Protein AF-0000000065924011 (afdb_homodimer)

Solvent-accessible surface area (backbone atoms only — not comparable to full-atom values): 22877 Å² total; per-residue (Å²): 121,28,41,40,36,39,29,30,23,24,43,27,49,40,59,75,65,43,30,37,47,37,68,47,74,50,49,52,27,74,68,9,48,49,42,13,33,49,40,5,42,43,37,40,73,68,66,65,69,64,62,37,33,35,26,14,47,39,50,28,15,39,50,22,38,52,35,17,28,45,49,39,74,42,60,54,44,49,52,50,63,33,71,50,36,33,37,41,29,41,21,52,45,40,72,36,40,52,67,58,45,20,70,72,66,30,56,67,53,48,46,39,41,72,46,33,42,76,38,65,39,55,62,31,56,69,82,41,94,69,30,54,80,78,32,78,89,45,64,86,52,61,70,89,74,55,69,41,39,30,19,46,51,56,36,27,63,52,29,44,59,48,38,64,70,47,52,49,51,41,40,68,73,62,30,22,37,37,36,17,24,24,48,54,31,48,49,28,51,46,30,64,75,68,65,50,51,74,72,60,48,55,73,63,78,63,53,48,65,56,33,39,36,36,30,23,48,91,82,67,45,79,73,44,74,49,46,55,92,109,123,28,39,40,35,38,28,30,24,23,44,25,49,41,58,76,65,43,30,37,48,37,68,46,74,51,49,52,28,73,67,8,49,49,42,15,34,50,40,5,41,42,38,40,73,68,66,64,70,63,62,36,33,36,26,14,49,38,51,29,16,38,50,22,38,52,36,17,27,45,51,38,74,43,59,53,44,48,52,49,64,34,70,50,34,32,36,41,28,40,21,52,44,41,72,37,40,53,68,57,48,21,71,72,66,31,56,68,54,48,47,38,40,73,46,33,43,77,38,63,38,56,61,31,57,70,82,40,95,68,29,55,81,77,33,78,91,46,64,86,50,63,71,88,74,57,69,44,40,31,18,46,50,55,36,28,63,52,28,44,59,50,38,65,70,46,54,48,51,41,40,67,71,62,32,22,36,37,34,15,24,23,48,54,31,48,48,30,49,47,30,63,77,68,65,50,51,72,73,59,47,54,74,63,78,61,53,47,65,54,32,39,37,37,31,25,47,91,85,67,44,80,73,42,75,50,46,55,93,108

Structure (mmCIF, N/CA/C/O backbone):
data_AF-0000000065924011-model_v1
#
loop_
_entity.id
_entity.type
_entity.pdbx_description
1 polymer '2,3-bisphosphoglycerate-dependent phosphoglycerate mutase'
#
loop_
_atom_site.group_PDB
_atom_site.id
_atom_site.type_symbol
_atom_site.label_atom_id
_atom_site.label_alt_id
_atom_site.label_comp_id
_atom_site.label_asym_id
_atom_site.label_entity_id
_atom_site.label_seq_id
_atom_site.pdbx_PDB_ins_code
_atom_site.Cartn_x
_atom_site.Cartn_y
_atom_site.Cartn_z
_atom_site.occupancy
_atom_site.B_iso_or_equiv
_atom_site.auth_seq_id
_atom_site.auth_comp_id
_atom_site.auth_asym_id
_atom_site.auth_atom_id
_atom_site.pdbx_PDB_model_num
ATOM 1 N N . MET A 1 1 ? 22.375 -0.808 -15.398 1 91.62 1 MET A N 1
ATOM 2 C CA . MET A 1 1 ? 21.562 -2.018 -15.344 1 91.62 1 MET A CA 1
ATOM 3 C C . MET A 1 1 ? 20.391 -1.842 -14.383 1 91.62 1 MET A C 1
ATOM 5 O O . MET A 1 1 ? 20.531 -1.236 -13.32 1 91.62 1 MET A O 1
ATOM 9 N N . VAL A 1 2 ? 19.219 -2.25 -14.852 1 97.38 2 VAL A N 1
ATOM 10 C CA . VAL A 1 2 ? 18.016 -2.133 -14.023 1 97.38 2 VAL A CA 1
ATOM 11 C C . VAL A 1 2 ? 17.703 -3.479 -13.375 1 97.38 2 VAL A C 1
ATOM 13 O O . VAL A 1 2 ? 18.109 -4.527 -13.883 1 97.38 2 VAL A O 1
ATOM 16 N N . LYS A 1 3 ? 17.078 -3.408 -12.219 1 98.69 3 LYS A N 1
ATOM 17 C CA . LYS A 1 3 ? 16.797 -4.621 -11.453 1 98.69 3 LYS A CA 1
ATOM 18 C C . LYS A 1 3 ? 15.305 -4.875 -11.328 1 98.69 3 LYS A C 1
ATOM 20 O O . LYS A 1 3 ? 14.523 -3.936 -11.148 1 98.69 3 LYS A O 1
ATOM 25 N N . LEU A 1 4 ? 14.945 -6.051 -11.5 1 98.88 4 LEU A N 1
ATOM 26 C CA . LEU A 1 4 ? 13.625 -6.59 -11.156 1 98.88 4 LEU A CA 1
ATOM 27 C C . LEU A 1 4 ? 13.727 -7.59 -10.016 1 98.88 4 LEU A C 1
ATOM 29 O O . LEU A 1 4 ? 14.43 -8.602 -10.125 1 98.88 4 LEU A O 1
ATOM 33 N N . VAL A 1 5 ? 13.094 -7.273 -8.898 1 98.94 5 VAL A N 1
ATOM 34 C CA . VAL A 1 5 ? 13.125 -8.156 -7.738 1 98.94 5 VAL A CA 1
ATOM 35 C C . VAL A 1 5 ? 11.75 -8.789 -7.531 1 98.94 5 VAL A C 1
ATOM 37 O O . VAL A 1 5 ? 10.758 -8.078 -7.344 1 98.94 5 VAL A O 1
ATOM 40 N N . PHE A 1 6 ? 11.695 -10.094 -7.598 1 98.94 6 PHE A N 1
ATOM 41 C CA . PHE A 1 6 ? 10.492 -10.852 -7.273 1 98.94 6 PHE A CA 1
ATOM 42 C C . PHE A 1 6 ? 10.547 -11.367 -5.84 1 98.94 6 PHE A C 1
ATOM 44 O O . PHE A 1 6 ? 11.555 -11.938 -5.418 1 98.94 6 PHE A O 1
ATOM 51 N N . ALA A 1 7 ? 9.516 -11.117 -5.141 1 98.88 7 ALA A N 1
ATOM 52 C CA . ALA A 1 7 ? 9.305 -11.805 -3.869 1 98.88 7 ALA A CA 1
ATOM 53 C C . ALA A 1 7 ? 8.008 -12.602 -3.887 1 98.88 7 ALA A C 1
ATOM 55 O O . ALA A 1 7 ? 6.918 -12.031 -3.986 1 98.88 7 ALA A O 1
ATOM 56 N N . ARG A 1 8 ? 8.125 -13.922 -3.867 1 98.88 8 ARG A N 1
ATOM 57 C CA . ARG A 1 8 ? 6.93 -14.695 -3.527 1 98.88 8 ARG A CA 1
ATOM 58 C C . ARG A 1 8 ? 6.438 -14.359 -2.125 1 98.88 8 ARG A C 1
ATOM 60 O O . ARG A 1 8 ? 7.242 -14.125 -1.219 1 98.88 8 ARG A O 1
ATOM 67 N N . HIS A 1 9 ? 5.129 -14.305 -2.006 1 98.94 9 HIS A N 1
ATOM 68 C CA . HIS A 1 9 ? 4.625 -14.031 -0.663 1 98.94 9 HIS A CA 1
ATOM 69 C C . HIS A 1 9 ? 5.227 -15 0.354 1 98.94 9 HIS A C 1
ATOM 71 O O . HIS A 1 9 ? 5.508 -16.156 0.028 1 98.94 9 HIS A O 1
ATOM 77 N N . GLY A 1 10 ? 5.418 -14.562 1.61 1 98.88 10 GLY A N 1
ATOM 78 C CA . GLY A 1 10 ? 5.844 -15.469 2.668 1 98.88 10 GLY A CA 1
ATOM 79 C C . GLY A 1 10 ? 4.891 -16.625 2.887 1 98.88 10 GLY A C 1
ATOM 80 O O . GLY A 1 10 ? 3.805 -16.656 2.301 1 98.88 10 GLY A O 1
ATOM 81 N N . GLU A 1 11 ? 5.324 -17.516 3.746 1 98.75 11 GLU A N 1
ATOM 82 C CA . GLU A 1 11 ? 4.461 -18.656 4.082 1 98.75 11 GLU A CA 1
ATOM 83 C C . GLU A 1 11 ? 3.076 -18.172 4.52 1 98.75 11 GLU A C 1
ATOM 85 O O . GLU A 1 11 ? 2.957 -17.281 5.359 1 98.75 11 GLU A O 1
ATOM 90 N N . SER A 1 12 ? 2.068 -18.688 3.812 1 98.62 12 SER A N 1
ATOM 91 C CA . SER A 1 12 ? 0.696 -18.391 4.211 1 98.62 12 SER A CA 1
ATOM 92 C C . SER A 1 12 ? 0.173 -19.406 5.207 1 98.62 12 SER A C 1
ATOM 94 O O . SER A 1 12 ? 0.783 -20.469 5.395 1 98.62 12 SER A O 1
ATOM 96 N N . GLU A 1 13 ? -0.927 -19.125 5.801 1 98.56 13 GLU A N 1
ATOM 97 C CA . GLU A 1 13 ? -1.591 -20.062 6.699 1 98.56 13 GLU A CA 1
ATOM 98 C C . GLU A 1 13 ? -1.944 -21.359 5.973 1 98.56 13 GLU A C 1
ATOM 100 O O . GLU A 1 13 ? -1.874 -22.438 6.559 1 98.56 13 GLU A O 1
ATOM 105 N N . TRP A 1 14 ? -2.289 -21.266 4.676 1 98.06 14 TRP A N 1
ATOM 106 C CA . TRP A 1 14 ? -2.691 -22.453 3.939 1 98.06 14 TRP A CA 1
ATOM 107 C C . TRP A 1 14 ? -1.475 -23.188 3.375 1 98.06 14 TRP A C 1
ATOM 109 O O . TRP A 1 14 ? -1.524 -24.391 3.129 1 98.06 14 TRP A O 1
ATOM 119 N N . ASN A 1 15 ? -0.356 -22.438 3.102 1 97 15 ASN A N 1
ATOM 120 C CA . ASN A 1 15 ? 0.899 -23.141 2.893 1 97 15 ASN A CA 1
ATOM 121 C C . ASN A 1 15 ? 1.219 -24.078 4.062 1 97 15 ASN A C 1
ATOM 123 O O . ASN A 1 15 ? 1.517 -25.25 3.863 1 97 15 ASN A O 1
ATOM 127 N N . LYS A 1 16 ? 1.185 -23.516 5.258 1 97.25 16 LYS A N 1
ATOM 128 C CA . LYS A 1 16 ? 1.5 -24.219 6.492 1 97.25 16 LYS A CA 1
ATOM 129 C C . LYS A 1 16 ? 0.582 -25.422 6.68 1 97.25 16 LYS A C 1
ATOM 131 O O . LYS A 1 16 ? 1.02 -26.484 7.141 1 97.25 16 LYS A O 1
ATOM 136 N N . ALA A 1 17 ? -0.606 -25.312 6.266 1 97.88 17 ALA A N 1
ATOM 137 C CA . ALA A 1 17 ? -1.61 -26.359 6.445 1 97.88 17 ALA A CA 1
ATOM 138 C C . ALA A 1 17 ? -1.615 -27.312 5.262 1 97.88 17 ALA A C 1
ATOM 140 O O . ALA A 1 17 ? -2.42 -28.25 5.219 1 97.88 17 ALA A O 1
ATOM 141 N N . ASN A 1 18 ? -0.803 -27.109 4.219 1 97.56 18 ASN A N 1
ATOM 142 C CA . ASN A 1 18 ? -0.668 -27.953 3.035 1 97.56 18 ASN A CA 1
ATOM 143 C C . ASN A 1 18 ? -1.964 -28 2.23 1 97.56 18 ASN A C 1
ATOM 145 O O . ASN A 1 18 ? -2.379 -29.062 1.775 1 97.56 18 ASN A O 1
ATOM 149 N N . LEU A 1 19 ? -2.58 -26.828 2.141 1 98.12 19 LEU A N 1
ATOM 150 C CA . LEU A 1 19 ? -3.816 -26.719 1.375 1 98.12 19 LEU A CA 1
ATOM 151 C C . LEU A 1 19 ? -3.561 -26.031 0.034 1 98.12 19 LEU A C 1
ATOM 153 O O . LEU A 1 19 ? -2.672 -25.188 -0.078 1 98.12 19 LEU A O 1
ATOM 157 N N . PHE A 1 20 ? -4.355 -26.469 -0.941 1 97.94 20 PHE A N 1
ATOM 158 C CA . PHE A 1 20 ? -4.395 -25.703 -2.184 1 97.94 20 PHE A CA 1
ATOM 159 C C . PHE A 1 20 ? -5.039 -24.344 -1.964 1 97.94 20 PHE A C 1
ATOM 161 O O . PHE A 1 20 ? -6.16 -24.25 -1.462 1 97.94 20 PHE A O 1
ATOM 168 N N . THR A 1 21 ? -4.414 -23.312 -2.314 1 97.44 21 THR A N 1
ATOM 169 C CA . THR A 1 21 ? -4.926 -21.984 -1.998 1 97.44 21 THR A CA 1
ATOM 170 C C . THR A 1 21 ? -5.449 -21.297 -3.252 1 97.44 21 THR A C 1
ATOM 172 O O . THR A 1 21 ? -6.66 -21.234 -3.473 1 97.44 21 THR A O 1
ATOM 175 N N . GLY A 1 22 ? -4.5 -20.875 -4.254 1 97.56 22 GLY A N 1
ATOM 176 C CA . GLY A 1 22 ? -4.898 -20.141 -5.449 1 97.56 22 GLY A CA 1
ATOM 177 C C . GLY A 1 22 ? -5.371 -18.734 -5.164 1 97.56 22 GLY A C 1
ATOM 178 O O . GLY A 1 22 ? -4.645 -17.938 -4.562 1 97.56 22 GLY A O 1
ATOM 179 N N . TRP A 1 23 ? -6.637 -18.422 -5.547 1 98.12 23 TRP A N 1
ATOM 180 C CA . TRP A 1 23 ? -7.164 -17.078 -5.406 1 98.12 23 TRP A CA 1
ATOM 181 C C . TRP A 1 23 ? -7.812 -16.875 -4.039 1 98.12 23 TRP A C 1
ATOM 183 O O . TRP A 1 23 ? -8.258 -15.781 -3.709 1 98.12 23 TRP A O 1
ATOM 193 N N . ALA A 1 24 ? -7.863 -18.031 -3.195 1 97.69 24 ALA A N 1
ATOM 194 C CA . ALA A 1 24 ? -8.344 -17.844 -1.83 1 97.69 24 ALA A CA 1
ATOM 195 C C . ALA A 1 24 ? -7.492 -16.812 -1.087 1 97.69 24 ALA A C 1
ATOM 197 O O . ALA A 1 24 ? -6.262 -16.812 -1.205 1 97.69 24 ALA A O 1
ATOM 198 N N . ASP A 1 25 ? -8.164 -15.945 -0.343 1 97.75 25 ASP A N 1
ATOM 199 C CA . ASP A 1 25 ? -7.465 -14.805 0.256 1 97.75 25 ASP A CA 1
ATOM 200 C C . ASP A 1 25 ? -7.047 -15.117 1.69 1 97.75 25 ASP A C 1
ATOM 202 O O . ASP A 1 25 ? -7.594 -14.555 2.639 1 97.75 25 ASP A O 1
ATOM 206 N N . VAL A 1 26 ? -6.055 -15.891 1.787 1 97.94 26 VAL A N 1
ATOM 207 C CA . VAL A 1 26 ? -5.574 -16.359 3.086 1 97.94 26 VAL A CA 1
ATOM 208 C C . VAL A 1 26 ? -4.41 -15.484 3.547 1 97.94 26 VAL A C 1
ATOM 210 O O . VAL A 1 26 ? -3.719 -14.875 2.727 1 97.94 26 VAL A O 1
ATOM 213 N N . ASP A 1 27 ? -4.191 -15.391 4.828 1 98.56 27 ASP A N 1
ATOM 214 C CA . ASP A 1 27 ? -3.191 -14.5 5.422 1 98.56 27 ASP A CA 1
ATOM 215 C C . ASP A 1 27 ? -1.838 -15.203 5.531 1 98.56 27 ASP A C 1
ATOM 217 O O . ASP A 1 27 ? -1.73 -16.406 5.277 1 98.56 27 ASP A O 1
ATOM 221 N N . LEU A 1 28 ? -0.835 -14.414 5.809 1 98.81 28 LEU A N 1
ATOM 222 C CA . LEU A 1 28 ? 0.49 -14.93 6.125 1 98.81 28 LEU A CA 1
ATOM 223 C C . LEU A 1 28 ? 0.491 -15.625 7.484 1 98.81 28 LEU A C 1
ATOM 225 O O . LEU A 1 28 ? -0.252 -15.234 8.391 1 98.81 28 LEU A O 1
ATOM 229 N N . SER A 1 29 ? 1.292 -16.703 7.598 1 98.69 29 SER A N 1
ATOM 230 C CA . SER A 1 29 ? 1.629 -17.219 8.922 1 98.69 29 SER A CA 1
ATOM 231 C C . SER A 1 29 ? 2.633 -16.312 9.625 1 98.69 29 SER A C 1
ATOM 233 O O . SER A 1 29 ? 3.127 -15.352 9.039 1 98.69 29 SER A O 1
ATOM 235 N N . GLU A 1 30 ? 2.891 -16.625 10.875 1 98.5 30 GLU A N 1
ATOM 236 C CA . GLU A 1 30 ? 3.928 -15.883 11.586 1 98.5 30 GLU A CA 1
ATOM 237 C C . GLU A 1 30 ? 5.277 -16.016 10.891 1 98.5 30 GLU A C 1
ATOM 239 O O . GLU A 1 30 ? 6 -15.023 10.734 1 98.5 30 GLU A O 1
ATOM 244 N N . LYS A 1 31 ? 5.582 -17.203 10.516 1 98.69 31 LYS A N 1
ATOM 245 C CA . LYS A 1 31 ? 6.812 -17.453 9.766 1 98.69 31 LYS A CA 1
ATOM 246 C C . LYS A 1 31 ? 6.832 -16.656 8.469 1 98.69 31 LYS A C 1
ATOM 248 O O . LYS A 1 31 ? 7.859 -16.078 8.102 1 98.69 31 LYS A O 1
ATOM 253 N N . GLY A 1 32 ? 5.691 -16.641 7.734 1 98.81 32 GLY A N 1
ATOM 254 C CA . GLY A 1 32 ? 5.582 -15.883 6.5 1 98.81 32 GLY A CA 1
ATOM 255 C C . GLY A 1 32 ? 5.785 -14.391 6.695 1 98.81 32 GLY A C 1
ATOM 256 O O . GLY A 1 32 ? 6.406 -13.727 5.863 1 98.81 32 GLY A O 1
ATOM 257 N N . THR A 1 33 ? 5.254 -13.883 7.773 1 98.81 33 THR A N 1
ATOM 258 C CA . THR A 1 33 ? 5.434 -12.477 8.109 1 98.81 33 THR A CA 1
ATOM 259 C C . THR A 1 33 ? 6.91 -12.156 8.328 1 98.81 33 THR A C 1
ATOM 261 O O . THR A 1 33 ? 7.418 -11.156 7.809 1 98.81 33 THR A O 1
ATOM 264 N N . GLN A 1 34 ? 7.551 -13.031 9.055 1 98.81 34 GLN A N 1
ATOM 265 C CA . GLN A 1 34 ? 8.977 -12.828 9.297 1 98.81 34 GLN A CA 1
ATOM 266 C C . GLN A 1 34 ? 9.773 -12.938 8 1 98.81 34 GLN A C 1
ATOM 268 O O . GLN A 1 34 ? 10.727 -12.188 7.789 1 98.81 34 GLN A O 1
ATOM 273 N N . GLN A 1 35 ? 9.422 -13.852 7.125 1 98.88 35 GLN A N 1
ATOM 274 C CA . GLN A 1 35 ? 10.078 -13.984 5.828 1 98.88 35 GLN A CA 1
ATOM 275 C C . GLN A 1 35 ? 9.969 -12.688 5.023 1 98.88 35 GLN A C 1
ATOM 277 O O . GLN A 1 35 ? 10.93 -12.266 4.383 1 98.88 35 GLN A O 1
ATOM 282 N N . ALA A 1 36 ? 8.797 -12.086 5.055 1 98.88 36 ALA A N 1
ATOM 283 C CA . ALA A 1 36 ? 8.578 -10.828 4.34 1 98.88 36 ALA A CA 1
ATOM 284 C C . ALA A 1 36 ? 9.477 -9.727 4.883 1 98.88 36 ALA A C 1
ATOM 286 O O . ALA A 1 36 ? 10.062 -8.961 4.113 1 98.88 36 ALA A O 1
ATOM 287 N N . ILE A 1 37 ? 9.586 -9.648 6.215 1 98.88 37 ILE A N 1
ATOM 288 C CA . ILE A 1 37 ? 10.438 -8.656 6.867 1 98.88 37 ILE A CA 1
ATOM 289 C C . ILE A 1 37 ? 11.898 -8.922 6.5 1 98.88 37 ILE A C 1
ATOM 291 O O . ILE A 1 37 ? 12.625 -7.996 6.137 1 98.88 37 ILE A O 1
ATOM 295 N N . ASP A 1 38 ? 12.305 -10.18 6.555 1 98.88 38 ASP A N 1
ATOM 296 C CA . ASP A 1 38 ? 13.68 -10.555 6.227 1 98.88 38 ASP A CA 1
ATOM 297 C C . ASP A 1 38 ? 14 -10.25 4.766 1 98.88 38 ASP A C 1
ATOM 299 O O . ASP A 1 38 ? 15.125 -9.898 4.434 1 98.88 38 ASP A O 1
ATOM 303 N N . ALA A 1 39 ? 13.031 -10.453 3.871 1 98.88 39 ALA A N 1
ATOM 304 C CA . ALA A 1 39 ? 13.219 -10.078 2.473 1 98.88 39 ALA A CA 1
ATOM 305 C C . ALA A 1 39 ? 13.578 -8.602 2.344 1 98.88 39 ALA A C 1
ATOM 307 O O . ALA A 1 39 ? 14.484 -8.234 1.593 1 98.88 39 ALA A O 1
ATOM 308 N N . GLY A 1 40 ? 12.852 -7.762 3.105 1 98.88 40 GLY A N 1
ATOM 309 C CA . GLY A 1 40 ? 13.156 -6.344 3.109 1 98.88 40 GLY A CA 1
ATOM 310 C C . GLY A 1 40 ? 14.555 -6.039 3.615 1 98.88 40 GLY A C 1
ATOM 311 O O . GLY A 1 40 ? 15.25 -5.184 3.061 1 98.88 40 GLY A O 1
ATOM 312 N N . LYS A 1 41 ? 14.945 -6.738 4.652 1 98.88 41 LYS A N 1
ATOM 313 C CA . LYS A 1 41 ? 16.281 -6.547 5.199 1 98.88 41 LYS A CA 1
ATOM 314 C C . LYS A 1 41 ? 17.359 -6.91 4.18 1 98.88 41 LYS A C 1
ATOM 316 O O . LYS A 1 41 ? 18.359 -6.219 4.059 1 98.88 41 LYS A O 1
ATOM 321 N N . LEU A 1 42 ? 17.141 -8.008 3.439 1 98.88 42 LEU A N 1
ATOM 322 C CA . LEU A 1 42 ? 18.078 -8.414 2.396 1 98.88 42 LEU A CA 1
ATOM 323 C C . LEU A 1 42 ? 18.156 -7.359 1.296 1 98.88 42 LEU A C 1
ATOM 325 O O . LEU A 1 42 ? 19.234 -7.07 0.779 1 98.88 42 LEU A O 1
ATOM 329 N N . ILE A 1 43 ? 17.016 -6.824 0.913 1 98.88 43 ILE A N 1
ATOM 330 C CA . ILE A 1 43 ? 16.953 -5.777 -0.104 1 98.88 43 ILE A CA 1
ATOM 331 C C . ILE A 1 43 ? 17.766 -4.566 0.35 1 98.88 43 ILE A C 1
ATOM 333 O O . ILE A 1 43 ? 18.547 -4.012 -0.423 1 98.88 43 ILE A O 1
ATOM 337 N N . LYS A 1 44 ? 17.531 -4.176 1.596 1 98.75 44 LYS A N 1
ATOM 338 C CA . LYS A 1 44 ? 18.266 -3.051 2.17 1 98.75 44 LYS A CA 1
ATOM 339 C C . LYS A 1 44 ? 19.781 -3.32 2.174 1 98.75 44 LYS A C 1
ATOM 341 O O . LYS A 1 44 ? 20.562 -2.461 1.782 1 98.75 44 LYS A O 1
ATOM 346 N N . GLU A 1 45 ? 20.156 -4.508 2.609 1 98.5 45 GLU A N 1
ATOM 347 C CA . GLU A 1 45 ? 21.562 -4.898 2.668 1 98.5 45 GLU A CA 1
ATOM 348 C C . GLU A 1 45 ? 22.203 -4.879 1.279 1 98.5 45 GLU A C 1
ATOM 350 O O . GLU A 1 45 ? 23.359 -4.488 1.127 1 98.5 45 GLU A O 1
ATOM 355 N N . ALA A 1 46 ? 21.438 -5.25 0.289 1 98.44 46 ALA A N 1
ATOM 356 C CA . ALA A 1 46 ? 21.938 -5.305 -1.085 1 98.44 46 ALA A CA 1
ATOM 357 C C . ALA A 1 46 ? 21.969 -3.912 -1.708 1 98.44 46 ALA A C 1
ATOM 359 O O . ALA A 1 46 ? 22.5 -3.734 -2.807 1 98.44 46 ALA A O 1
ATOM 360 N N . GLY A 1 47 ? 21.391 -2.975 -1.063 1 98.25 47 GLY A N 1
ATOM 361 C CA . GLY A 1 47 ? 21.406 -1.6 -1.537 1 98.25 47 GLY A CA 1
ATOM 362 C C . GLY A 1 47 ? 20.516 -1.373 -2.744 1 98.25 47 GLY A C 1
ATOM 363 O O . GLY A 1 47 ? 20.766 -0.478 -3.553 1 98.25 47 GLY A O 1
ATOM 364 N N . ILE A 1 48 ? 19.5 -2.201 -2.877 1 98.62 48 ILE A N 1
ATOM 365 C CA . ILE A 1 48 ? 18.609 -2.057 -4.02 1 98.62 48 ILE A CA 1
ATOM 366 C C . ILE A 1 48 ? 17.516 -1.029 -3.695 1 98.62 48 ILE A C 1
ATOM 368 O O . ILE A 1 48 ? 16.828 -1.147 -2.684 1 98.62 48 ILE A O 1
ATOM 372 N N . LYS A 1 49 ? 17.391 -0.028 -4.52 1 98.56 49 LYS A N 1
ATOM 373 C CA . LYS A 1 49 ? 16.391 1.021 -4.383 1 98.56 49 LYS A CA 1
ATOM 374 C C . LYS A 1 49 ? 15.328 0.915 -5.477 1 98.56 49 LYS A C 1
ATOM 376 O O . LYS A 1 49 ? 15.656 0.869 -6.664 1 98.56 49 LYS A O 1
ATOM 381 N N . PHE A 1 50 ? 14.102 0.928 -5.078 1 98.81 50 PHE A N 1
ATOM 382 C CA . PHE A 1 50 ? 13.023 0.721 -6.035 1 98.81 50 PHE A CA 1
ATOM 383 C C . PHE A 1 50 ? 12.398 2.049 -6.445 1 98.81 50 PHE A C 1
ATOM 385 O O . PHE A 1 50 ? 12.336 2.984 -5.645 1 98.81 50 PHE A O 1
ATOM 392 N N . ASP A 1 51 ? 11.953 2.09 -7.664 1 98.56 51 ASP A N 1
ATOM 393 C CA . ASP A 1 51 ? 11.203 3.225 -8.188 1 98.56 51 ASP A CA 1
ATOM 394 C C . ASP A 1 51 ? 9.711 2.906 -8.258 1 98.56 51 ASP A C 1
ATOM 396 O O . ASP A 1 51 ? 8.875 3.812 -8.242 1 98.56 51 ASP A O 1
ATOM 400 N N . GLN A 1 52 ? 9.406 1.665 -8.336 1 98.75 52 GLN A N 1
ATOM 401 C CA . GLN A 1 52 ? 8.047 1.178 -8.531 1 98.75 52 GLN A CA 1
ATOM 402 C C . GLN A 1 52 ? 7.883 -0.23 -7.969 1 98.75 52 GLN A C 1
ATOM 404 O O . GLN A 1 52 ? 8.789 -1.056 -8.07 1 98.75 52 GLN A O 1
ATOM 409 N N . ALA A 1 53 ? 6.734 -0.473 -7.336 1 98.94 53 ALA A N 1
ATOM 410 C CA . ALA A 1 53 ? 6.41 -1.818 -6.867 1 98.94 53 ALA A CA 1
ATOM 411 C C . ALA A 1 53 ? 5.043 -2.266 -7.383 1 98.94 53 ALA A C 1
ATOM 413 O O . ALA A 1 53 ? 4.168 -1.436 -7.633 1 98.94 53 ALA A O 1
ATOM 414 N N . TYR A 1 54 ? 4.926 -3.523 -7.598 1 98.94 54 TYR A N 1
ATOM 415 C CA . TYR A 1 54 ? 3.676 -4.16 -8 1 98.94 54 TYR A CA 1
ATOM 416 C C . TYR A 1 54 ? 3.359 -5.352 -7.105 1 98.94 54 TYR A C 1
ATOM 418 O O . TYR A 1 54 ? 4.27 -6.008 -6.594 1 98.94 54 TYR A O 1
ATOM 426 N N . THR A 1 55 ? 2.107 -5.586 -6.922 1 98.94 55 THR A N 1
ATOM 427 C CA . THR A 1 55 ? 1.679 -6.762 -6.172 1 98.94 55 THR A CA 1
ATOM 428 C C . THR A 1 55 ? 0.301 -7.227 -6.637 1 98.94 55 THR A C 1
ATOM 430 O O . THR A 1 55 ? -0.304 -6.605 -7.516 1 98.94 55 THR A O 1
ATOM 433 N N . SER A 1 56 ? -0.153 -8.391 -6.211 1 98.88 56 SER A N 1
ATOM 434 C CA . SER A 1 56 ? -1.486 -8.891 -6.531 1 98.88 56 SER A CA 1
ATOM 435 C C . SER A 1 56 ? -2.545 -8.258 -5.637 1 98.88 56 SER A C 1
ATOM 437 O O . SER A 1 56 ? -2.248 -7.34 -4.871 1 98.88 56 SER A O 1
ATOM 439 N N . VAL A 1 57 ? -3.779 -8.695 -5.762 1 98.75 57 VAL A N 1
ATOM 440 C CA . VAL A 1 57 ? -4.844 -8.148 -4.926 1 98.75 57 VAL A CA 1
ATOM 441 C C . VAL A 1 57 ? -5.121 -9.102 -3.76 1 98.75 57 VAL A C 1
ATOM 443 O O . VAL A 1 57 ? -6.129 -8.961 -3.062 1 98.75 57 VAL A O 1
ATOM 446 N N . LEU A 1 58 ? -4.25 -10.109 -3.561 1 98.75 58 LEU A N 1
ATOM 447 C CA . LEU A 1 58 ? -4.414 -11.055 -2.459 1 98.75 58 LEU A CA 1
ATOM 448 C C . LEU A 1 58 ? -3.592 -10.625 -1.249 1 98.75 58 LEU A C 1
ATOM 450 O O . LEU A 1 58 ? -2.443 -10.203 -1.394 1 98.75 58 LEU A O 1
ATOM 454 N N . LYS A 1 59 ? -4.141 -10.711 -0.047 1 98.44 59 LYS A N 1
ATOM 455 C CA . LYS A 1 59 ? -3.607 -10.062 1.148 1 98.44 59 LYS A CA 1
ATOM 456 C C . LYS A 1 59 ? -2.215 -10.594 1.481 1 98.44 59 LYS A C 1
ATOM 458 O O . LYS A 1 59 ? -1.359 -9.844 1.958 1 98.44 59 LYS A O 1
ATOM 463 N N . ARG A 1 60 ? -1.937 -11.891 1.232 1 98.81 60 ARG A N 1
ATOM 464 C CA . ARG A 1 60 ? -0.628 -12.43 1.59 1 98.81 60 ARG A CA 1
ATOM 465 C C . ARG A 1 60 ? 0.477 -11.773 0.772 1 98.81 60 ARG A C 1
ATOM 467 O O . ARG A 1 60 ? 1.563 -11.5 1.29 1 98.81 60 ARG A O 1
ATOM 474 N N . ALA A 1 61 ? 0.223 -11.516 -0.501 1 98.88 61 ALA A N 1
ATOM 475 C CA . ALA A 1 61 ? 1.206 -10.852 -1.355 1 98.88 61 ALA A CA 1
ATOM 476 C C . ALA A 1 61 ? 1.31 -9.367 -1.025 1 98.88 61 ALA A C 1
ATOM 478 O O . ALA A 1 61 ? 2.406 -8.805 -1.007 1 98.88 61 ALA A O 1
ATOM 479 N N . ILE A 1 62 ? 0.17 -8.703 -0.748 1 98.94 62 ILE A N 1
ATOM 480 C CA . ILE A 1 62 ? 0.159 -7.281 -0.404 1 98.94 62 ILE A CA 1
ATOM 481 C C . ILE A 1 62 ? 0.935 -7.059 0.893 1 98.94 62 ILE A C 1
ATOM 483 O O . ILE A 1 62 ? 1.787 -6.172 0.968 1 98.94 62 ILE A O 1
ATOM 487 N N . LYS A 1 63 ? 0.656 -7.895 1.851 1 98.88 63 LYS A N 1
ATOM 488 C CA . LYS A 1 63 ? 1.348 -7.773 3.131 1 98.88 63 LYS A CA 1
ATOM 489 C C . LYS A 1 63 ? 2.846 -8.016 2.973 1 98.88 63 LYS A C 1
ATOM 491 O O . LYS A 1 63 ? 3.662 -7.332 3.59 1 98.88 63 LYS A O 1
ATOM 496 N N . THR A 1 64 ? 3.162 -9.008 2.176 1 98.94 64 THR A N 1
ATOM 497 C CA . THR A 1 64 ? 4.574 -9.266 1.902 1 98.94 64 THR A CA 1
ATOM 498 C C . THR A 1 64 ? 5.234 -8.039 1.279 1 98.94 64 THR A C 1
ATOM 500 O O . THR A 1 64 ? 6.328 -7.645 1.684 1 98.94 64 THR A O 1
ATOM 503 N N . THR A 1 65 ? 4.578 -7.461 0.318 1 98.94 65 THR A N 1
ATOM 504 C CA . THR A 1 65 ? 5.094 -6.273 -0.355 1 98.94 65 THR A CA 1
ATOM 505 C C . THR A 1 65 ? 5.262 -5.125 0.634 1 98.94 65 THR A C 1
ATOM 507 O O . THR A 1 65 ? 6.32 -4.496 0.688 1 98.94 65 THR A O 1
ATOM 510 N N . ASN A 1 66 ? 4.238 -4.863 1.454 1 98.88 66 ASN A N 1
ATOM 511 C CA . ASN A 1 66 ? 4.285 -3.777 2.428 1 98.88 66 ASN A CA 1
ATOM 512 C C . ASN A 1 66 ? 5.41 -3.977 3.438 1 98.88 66 ASN A C 1
ATOM 514 O O . ASN A 1 66 ? 6.164 -3.045 3.721 1 98.88 66 ASN A O 1
ATOM 518 N N . LEU A 1 67 ? 5.543 -5.168 3.932 1 98.88 67 LEU A N 1
ATOM 519 C CA . LEU A 1 67 ? 6.543 -5.469 4.949 1 98.88 67 LEU A CA 1
ATOM 520 C C . LEU A 1 67 ? 7.953 -5.387 4.371 1 98.88 67 LEU A C 1
ATOM 522 O O . LEU A 1 67 ? 8.867 -4.887 5.023 1 98.88 67 LEU A O 1
ATOM 526 N N . ALA A 1 68 ? 8.117 -5.887 3.176 1 98.94 68 ALA A N 1
ATOM 527 C CA . ALA A 1 68 ? 9.422 -5.828 2.533 1 98.94 68 ALA A CA 1
ATOM 528 C C . ALA A 1 68 ? 9.852 -4.387 2.283 1 98.94 68 ALA A C 1
ATOM 530 O O . ALA A 1 68 ? 10.992 -4.012 2.555 1 98.94 68 ALA A O 1
ATOM 531 N N . LEU A 1 69 ? 8.922 -3.594 1.77 1 98.94 69 LEU A N 1
ATOM 532 C CA . LEU A 1 69 ? 9.234 -2.189 1.518 1 98.94 69 LEU A CA 1
ATOM 533 C C . LEU A 1 69 ? 9.531 -1.456 2.82 1 98.94 69 LEU A C 1
ATOM 535 O O . LEU A 1 69 ? 10.438 -0.625 2.875 1 98.94 69 LEU A O 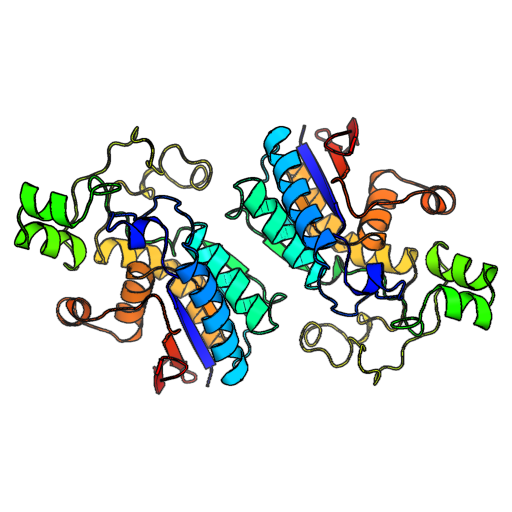1
ATOM 539 N N . GLU A 1 70 ? 8.766 -1.764 3.822 1 98.75 70 GLU A N 1
ATOM 540 C CA . GLU A 1 70 ? 9 -1.136 5.121 1 98.75 70 GLU A CA 1
ATOM 541 C C . GLU A 1 70 ? 10.383 -1.485 5.66 1 98.75 70 GLU A C 1
ATOM 543 O O . GLU A 1 70 ? 11.141 -0.598 6.047 1 98.75 70 GLU A O 1
ATOM 548 N N . ALA A 1 71 ? 10.703 -2.773 5.637 1 98.75 71 ALA A N 1
ATOM 549 C CA . ALA A 1 71 ? 11.961 -3.244 6.207 1 98.75 71 ALA A CA 1
ATOM 550 C C . ALA A 1 71 ? 13.148 -2.766 5.379 1 98.75 71 ALA A C 1
ATOM 552 O O . ALA A 1 71 ? 14.281 -2.744 5.867 1 98.75 71 ALA A O 1
ATOM 553 N N . SER A 1 72 ? 12.922 -2.387 4.141 1 98.75 72 SER A N 1
ATOM 554 C CA . SER A 1 72 ? 13.992 -1.851 3.303 1 98.75 72 SER A CA 1
ATOM 555 C C . SER A 1 72 ? 14 -0.326 3.332 1 98.75 72 SER A C 1
ATOM 557 O O . SER A 1 72 ? 14.75 0.309 2.588 1 98.75 72 SER A O 1
ATOM 559 N N . ASP A 1 73 ? 13.109 0.323 4.156 1 98.19 73 ASP A N 1
ATOM 560 C CA . ASP A 1 73 ? 12.984 1.768 4.328 1 98.19 73 ASP A CA 1
ATOM 561 C C . ASP A 1 73 ? 12.555 2.439 3.025 1 98.19 73 ASP A C 1
ATOM 563 O O . ASP A 1 73 ? 13.078 3.5 2.67 1 98.19 73 ASP A O 1
ATOM 567 N N . GLN A 1 74 ? 11.617 1.782 2.307 1 98.69 74 GLN A N 1
ATOM 568 C CA . GLN A 1 74 ? 11.156 2.291 1.018 1 98.69 74 GLN A CA 1
ATOM 569 C C . GLN A 1 74 ? 9.633 2.242 0.917 1 98.69 74 GLN A C 1
ATOM 571 O O . GLN A 1 74 ? 9.086 1.994 -0.159 1 98.69 74 GLN A O 1
ATOM 576 N N . LEU A 1 75 ? 8.961 2.479 2.049 1 98.69 75 LEU A N 1
ATOM 577 C CA . LEU A 1 75 ? 7.508 2.387 2.119 1 98.69 75 LEU A CA 1
ATOM 578 C C . LEU A 1 75 ? 6.855 3.4 1.186 1 98.69 75 LEU A C 1
ATOM 580 O O . LEU A 1 75 ? 5.723 3.201 0.744 1 98.69 75 LEU A O 1
ATOM 584 N N . TRP A 1 76 ? 7.516 4.48 0.849 1 98.62 76 TRP A N 1
ATOM 585 C CA . TRP A 1 76 ? 6.938 5.566 0.061 1 98.62 76 TRP A CA 1
ATOM 586 C C . TRP A 1 76 ? 6.84 5.176 -1.41 1 98.62 76 TRP A C 1
ATOM 588 O O . TRP A 1 76 ? 6.145 5.832 -2.188 1 98.62 76 TRP A O 1
ATOM 598 N N . VAL A 1 77 ? 7.527 4.113 -1.843 1 98.75 77 VAL A N 1
ATOM 599 C CA . VAL A 1 77 ? 7.523 3.67 -3.232 1 98.75 77 VAL A CA 1
ATOM 600 C C . VAL A 1 77 ? 6.09 3.404 -3.688 1 98.75 77 VAL A C 1
ATOM 602 O O . VAL A 1 77 ? 5.312 2.77 -2.971 1 98.75 77 VAL A O 1
ATOM 605 N N . PRO A 1 78 ? 5.707 3.953 -4.855 1 98.69 78 PRO A N 1
ATOM 606 C CA . PRO A 1 78 ? 4.359 3.664 -5.352 1 98.69 78 PRO A CA 1
ATOM 607 C C . PRO A 1 78 ? 4.117 2.172 -5.566 1 98.69 78 PRO A C 1
ATOM 609 O O . PRO A 1 78 ? 5.008 1.461 -6.039 1 98.69 78 PRO A O 1
ATOM 612 N N . VAL A 1 79 ? 2.943 1.694 -5.129 1 98.81 79 VAL A N 1
ATOM 613 C CA . VAL A 1 79 ? 2.566 0.293 -5.281 1 98.81 79 VAL A CA 1
ATOM 614 C C . VAL A 1 79 ? 1.282 0.19 -6.102 1 98.81 79 VAL A C 1
ATOM 616 O O . VAL A 1 79 ? 0.27 0.808 -5.762 1 98.81 79 VAL A O 1
ATOM 619 N N . GLU A 1 80 ? 1.338 -0.482 -7.172 1 98.88 80 GLU A N 1
ATOM 620 C CA . GLU A 1 80 ? 0.151 -0.792 -7.961 1 98.88 80 GLU A CA 1
ATOM 621 C C . GLU A 1 80 ? -0.262 -2.25 -7.789 1 98.88 80 GLU A C 1
ATOM 623 O O . GLU A 1 80 ? 0.572 -3.152 -7.895 1 98.88 80 GLU A O 1
ATOM 628 N N . LYS A 1 81 ? -1.521 -2.453 -7.422 1 98.81 81 LYS A N 1
ATOM 629 C CA . LYS A 1 81 ? -2.072 -3.793 -7.242 1 98.81 81 LYS A CA 1
ATOM 630 C C . LYS A 1 81 ? -2.861 -4.23 -8.477 1 98.81 81 LYS A C 1
ATOM 632 O O . LYS A 1 81 ? -3.584 -3.43 -9.07 1 98.81 81 LYS A O 1
ATOM 637 N N . SER A 1 82 ? -2.707 -5.508 -8.828 1 98.75 82 SER A N 1
ATOM 638 C CA . SER A 1 82 ? -3.451 -6 -9.984 1 98.75 82 SER A CA 1
ATOM 639 C C . SER A 1 82 ? -3.814 -7.473 -9.82 1 98.75 82 SER A C 1
ATOM 641 O O . SER A 1 82 ? -2.986 -8.273 -9.383 1 98.75 82 SER A O 1
ATOM 643 N N . TRP A 1 83 ? -5.016 -7.797 -10.25 1 98.5 83 TRP A N 1
ATOM 644 C CA . TRP A 1 83 ? -5.484 -9.18 -10.242 1 98.5 83 TRP A CA 1
ATOM 645 C C . TRP A 1 83 ? -4.691 -10.023 -11.234 1 98.5 83 TRP A C 1
ATOM 647 O O . TRP A 1 83 ? -4.648 -11.25 -11.117 1 98.5 83 TRP A O 1
ATOM 657 N N . ARG A 1 84 ? -3.994 -9.383 -12.156 1 98.69 84 ARG A N 1
ATOM 658 C CA . ARG A 1 84 ? -3.219 -10.102 -13.164 1 98.69 84 ARG A CA 1
ATOM 659 C C . ARG A 1 84 ? -2 -10.773 -12.539 1 98.69 84 ARG A C 1
ATOM 661 O O . ARG A 1 84 ? -1.411 -11.68 -13.141 1 98.69 84 ARG A O 1
ATOM 668 N N . LEU A 1 85 ? -1.641 -10.375 -11.289 1 98.88 85 LEU A N 1
ATOM 669 C CA . LEU A 1 85 ? -0.492 -10.945 -10.594 1 98.88 85 LEU A CA 1
ATOM 670 C C . LEU A 1 85 ? -0.941 -11.945 -9.531 1 98.88 85 LEU A C 1
ATOM 672 O O . LEU A 1 85 ? -0.123 -12.438 -8.75 1 98.88 85 LEU A O 1
ATOM 676 N N . ASN A 1 86 ? -2.262 -12.266 -9.469 1 98.88 86 ASN A N 1
ATOM 677 C CA . ASN A 1 86 ? -2.754 -13.273 -8.531 1 98.88 86 ASN A CA 1
ATOM 678 C C . ASN A 1 86 ? -2.104 -14.633 -8.781 1 98.88 86 ASN A C 1
ATOM 680 O O . ASN A 1 86 ? -1.493 -14.852 -9.828 1 98.88 86 ASN A O 1
ATOM 684 N N . GLU A 1 87 ? -2.246 -15.461 -7.824 1 98.69 87 GLU A N 1
ATOM 685 C CA . GLU A 1 87 ? -1.799 -16.844 -7.941 1 98.69 87 GLU A CA 1
ATOM 686 C C . GLU A 1 87 ? -2.621 -17.609 -8.977 1 98.69 87 GLU A C 1
ATOM 688 O O . GLU A 1 87 ? -3.725 -17.188 -9.336 1 98.69 87 GLU A O 1
ATOM 693 N N . ARG A 1 88 ? -1.967 -18.641 -9.484 1 98.38 88 ARG A N 1
ATOM 694 C CA . ARG A 1 88 ? -2.746 -19.578 -10.281 1 98.38 88 ARG A CA 1
ATOM 695 C C . ARG A 1 88 ? -4 -20.031 -9.531 1 98.38 88 ARG A C 1
ATOM 697 O O . ARG A 1 88 ? -3.945 -20.297 -8.328 1 98.38 88 ARG A O 1
ATOM 704 N N . HIS A 1 89 ? -5.152 -20.047 -10.227 1 98.31 89 HIS A N 1
ATOM 705 C CA . HIS A 1 89 ? -6.406 -20.516 -9.641 1 98.31 89 HIS A CA 1
ATOM 706 C C . HIS A 1 89 ? -6.5 -22.031 -9.641 1 98.31 89 HIS A C 1
ATOM 708 O O . HIS A 1 89 ? -6.598 -22.656 -10.703 1 98.31 89 HIS A O 1
ATOM 714 N N . TYR A 1 90 ? -6.586 -22.703 -8.516 1 97.56 90 TYR A N 1
ATOM 715 C CA . TYR A 1 90 ? -6.492 -24.156 -8.422 1 97.56 90 TYR A CA 1
ATOM 716 C C . TYR A 1 90 ? -7.867 -24.797 -8.578 1 97.56 90 TYR A C 1
ATOM 718 O O . TYR A 1 90 ? -8.023 -26.016 -8.367 1 97.56 90 TYR A O 1
ATOM 726 N N . GLY A 1 91 ? -8.883 -23.938 -8.852 1 97.56 91 GLY A N 1
ATOM 727 C CA . GLY A 1 91 ? -10.219 -24.438 -9.141 1 97.56 91 GLY A CA 1
ATOM 728 C C . GLY A 1 91 ? -10.812 -25.25 -8.008 1 97.56 91 GLY A C 1
ATOM 729 O O . GLY A 1 91 ? -10.805 -24.828 -6.855 1 97.56 91 GLY A O 1
ATOM 730 N N . GLY A 1 92 ? -11.344 -26.406 -8.406 1 96.69 92 GLY A N 1
ATOM 731 C CA . GLY A 1 92 ? -12.039 -27.266 -7.461 1 96.69 92 GLY A CA 1
ATOM 732 C C . GLY A 1 92 ? -11.133 -27.859 -6.402 1 96.69 92 GLY A C 1
ATOM 733 O O . GLY A 1 92 ? -11.602 -28.422 -5.418 1 96.69 92 GLY A O 1
ATOM 734 N N . LEU A 1 93 ? -9.805 -27.672 -6.523 1 97.38 93 LEU A N 1
ATOM 735 C CA . LEU A 1 93 ? -8.859 -28.203 -5.539 1 97.38 93 LEU A CA 1
ATOM 736 C C . LEU A 1 93 ? -8.695 -27.234 -4.371 1 97.38 93 LEU A C 1
ATOM 738 O O . LEU A 1 93 ? -8.164 -27.609 -3.324 1 97.38 93 LEU A O 1
ATOM 742 N N . THR A 1 94 ? -9.148 -26.016 -4.539 1 97.69 94 THR A N 1
ATOM 743 C CA . THR A 1 94 ? -8.969 -24.984 -3.531 1 97.69 94 THR A CA 1
ATOM 744 C C . THR A 1 94 ? -9.523 -25.438 -2.184 1 97.69 94 THR A C 1
ATOM 746 O O . THR A 1 94 ? -10.664 -25.891 -2.1 1 97.69 94 THR A O 1
ATOM 749 N N . GLY A 1 95 ? -8.672 -25.312 -1.181 1 97.31 95 GLY A N 1
ATOM 750 C CA . GLY A 1 95 ? -9.094 -25.656 0.17 1 97.31 95 GLY A CA 1
ATOM 751 C C . GLY A 1 95 ? -8.852 -27.109 0.535 1 97.31 95 GLY A C 1
ATOM 752 O O . GLY A 1 95 ? -8.93 -27.469 1.707 1 97.31 95 GLY A O 1
ATOM 753 N N . LYS A 1 96 ? -8.586 -27.922 -0.475 1 96.5 96 LYS A N 1
ATOM 754 C CA . LYS A 1 96 ? -8.289 -29.312 -0.198 1 96.5 96 LYS A CA 1
ATOM 755 C C . LYS A 1 96 ? -6.844 -29.5 0.257 1 96.5 96 LYS A C 1
ATOM 757 O O . LYS A 1 96 ? -5.961 -28.75 -0.155 1 96.5 96 LYS A O 1
ATOM 762 N N . ASN A 1 97 ? -6.676 -30.469 1.102 1 97.75 97 ASN A N 1
ATOM 763 C CA . ASN A 1 97 ? -5.324 -30.859 1.505 1 97.75 97 ASN A CA 1
ATOM 764 C C . ASN A 1 97 ? -4.586 -31.578 0.382 1 97.75 97 ASN A C 1
ATOM 766 O O . ASN A 1 97 ? -5.129 -32.5 -0.236 1 97.75 97 ASN A O 1
ATOM 770 N N . LYS A 1 98 ? -3.361 -31.203 0.141 1 95.19 98 LYS A N 1
ATOM 771 C CA . LYS A 1 98 ? -2.613 -31.734 -0.995 1 95.19 98 LYS A CA 1
ATOM 772 C C . LYS A 1 98 ? -2.367 -33.219 -0.842 1 95.19 98 LYS A C 1
ATOM 774 O O . LYS A 1 98 ? -2.473 -34 -1.812 1 95.19 98 LYS A O 1
ATOM 779 N N . ALA A 1 99 ? -2.1 -33.656 0.356 1 95.56 99 ALA A N 1
ATOM 780 C CA . ALA A 1 99 ? -1.879 -35.094 0.61 1 95.56 99 ALA A CA 1
ATOM 781 C C . ALA A 1 99 ? -3.172 -35.875 0.447 1 95.56 99 ALA A C 1
ATOM 783 O O . ALA A 1 99 ? -3.172 -36.969 -0.139 1 95.56 99 ALA A O 1
ATOM 784 N N . GLU A 1 100 ? -4.219 -35.312 0.972 1 95.44 100 GLU A N 1
ATOM 785 C CA . GLU A 1 100 ? -5.512 -36 0.837 1 95.44 100 GLU A CA 1
ATOM 786 C C . GLU A 1 100 ? -5.953 -36.031 -0.623 1 95.44 100 GLU A C 1
ATOM 788 O O . GLU A 1 100 ? -6.523 -37.031 -1.064 1 95.44 100 GLU A O 1
ATOM 793 N N . ALA A 1 101 ? -5.738 -34.969 -1.308 1 95.19 101 ALA A N 1
ATOM 794 C CA . ALA A 1 101 ? -6.055 -34.969 -2.734 1 95.19 101 ALA A CA 1
ATOM 795 C C . ALA A 1 101 ? -5.262 -36.031 -3.48 1 95.19 101 ALA A C 1
ATOM 797 O O . ALA A 1 101 ? -5.797 -36.719 -4.359 1 95.19 101 ALA A O 1
ATOM 798 N N . ALA A 1 102 ? -4 -36.156 -3.094 1 94.88 102 ALA A N 1
ATOM 799 C CA . ALA A 1 102 ? -3.164 -37.156 -3.711 1 94.88 102 ALA A CA 1
ATOM 800 C C . ALA A 1 102 ? -3.707 -38.562 -3.43 1 94.88 102 ALA A C 1
ATOM 802 O O . ALA A 1 102 ? -3.654 -39.438 -4.293 1 94.88 102 ALA A O 1
ATOM 803 N N . GLU A 1 103 ? -4.199 -38.75 -2.25 1 96 103 GLU A N 1
ATOM 804 C CA . GLU A 1 103 ? -4.793 -40.062 -1.889 1 96 103 GLU A CA 1
ATOM 805 C C . GLU A 1 103 ? -6.066 -40.312 -2.686 1 96 103 GLU A C 1
ATOM 807 O O . GLU A 1 103 ? -6.32 -41.438 -3.105 1 96 103 GLU A O 1
ATOM 812 N N . GLN A 1 104 ? -6.742 -39.281 -2.889 1 95.19 104 GLN A N 1
ATOM 813 C CA . GLN A 1 104 ? -8.047 -39.406 -3.535 1 95.19 104 GLN A CA 1
ATOM 814 C C . GLN A 1 104 ? -7.902 -39.5 -5.051 1 95.19 104 GLN A C 1
ATOM 816 O O . GLN A 1 104 ? -8.57 -40.344 -5.684 1 95.19 104 GLN A O 1
ATOM 821 N N . PHE A 1 105 ? -7.047 -38.719 -5.68 1 95.81 105 PHE A N 1
ATOM 822 C CA . PHE A 1 105 ? -7.004 -38.594 -7.133 1 95.81 105 PHE A CA 1
ATOM 823 C C . PHE A 1 105 ? -5.746 -39.25 -7.691 1 95.81 105 PHE A C 1
ATOM 825 O O . PHE A 1 105 ? -5.625 -39.438 -8.906 1 95.81 105 PHE A O 1
ATOM 832 N N . GLY A 1 106 ? -4.859 -39.625 -6.82 1 96.12 106 GLY A N 1
ATOM 833 C CA . GLY A 1 106 ? -3.58 -40.156 -7.242 1 96.12 106 GLY A CA 1
ATOM 834 C C . GLY A 1 106 ? -2.467 -39.156 -7.262 1 96.12 106 GLY A C 1
ATOM 835 O O . GLY A 1 106 ? -2.676 -38 -7.688 1 96.12 106 GLY A O 1
ATOM 836 N N . ASP A 1 107 ? -1.339 -39.531 -6.867 1 95.44 107 ASP A N 1
ATOM 837 C CA . ASP A 1 107 ? -0.169 -38.656 -6.797 1 95.44 107 ASP A CA 1
ATOM 838 C C . ASP A 1 107 ? 0.168 -38.094 -8.172 1 95.44 107 ASP A C 1
ATOM 840 O O . ASP A 1 107 ? 0.446 -36.906 -8.297 1 95.44 107 ASP A O 1
ATOM 844 N N . GLU A 1 108 ? 0.149 -38.906 -9.102 1 94.94 108 GLU A N 1
ATOM 845 C CA . GLU A 1 108 ? 0.51 -38.5 -10.453 1 94.94 108 GLU A CA 1
ATOM 846 C C . GLU A 1 108 ? -0.435 -37.406 -10.969 1 94.94 108 GLU A C 1
ATOM 848 O O . GLU A 1 108 ? 0.009 -36.406 -11.531 1 94.94 108 GLU A O 1
ATOM 853 N N . GLN A 1 109 ? -1.701 -37.625 -10.75 1 95.62 109 GLN A N 1
ATOM 854 C CA . GLN A 1 109 ? -2.701 -36.656 -11.211 1 95.62 109 GLN A CA 1
ATOM 855 C C . GLN A 1 109 ? -2.537 -35.312 -10.516 1 95.62 109 GLN A C 1
ATOM 857 O O . GLN A 1 109 ? -2.578 -34.25 -11.164 1 95.62 109 GLN A O 1
ATOM 862 N N . VAL A 1 110 ? -2.342 -35.344 -9.258 1 94.81 110 VAL A N 1
ATOM 863 C CA . VAL A 1 110 ? -2.154 -34.125 -8.484 1 94.81 110 VAL A CA 1
ATOM 864 C C . VAL A 1 110 ? -0.878 -33.438 -8.93 1 94.81 110 VAL A C 1
ATOM 866 O O . VAL A 1 110 ? -0.853 -32.188 -9.062 1 94.81 110 VAL A O 1
ATOM 869 N N . HIS A 1 111 ? 0.074 -34.188 -9.188 1 92.81 111 HIS A N 1
ATOM 870 C CA . HIS A 1 111 ? 1.334 -33.656 -9.672 1 92.81 111 HIS A CA 1
ATOM 871 C C . HIS A 1 111 ? 1.147 -32.938 -11.016 1 92.81 111 HIS A C 1
ATOM 873 O O . HIS A 1 111 ? 1.666 -31.859 -11.219 1 92.81 111 HIS A O 1
ATOM 879 N N . ILE A 1 112 ? 0.417 -33.531 -11.844 1 92.69 112 ILE A N 1
ATOM 880 C CA . ILE A 1 112 ? 0.154 -32.969 -13.164 1 92.69 112 ILE A CA 1
ATOM 881 C C . ILE A 1 112 ? -0.622 -31.656 -13.023 1 92.69 112 ILE A C 1
ATOM 883 O O . ILE A 1 112 ? -0.3 -30.656 -13.68 1 92.69 112 ILE A O 1
ATOM 887 N N . TRP A 1 113 ? -1.598 -31.594 -12.156 1 94 113 TRP A N 1
ATOM 888 C CA . TRP A 1 113 ? -2.387 -30.391 -11.938 1 94 113 TRP A CA 1
ATOM 889 C C . TRP A 1 113 ? -1.521 -29.266 -11.383 1 94 113 TRP A C 1
ATOM 891 O O . TRP A 1 113 ? -1.736 -28.094 -11.695 1 94 113 TRP A O 1
ATOM 901 N N . ARG A 1 114 ? -0.497 -29.609 -10.664 1 92.12 114 ARG A N 1
ATOM 902 C CA . ARG A 1 114 ? 0.301 -28.609 -9.945 1 92.12 114 ARG A CA 1
ATOM 903 C C . ARG A 1 114 ? 1.458 -28.109 -10.805 1 92.12 114 ARG A C 1
ATOM 905 O O . ARG A 1 114 ? 1.891 -26.969 -10.664 1 92.12 114 ARG A O 1
ATOM 912 N N . ARG A 1 115 ? 1.928 -29 -11.695 1 90.38 115 ARG A N 1
ATOM 913 C CA . ARG A 1 115 ? 3.227 -28.672 -12.281 1 90.38 115 ARG A CA 1
ATOM 914 C C . ARG A 1 115 ? 3.133 -28.578 -13.797 1 90.38 115 ARG A C 1
ATOM 916 O O . ARG A 1 115 ? 3.996 -27.969 -14.438 1 90.38 115 ARG A O 1
ATOM 923 N N . SER A 1 116 ? 2.084 -29.25 -14.266 1 89.94 116 SER A N 1
ATOM 924 C CA . SER A 1 116 ? 1.955 -29.234 -15.719 1 89.94 116 SER A CA 1
ATOM 925 C C . SER A 1 116 ? 1.707 -27.812 -16.234 1 89.94 116 SER A C 1
ATOM 927 O O . SER A 1 116 ? 1.094 -27 -15.539 1 89.94 116 SER A O 1
ATOM 929 N N . TYR A 1 117 ? 2.152 -27.594 -17.5 1 94 117 TYR A N 1
ATOM 930 C CA . TYR A 1 117 ? 2.029 -26.281 -18.109 1 94 117 TYR A CA 1
ATOM 931 C C . TYR A 1 117 ? 0.595 -26.016 -18.562 1 94 117 TYR A C 1
ATOM 933 O O . TYR A 1 117 ? 0.088 -24.906 -18.422 1 94 117 TYR A O 1
ATOM 941 N N . ASP A 1 118 ? -0.076 -27.016 -19 1 94.62 118 ASP A N 1
ATOM 942 C CA . ASP A 1 118 ? -1.302 -26.719 -19.734 1 94.62 118 ASP A CA 1
ATOM 943 C C . ASP A 1 118 ? -2.451 -27.609 -19.266 1 94.62 118 ASP A C 1
ATOM 945 O O . ASP A 1 118 ? -3.475 -27.719 -19.938 1 94.62 118 ASP A O 1
ATOM 949 N N . VAL A 1 119 ? -2.309 -28.328 -18.156 1 95.56 119 VAL A N 1
ATOM 950 C CA . VAL A 1 119 ? -3.391 -29.156 -17.641 1 95.56 119 VAL A CA 1
ATOM 951 C C . VAL A 1 119 ? -4.172 -28.391 -16.578 1 95.56 119 VAL A C 1
ATOM 953 O O . VAL A 1 119 ? -3.588 -27.859 -15.633 1 95.56 119 VAL A O 1
ATOM 956 N N . LEU A 1 120 ? -5.438 -28.391 -16.75 1 97.38 120 LEU A N 1
ATOM 957 C CA . LEU A 1 120 ? -6.305 -27.672 -15.828 1 97.38 120 LEU A CA 1
ATOM 958 C C . LEU A 1 120 ? -6.734 -28.578 -14.672 1 97.38 120 LEU A C 1
ATOM 960 O O . LEU A 1 120 ? -7.035 -29.75 -14.883 1 97.38 120 LEU A O 1
ATOM 964 N N . PRO A 1 121 ? -6.77 -28.062 -13.453 1 97.75 121 PRO A N 1
ATOM 965 C CA . PRO A 1 121 ? -7.504 -28.75 -12.391 1 97.75 121 PRO A CA 1
ATOM 966 C C . PRO A 1 121 ? -9.016 -28.656 -12.562 1 97.75 121 PRO A C 1
ATOM 968 O O . PRO A 1 121 ? -9.5 -28 -13.492 1 97.75 121 PRO A O 1
ATOM 971 N N . PRO A 1 122 ? -9.773 -29.453 -11.75 1 97.19 122 PRO A N 1
ATOM 972 C CA . PRO A 1 122 ? -11.227 -29.328 -11.844 1 97.19 122 PRO A CA 1
ATOM 973 C C . PRO A 1 122 ? -11.711 -27.906 -11.602 1 97.19 122 PRO A C 1
ATOM 975 O O . PRO A 1 122 ? -11.148 -27.188 -10.766 1 97.19 122 PRO A O 1
ATOM 978 N N . ASN A 1 123 ? -12.734 -27.516 -12.344 1 97.88 123 ASN A N 1
ATOM 979 C CA . ASN A 1 123 ? -13.312 -26.188 -12.172 1 97.88 123 ASN A CA 1
ATOM 980 C C . ASN A 1 123 ? -13.945 -26.031 -10.797 1 97.88 123 ASN A C 1
ATOM 982 O O . ASN A 1 123 ? -14.578 -26.953 -10.289 1 97.88 123 ASN A O 1
ATOM 986 N N . MET A 1 124 ? -13.773 -24.859 -10.234 1 97.25 124 MET A N 1
ATOM 987 C CA . MET A 1 124 ? -14.531 -24.469 -9.039 1 97.25 124 MET A CA 1
ATOM 988 C C . MET A 1 124 ? -15.953 -24.078 -9.406 1 97.25 124 MET A C 1
ATOM 990 O O . MET A 1 124 ? -16.172 -23.391 -10.406 1 97.25 124 MET A O 1
ATOM 994 N N . ASP A 1 125 ? -16.891 -24.5 -8.594 1 95.88 125 ASP A N 1
ATOM 995 C CA . ASP A 1 125 ? -18.266 -24.016 -8.766 1 95.88 125 ASP A CA 1
ATOM 996 C C . ASP A 1 125 ? -18.328 -22.5 -8.586 1 95.88 125 ASP A C 1
ATOM 998 O O . ASP A 1 125 ? -17.719 -21.953 -7.668 1 95.88 125 ASP A O 1
ATOM 1002 N N . ARG A 1 126 ? -19.125 -21.859 -9.406 1 93.69 126 ARG A N 1
ATOM 1003 C CA . ARG A 1 126 ? -19.188 -20.406 -9.375 1 93.69 126 ARG A CA 1
ATOM 1004 C C . ARG A 1 126 ? -19.828 -19.906 -8.086 1 93.69 126 ARG A C 1
ATOM 1006 O O . ARG A 1 126 ? -19.688 -18.734 -7.73 1 93.69 126 ARG A O 1
ATOM 1013 N N . ASP A 1 127 ? -20.562 -20.734 -7.371 1 93.56 127 ASP A N 1
ATOM 1014 C CA . ASP A 1 127 ? -21.203 -20.344 -6.121 1 93.56 127 ASP A CA 1
ATOM 1015 C C . ASP A 1 127 ? -20.391 -20.812 -4.918 1 93.56 127 ASP A C 1
ATOM 1017 O O . ASP A 1 127 ? -20.859 -20.719 -3.777 1 93.56 127 ASP A O 1
ATOM 1021 N N . ASP A 1 128 ? -19.219 -21.375 -5.207 1 95.06 128 ASP A N 1
ATOM 1022 C CA . ASP A 1 128 ? -18.312 -21.781 -4.129 1 95.06 128 ASP A CA 1
ATOM 1023 C C . ASP A 1 128 ? -17.969 -20.594 -3.229 1 95.06 128 ASP A C 1
ATOM 1025 O O . ASP A 1 128 ? -17.953 -19.453 -3.682 1 95.06 128 ASP A O 1
ATOM 1029 N N . GLU A 1 129 ? -17.688 -20.859 -1.956 1 94.75 129 GLU A N 1
ATOM 1030 C CA . GLU A 1 129 ? -17.375 -19.812 -0.984 1 94.75 129 GLU A CA 1
ATOM 1031 C C . GLU A 1 129 ? -16.109 -19.062 -1.365 1 94.75 129 GLU A C 1
ATOM 1033 O O . GLU A 1 129 ? -15.93 -17.891 -0.988 1 94.75 129 GLU A O 1
ATOM 1038 N N . HIS A 1 130 ? -15.227 -19.641 -2.166 1 95 130 HIS A N 1
ATOM 1039 C CA . HIS A 1 130 ? -13.961 -19.016 -2.555 1 95 130 HIS A CA 1
ATOM 1040 C C . HIS A 1 130 ? -14.023 -18.516 -3.992 1 95 130 HIS A C 1
ATOM 1042 O O . HIS A 1 130 ? -12.992 -18.125 -4.562 1 95 130 HIS A O 1
ATOM 1048 N N . SER A 1 131 ? -15.242 -18.547 -4.57 1 95.94 131 SER A N 1
ATOM 1049 C CA . SER A 1 131 ? -15.375 -18.156 -5.969 1 95.94 131 SER A CA 1
ATOM 1050 C C . SER A 1 131 ? -15.102 -16.656 -6.145 1 95.94 131 SER A C 1
ATOM 1052 O O . SER A 1 131 ? -15.578 -15.836 -5.363 1 95.94 131 SER A O 1
ATOM 1054 N N . ALA A 1 132 ? -14.359 -16.281 -7.18 1 96.69 132 ALA A N 1
ATOM 1055 C CA . ALA A 1 132 ? -14.062 -14.898 -7.516 1 96.69 132 ALA A CA 1
ATOM 1056 C C . ALA A 1 132 ? -15.258 -14.227 -8.188 1 96.69 132 ALA A C 1
ATOM 1058 O O . ALA A 1 132 ? -15.305 -13 -8.305 1 96.69 132 ALA A O 1
ATOM 1059 N N . HIS A 1 133 ? -16.234 -15 -8.625 1 96.06 133 HIS A N 1
ATOM 1060 C CA . HIS A 1 133 ? -17.359 -14.477 -9.391 1 96.06 133 HIS A CA 1
ATOM 1061 C C . HIS A 1 133 ? -18.281 -13.633 -8.508 1 96.06 133 HIS A C 1
ATOM 1063 O O . HIS A 1 133 ? -19.047 -12.812 -9.016 1 96.06 133 HIS A O 1
ATOM 1069 N N . THR A 1 134 ? -18.234 -13.805 -7.207 1 92 134 THR A N 1
ATOM 1070 C CA . THR A 1 134 ? -19.094 -13.055 -6.305 1 92 134 THR A CA 1
ATOM 1071 C C . THR A 1 134 ? -18.266 -12.109 -5.43 1 92 134 THR A C 1
ATOM 1073 O O . THR A 1 134 ? -18.797 -11.508 -4.496 1 92 134 THR A O 1
ATOM 1076 N N . ASP A 1 135 ? -17 -12.008 -5.684 1 95.81 135 ASP A N 1
ATOM 1077 C CA . ASP A 1 135 ? -16.078 -11.195 -4.902 1 95.81 135 ASP A CA 1
ATOM 1078 C C . ASP A 1 135 ? -16 -9.766 -5.438 1 95.81 135 ASP A C 1
ATOM 1080 O O . ASP A 1 135 ? -15.758 -9.555 -6.625 1 95.81 135 ASP A O 1
ATOM 1084 N N . ARG A 1 136 ? -16.219 -8.742 -4.594 1 94.62 136 ARG A N 1
ATOM 1085 C CA . ARG A 1 136 ? -16.266 -7.34 -4.992 1 94.62 136 ARG A CA 1
ATOM 1086 C C . ARG A 1 136 ? -14.945 -6.906 -5.613 1 94.62 136 ARG A C 1
ATOM 1088 O O . ARG A 1 136 ? -14.906 -5.996 -6.445 1 94.62 136 ARG A O 1
ATOM 1095 N N . ARG A 1 137 ? -13.844 -7.629 -5.41 1 96.94 137 ARG A N 1
ATOM 1096 C CA . ARG A 1 137 ? -12.531 -7.312 -5.969 1 96.94 137 ARG A CA 1
ATOM 1097 C C . ARG A 1 137 ? -12.539 -7.414 -7.488 1 96.94 137 ARG A C 1
ATOM 1099 O O . ARG A 1 137 ? -11.781 -6.723 -8.172 1 96.94 137 ARG A O 1
ATOM 1106 N N . TYR A 1 138 ? -13.414 -8.234 -7.859 1 97.56 138 TYR A N 1
ATOM 1107 C CA . TYR A 1 138 ? -13.359 -8.555 -9.281 1 97.56 138 TYR A CA 1
ATOM 1108 C C . TYR A 1 138 ? -14.648 -8.141 -9.984 1 97.56 138 TYR A C 1
ATOM 1110 O O . TYR A 1 138 ? -14.914 -8.562 -11.109 1 97.56 138 TYR A O 1
ATOM 1118 N N . ALA A 1 139 ? -15.477 -7.375 -9.344 1 94.44 139 ALA A N 1
ATOM 1119 C CA . ALA A 1 139 ? -16.828 -7.043 -9.805 1 94.44 139 ALA A CA 1
ATOM 1120 C C . ALA A 1 139 ? -16.781 -6.207 -11.078 1 94.44 139 ALA A C 1
ATOM 1122 O O . ALA A 1 139 ? -17.719 -6.215 -11.867 1 94.44 139 ALA A O 1
ATOM 1123 N N . SER A 1 140 ? -15.633 -5.504 -11.289 1 93.75 140 SER A N 1
ATOM 1124 C CA . SER A 1 140 ? -15.555 -4.621 -12.445 1 93.75 140 SER A CA 1
ATOM 1125 C C . SER A 1 140 ? -15 -5.359 -13.664 1 93.75 140 SER A C 1
ATOM 1127 O O . SER A 1 140 ? -14.945 -4.801 -14.758 1 93.75 140 SER A O 1
ATOM 1129 N N . LEU A 1 141 ? -14.625 -6.617 -13.492 1 95.94 141 LEU A N 1
ATOM 1130 C CA . LEU A 1 141 ? -14.047 -7.395 -14.586 1 95.94 141 LEU A CA 1
ATOM 1131 C C . LEU A 1 141 ? -15.141 -8.055 -15.414 1 95.94 141 LEU A C 1
ATOM 1133 O O . LEU A 1 141 ? -16.203 -8.383 -14.898 1 95.94 141 LEU A O 1
ATOM 1137 N N . ASP A 1 142 ? -14.82 -8.273 -16.688 1 96.12 142 ASP A N 1
ATOM 1138 C CA . ASP A 1 142 ? -15.68 -9.133 -17.5 1 96.12 142 ASP A CA 1
ATOM 1139 C C . ASP A 1 142 ? -15.727 -10.555 -16.938 1 96.12 142 ASP A C 1
ATOM 1141 O O . ASP A 1 142 ? -14.688 -11.117 -16.578 1 96.12 142 ASP A O 1
ATOM 1145 N N . ASP A 1 143 ? -16.875 -11.086 -16.812 1 92.94 143 ASP A N 1
ATOM 1146 C CA . ASP A 1 143 ? -17.047 -12.406 -16.219 1 92.94 143 ASP A CA 1
ATOM 1147 C C . ASP A 1 143 ? -16.172 -13.445 -16.922 1 92.94 143 ASP A C 1
ATOM 1149 O O . ASP A 1 143 ? -15.727 -14.406 -16.297 1 92.94 143 ASP A O 1
ATOM 1153 N N . SER A 1 144 ? -15.906 -13.203 -18.172 1 93.81 144 SER A N 1
ATOM 1154 C CA . SER A 1 144 ? -15.164 -14.172 -18.984 1 93.81 144 SER A CA 1
ATOM 1155 C C . SER A 1 144 ? -13.711 -14.266 -18.531 1 93.81 144 SER A C 1
ATOM 1157 O O . SER A 1 144 ? -13.023 -15.242 -18.844 1 93.81 144 SER A O 1
ATOM 1159 N N . VAL A 1 145 ? -13.242 -13.273 -17.781 1 95.12 145 VAL A N 1
ATOM 1160 C CA . VAL A 1 145 ? -11.836 -13.305 -17.422 1 95.12 145 VAL A CA 1
ATOM 1161 C C . VAL A 1 145 ? -11.688 -13.797 -15.977 1 95.12 145 VAL A C 1
ATOM 1163 O O . VAL A 1 145 ? -10.57 -14.008 -15.5 1 95.12 145 VAL A O 1
ATOM 1166 N N . ILE A 1 146 ? -12.812 -13.93 -15.25 1 96.69 146 ILE A N 1
ATOM 1167 C CA . ILE A 1 146 ? -12.773 -14.484 -13.906 1 96.69 146 ILE A CA 1
ATOM 1168 C C . ILE A 1 146 ? -12.641 -16 -13.984 1 96.69 146 ILE A C 1
ATOM 1170 O O . ILE A 1 146 ? -13.523 -16.688 -14.492 1 96.69 146 ILE A O 1
ATOM 1174 N N . PRO A 1 147 ? -11.625 -16.516 -13.469 1 97.38 147 PRO A N 1
ATOM 1175 C CA . PRO A 1 147 ? -11.344 -17.938 -13.719 1 97.38 147 PRO A CA 1
ATOM 1176 C C . PRO A 1 147 ? -12.125 -18.859 -12.789 1 97.38 147 PRO A C 1
ATOM 1178 O O . PRO A 1 147 ? -12.398 -18.5 -11.6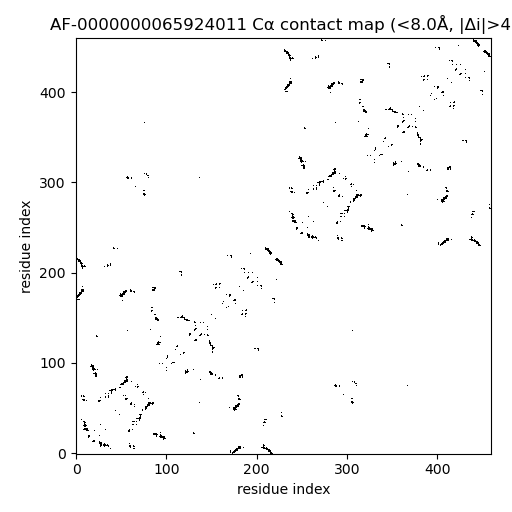48 1 97.38 147 PRO A O 1
ATOM 1181 N N . ASP A 1 148 ? -12.43 -20.016 -13.32 1 97.69 148 ASP A N 1
ATOM 1182 C CA . ASP A 1 148 ? -12.906 -21.141 -12.516 1 97.69 148 ASP A CA 1
ATOM 1183 C C . ASP A 1 148 ? -11.758 -22.078 -12.148 1 97.69 148 ASP A C 1
ATOM 1185 O O . ASP A 1 148 ? -11.852 -22.828 -11.18 1 97.69 148 ASP A O 1
ATOM 1189 N N . ALA A 1 149 ? -10.766 -22.062 -12.867 1 97.88 149 ALA A N 1
ATOM 1190 C CA . ALA A 1 149 ? -9.516 -22.797 -12.711 1 97.88 149 ALA A CA 1
ATOM 1191 C C . ALA A 1 149 ? -8.453 -22.297 -13.688 1 97.88 149 ALA A C 1
ATOM 1193 O O . ALA A 1 149 ? -8.781 -21.75 -14.742 1 97.88 149 ALA A O 1
ATOM 1194 N N . GLU A 1 150 ? -7.223 -22.469 -13.328 1 98.25 150 GLU A N 1
ATOM 1195 C CA . GLU A 1 150 ? -6.125 -22.094 -14.211 1 98.25 150 GLU A CA 1
ATOM 1196 C C . GLU A 1 150 ? -5.027 -23.156 -14.203 1 98.25 150 GLU A C 1
ATOM 1198 O O . GLU A 1 150 ? -4.91 -23.922 -13.242 1 98.25 150 GLU A O 1
ATOM 1203 N N . ASN A 1 151 ? -4.367 -23.312 -15.312 1 97.56 151 ASN A N 1
ATOM 1204 C CA . ASN A 1 151 ? -3.033 -23.906 -15.375 1 97.56 151 ASN A CA 1
ATOM 1205 C C . ASN A 1 151 ? -1.96 -22.844 -15.602 1 97.56 151 ASN A C 1
ATOM 1207 O O . ASN A 1 151 ? -2.254 -21.641 -15.594 1 97.56 151 ASN A O 1
ATOM 1211 N N . LEU A 1 152 ? -0.716 -23.219 -15.68 1 97.62 152 LEU A N 1
ATOM 1212 C CA . LEU A 1 152 ? 0.354 -22.234 -15.781 1 97.62 152 LEU A CA 1
ATOM 1213 C C . LEU A 1 152 ? 0.237 -21.438 -17.078 1 97.62 152 LEU A C 1
ATOM 1215 O O . LEU A 1 152 ? 0.547 -20.25 -17.109 1 97.62 152 LEU A O 1
ATOM 1219 N N . LYS A 1 153 ? -0.204 -22.078 -18.156 1 97.81 153 LYS A N 1
ATOM 1220 C CA . LYS A 1 153 ? -0.38 -21.406 -19.453 1 97.81 153 LYS A CA 1
ATOM 1221 C C . LYS A 1 153 ? -1.389 -20.266 -19.344 1 97.81 153 LYS A C 1
ATOM 1223 O O . LYS A 1 153 ? -1.116 -19.156 -19.781 1 97.81 153 LYS A O 1
ATOM 1228 N N . VAL A 1 154 ? -2.529 -20.531 -18.75 1 97.94 154 VAL A N 1
ATOM 1229 C CA . VAL A 1 154 ? -3.58 -19.547 -18.578 1 97.94 154 VAL A CA 1
ATOM 1230 C C . VAL A 1 154 ? -3.092 -18.438 -17.641 1 97.94 154 VAL A C 1
ATOM 1232 O O . VAL A 1 154 ? -3.373 -17.25 -17.859 1 97.94 154 VAL A O 1
ATOM 1235 N N . THR A 1 155 ? -2.359 -18.844 -16.609 1 98.38 155 THR A N 1
ATOM 1236 C CA . THR A 1 155 ? -1.775 -17.875 -15.68 1 98.38 155 THR A CA 1
ATOM 1237 C C . THR A 1 155 ? -0.821 -16.938 -16.406 1 98.38 155 THR A C 1
ATOM 1239 O O . THR A 1 155 ? -0.845 -15.727 -16.188 1 98.38 155 THR A O 1
ATOM 1242 N N . LEU A 1 156 ? 0.018 -17.469 -17.266 1 98.31 156 LEU A N 1
ATOM 1243 C CA . LEU A 1 156 ? 0.944 -16.656 -18.047 1 98.31 156 LEU A CA 1
ATOM 1244 C C . LEU A 1 156 ? 0.188 -15.703 -18.953 1 98.31 156 LEU A C 1
ATOM 1246 O O . LEU A 1 156 ? 0.507 -14.516 -19.016 1 98.31 156 LEU A O 1
ATOM 1250 N N . GLU A 1 157 ? -0.797 -16.219 -19.641 1 98.12 157 GLU A N 1
ATOM 1251 C CA . GLU A 1 157 ? -1.597 -15.391 -20.531 1 98.12 157 GLU A CA 1
ATOM 1252 C C . GLU A 1 157 ? -2.246 -14.227 -19.781 1 98.12 157 GLU A C 1
ATOM 1254 O O . GLU A 1 157 ? -2.35 -13.117 -20.312 1 98.12 157 GLU A O 1
ATOM 1259 N N . ARG A 1 158 ? -2.672 -14.492 -18.594 1 98.19 158 ARG A N 1
ATOM 1260 C CA . ARG A 1 158 ? -3.295 -13.469 -17.766 1 98.19 158 ARG A CA 1
ATOM 1261 C C . ARG A 1 158 ? -2.268 -12.445 -17.281 1 98.19 158 ARG A C 1
ATOM 1263 O O . ARG A 1 158 ? -2.553 -11.25 -17.219 1 98.19 158 ARG A O 1
ATOM 1270 N N . ALA A 1 159 ? -1.02 -12.852 -16.922 1 98.44 159 ALA A N 1
ATOM 1271 C CA . ALA A 1 159 ? 0.009 -12.008 -16.328 1 98.44 159 ALA A CA 1
ATOM 1272 C C . ALA A 1 159 ? 0.763 -11.219 -17.391 1 98.44 159 ALA A C 1
ATOM 1274 O O . ALA A 1 159 ? 1.313 -10.148 -17.109 1 98.44 159 ALA A O 1
ATOM 1275 N N . LEU A 1 160 ? 0.75 -11.719 -18.625 1 98.56 160 LEU A N 1
ATOM 1276 C CA . LEU A 1 160 ? 1.609 -11.203 -19.688 1 98.56 160 LEU A CA 1
ATOM 1277 C C . LEU A 1 160 ? 1.257 -9.758 -20.016 1 98.56 160 LEU A C 1
ATOM 1279 O O . LEU A 1 160 ? 2.146 -8.914 -20.156 1 98.56 160 LEU A O 1
ATOM 1283 N N . PRO A 1 161 ? -0.048 -9.414 -20.156 1 98.62 161 PRO A N 1
ATOM 1284 C CA . PRO A 1 161 ? -0.366 -8.016 -20.438 1 98.62 161 PRO A CA 1
ATOM 1285 C C . PRO A 1 161 ? 0.172 -7.055 -19.391 1 98.62 161 PRO A C 1
ATOM 1287 O O . PRO A 1 161 ? 0.576 -5.938 -19.703 1 98.62 161 PRO A O 1
ATOM 1290 N N . PHE A 1 162 ? 0.147 -7.488 -18.188 1 98.75 162 PHE A N 1
ATOM 1291 C CA . PHE A 1 162 ? 0.669 -6.641 -17.125 1 98.75 162 PHE A CA 1
ATOM 1292 C C . PHE A 1 162 ? 2.18 -6.488 -17.25 1 98.75 162 PHE A C 1
ATOM 1294 O O . PHE A 1 162 ? 2.723 -5.41 -17 1 98.75 162 PHE A O 1
ATOM 1301 N N . TRP A 1 163 ? 2.875 -7.543 -17.562 1 98.69 163 TRP A N 1
ATOM 1302 C CA . TRP A 1 163 ? 4.293 -7.453 -17.891 1 98.69 163 TRP A CA 1
ATOM 1303 C C . TRP A 1 163 ? 4.535 -6.445 -19.016 1 98.69 163 TRP A C 1
ATOM 1305 O O . TRP A 1 163 ? 5.367 -5.547 -18.875 1 98.69 163 TRP A O 1
ATOM 1315 N N . GLU A 1 164 ? 3.756 -6.527 -20.047 1 98.44 164 GLU A N 1
ATOM 1316 C CA . GLU A 1 164 ? 3.959 -5.758 -21.266 1 98.44 164 GLU A CA 1
ATOM 1317 C C . GLU A 1 164 ? 3.609 -4.289 -21.062 1 98.44 164 GLU A C 1
ATOM 1319 O O . GLU A 1 164 ? 4.27 -3.402 -21.609 1 98.44 164 GLU A O 1
ATOM 1324 N N . ASP A 1 165 ? 2.619 -4.051 -20.219 1 98.62 165 ASP A N 1
ATOM 1325 C CA . ASP A 1 165 ? 2.082 -2.695 -20.125 1 98.62 165 ASP A CA 1
ATOM 1326 C C . ASP A 1 165 ? 2.676 -1.952 -18.922 1 98.62 165 ASP A C 1
ATOM 1328 O O . ASP A 1 165 ? 2.652 -0.72 -18.875 1 98.62 165 ASP A O 1
ATOM 1332 N N . LYS A 1 166 ? 3.154 -2.719 -17.938 1 98.69 166 LYS A N 1
ATOM 1333 C CA . LYS A 1 166 ? 3.543 -2.055 -16.688 1 98.69 166 LYS A CA 1
ATOM 1334 C C . LYS A 1 166 ? 4.988 -2.385 -16.328 1 98.69 166 LYS A C 1
ATOM 1336 O O . LYS A 1 166 ? 5.844 -1.499 -16.297 1 98.69 166 LYS A O 1
ATOM 1341 N N . ILE A 1 167 ? 5.344 -3.645 -16.203 1 98.75 167 ILE A N 1
ATOM 1342 C CA . ILE A 1 167 ? 6.629 -4.035 -15.633 1 98.75 167 ILE A CA 1
ATOM 1343 C C . ILE A 1 167 ? 7.746 -3.762 -16.641 1 98.75 167 ILE A C 1
ATOM 1345 O O . ILE A 1 167 ? 8.695 -3.035 -16.344 1 98.75 167 ILE A O 1
ATOM 1349 N N . ALA A 1 168 ? 7.605 -4.273 -17.859 1 98.44 168 ALA A N 1
ATOM 1350 C CA . ALA A 1 168 ? 8.648 -4.137 -18.875 1 98.44 168 ALA A CA 1
ATOM 1351 C C . ALA A 1 168 ? 8.883 -2.668 -19.219 1 98.44 168 ALA A C 1
ATOM 1353 O O . ALA A 1 168 ? 10.023 -2.209 -19.266 1 98.44 168 ALA A O 1
ATOM 1354 N N . PRO A 1 169 ? 7.836 -1.89 -19.469 1 98.25 169 PRO A N 1
ATOM 1355 C CA . PRO A 1 169 ? 8.062 -0.472 -19.766 1 98.25 169 PRO A CA 1
ATOM 1356 C C . PRO A 1 169 ? 8.773 0.257 -18.625 1 98.25 169 PRO A C 1
ATOM 1358 O O . PRO A 1 169 ? 9.609 1.129 -18.875 1 98.25 169 PRO A O 1
ATOM 1361 N N . ALA A 1 170 ? 8.422 -0.053 -17.359 1 98.38 170 ALA A N 1
ATOM 1362 C CA . ALA A 1 170 ? 9.109 0.565 -16.219 1 98.38 170 ALA A CA 1
ATOM 1363 C C . ALA A 1 170 ? 10.602 0.243 -16.234 1 98.38 170 ALA A C 1
ATOM 1365 O O . ALA A 1 170 ? 11.438 1.123 -16.016 1 98.38 170 ALA A O 1
ATOM 1366 N N . LEU A 1 171 ? 10.906 -0.985 -16.516 1 98.38 171 LEU A N 1
ATOM 1367 C CA . LEU A 1 171 ? 12.305 -1.393 -16.609 1 98.38 171 LEU A CA 1
ATOM 1368 C C . LEU A 1 171 ? 13.008 -0.672 -17.766 1 98.38 171 LEU A C 1
ATOM 1370 O O . LEU A 1 171 ? 14.133 -0.185 -17.594 1 98.38 171 LEU A O 1
ATOM 1374 N N . LYS A 1 172 ? 12.383 -0.552 -18.875 1 97.19 172 LYS A N 1
ATOM 1375 C CA . LYS A 1 172 ? 12.945 0.127 -20.031 1 97.19 172 LYS A CA 1
ATOM 1376 C C . LYS A 1 172 ? 13.195 1.604 -19.734 1 97.19 172 LYS A C 1
ATOM 1378 O O . LYS A 1 172 ? 14.125 2.203 -20.281 1 97.19 172 LYS A O 1
ATOM 1383 N N . ASP A 1 173 ? 12.375 2.156 -18.875 1 96.69 173 ASP A N 1
ATOM 1384 C CA . ASP A 1 173 ? 12.523 3.553 -18.484 1 96.69 173 ASP A CA 1
ATOM 1385 C C . ASP A 1 173 ? 13.641 3.721 -17.453 1 96.69 173 ASP A C 1
ATOM 1387 O O . ASP A 1 173 ? 13.844 4.812 -16.922 1 96.69 173 ASP A O 1
ATOM 1391 N N . GLY A 1 174 ? 14.312 2.641 -17.141 1 96.94 174 GLY A N 1
ATOM 1392 C CA . GLY A 1 174 ? 15.461 2.703 -16.25 1 96.94 174 GLY A CA 1
ATOM 1393 C C . GLY A 1 174 ? 15.086 2.549 -14.781 1 96.94 174 GLY A C 1
ATOM 1394 O O . GLY A 1 174 ? 15.891 2.834 -13.891 1 96.94 174 GLY A O 1
ATOM 1395 N N . LYS A 1 175 ? 13.852 2.129 -14.484 1 97.88 175 LYS A N 1
ATOM 1396 C CA . LYS A 1 175 ? 13.367 2.01 -13.109 1 97.88 175 LYS A CA 1
ATOM 1397 C C . LYS A 1 175 ? 13.703 0.638 -12.531 1 97.88 175 LYS A C 1
ATOM 1399 O O . LYS A 1 175 ? 13.602 -0.377 -13.219 1 97.88 175 LYS A O 1
ATOM 1404 N N . ASN A 1 176 ? 14.164 0.626 -11.273 1 98.75 176 ASN A N 1
ATOM 1405 C CA . ASN A 1 176 ? 14.18 -0.618 -10.516 1 98.75 176 ASN A CA 1
ATOM 1406 C C . ASN A 1 176 ? 12.789 -0.976 -9.992 1 98.75 176 ASN A C 1
ATOM 1408 O O . ASN A 1 176 ? 12.094 -0.126 -9.43 1 98.75 176 ASN A O 1
ATOM 1412 N N . VAL A 1 177 ? 12.406 -2.262 -10.195 1 98.88 177 VAL A N 1
ATOM 1413 C CA . VAL A 1 177 ? 11.023 -2.65 -9.938 1 98.88 177 VAL A CA 1
ATOM 1414 C C . VAL A 1 177 ? 10.984 -3.783 -8.914 1 98.88 177 VAL A C 1
ATOM 1416 O O . VAL A 1 177 ? 11.797 -4.711 -8.977 1 98.88 177 VAL A O 1
ATOM 1419 N N . PHE A 1 178 ? 10.086 -3.676 -7.926 1 98.94 178 PHE A N 1
ATOM 1420 C CA . PHE A 1 178 ? 9.773 -4.75 -6.988 1 98.94 178 PHE A CA 1
ATOM 1421 C C . PHE A 1 178 ? 8.414 -5.367 -7.305 1 98.94 178 PHE A C 1
ATOM 1423 O O . PHE A 1 178 ? 7.438 -4.652 -7.535 1 98.94 178 PHE A O 1
ATOM 1430 N N . VAL A 1 179 ? 8.336 -6.691 -7.324 1 98.94 179 VAL A N 1
ATOM 1431 C CA . VAL A 1 179 ? 7.074 -7.395 -7.527 1 98.94 179 VAL A CA 1
ATOM 1432 C C . VAL A 1 179 ? 6.863 -8.406 -6.406 1 98.94 179 VAL A C 1
ATOM 1434 O O . VAL A 1 179 ? 7.547 -9.438 -6.352 1 98.94 179 VAL A O 1
ATOM 1437 N N . GLY A 1 180 ? 5.957 -8.094 -5.445 1 98.94 180 GLY A N 1
ATOM 1438 C CA . GLY A 1 180 ? 5.473 -9.086 -4.5 1 98.94 180 GLY A CA 1
ATOM 1439 C C . GLY A 1 180 ? 4.289 -9.883 -5.02 1 98.94 180 GLY A C 1
ATOM 1440 O O . GLY A 1 180 ? 3.207 -9.328 -5.227 1 98.94 180 GLY A O 1
ATOM 1441 N N . ALA A 1 181 ? 4.461 -11.148 -5.203 1 98.81 181 ALA A N 1
ATOM 1442 C CA . ALA A 1 181 ? 3.418 -11.938 -5.848 1 98.81 181 ALA A CA 1
ATOM 1443 C C . ALA A 1 181 ? 3.439 -13.383 -5.355 1 98.81 181 ALA A C 1
ATOM 1445 O O . ALA A 1 181 ? 3.545 -13.633 -4.152 1 98.81 181 ALA A O 1
ATOM 1446 N N . HIS A 1 182 ? 3.152 -14.312 -6.309 1 98.81 182 HIS A N 1
ATOM 1447 C CA . HIS A 1 182 ? 2.936 -15.703 -5.93 1 98.81 182 HIS A CA 1
ATOM 1448 C C . HIS A 1 182 ? 3.826 -16.641 -6.742 1 98.81 182 HIS A C 1
ATOM 1450 O O . HIS A 1 182 ? 4.453 -16.219 -7.715 1 98.81 182 HIS A O 1
ATOM 1456 N N . GLY A 1 183 ? 3.912 -17.859 -6.277 1 98 183 GLY A N 1
ATOM 1457 C CA . GLY A 1 183 ? 4.793 -18.828 -6.902 1 98 183 GLY A CA 1
ATOM 1458 C C . GLY A 1 183 ? 4.543 -18.984 -8.391 1 98 183 GLY A C 1
ATOM 1459 O O . GLY A 1 183 ? 5.457 -18.828 -9.203 1 98 183 GLY A O 1
ATOM 1460 N N . ASN A 1 184 ? 3.297 -19.203 -8.758 1 97.81 184 ASN A N 1
ATOM 1461 C CA . ASN A 1 184 ? 3.021 -19.562 -10.148 1 97.81 184 ASN A CA 1
ATOM 1462 C C . ASN A 1 184 ? 2.961 -18.312 -11.031 1 97.81 184 ASN A C 1
ATOM 1464 O O . ASN A 1 184 ? 3.336 -18.375 -12.203 1 97.81 184 ASN A O 1
ATOM 1468 N N . SER A 1 185 ? 2.479 -17.172 -10.523 1 98.38 185 SER A N 1
ATOM 1469 C CA . SER A 1 185 ? 2.512 -15.969 -11.352 1 98.38 185 SER A CA 1
ATOM 1470 C C . SER A 1 185 ? 3.945 -15.539 -11.641 1 98.38 185 SER A C 1
ATOM 1472 O O . SER A 1 185 ? 4.262 -15.117 -12.758 1 98.38 185 SER A O 1
ATOM 1474 N N . ILE A 1 186 ? 4.84 -15.664 -10.648 1 98.62 186 ILE A N 1
ATOM 1475 C CA . ILE A 1 186 ? 6.246 -15.344 -10.852 1 98.62 186 ILE A CA 1
ATOM 1476 C C . ILE A 1 186 ? 6.871 -16.344 -11.82 1 98.62 186 ILE A C 1
ATOM 1478 O O . ILE A 1 186 ? 7.586 -15.953 -12.742 1 98.62 186 ILE A O 1
ATOM 1482 N N . ARG A 1 187 ? 6.562 -17.656 -11.641 1 97.69 187 ARG A N 1
ATOM 1483 C CA . ARG A 1 187 ? 7.059 -18.688 -12.547 1 97.69 187 ARG A CA 1
ATOM 1484 C C . ARG A 1 187 ? 6.648 -18.391 -13.984 1 97.69 187 ARG A C 1
ATOM 1486 O O . ARG A 1 187 ? 7.453 -18.547 -14.906 1 97.69 187 ARG A O 1
ATOM 1493 N N . ALA A 1 188 ? 5.402 -18.031 -14.117 1 97.62 188 ALA A N 1
ATOM 1494 C CA . ALA A 1 188 ? 4.895 -17.703 -15.445 1 97.62 188 ALA A CA 1
ATOM 1495 C C . ALA A 1 188 ? 5.699 -16.562 -16.078 1 97.62 188 ALA A C 1
ATOM 1497 O O . ALA A 1 188 ? 6.113 -16.656 -17.234 1 97.62 188 ALA A O 1
ATOM 1498 N N . LEU A 1 189 ? 5.969 -15.539 -15.32 1 98.38 189 LEU A N 1
ATOM 1499 C CA . LEU A 1 189 ? 6.727 -14.398 -15.828 1 98.38 189 LEU A CA 1
ATOM 1500 C C . LEU A 1 189 ? 8.18 -14.781 -16.078 1 98.38 189 LEU A C 1
ATOM 1502 O O . LEU A 1 189 ? 8.797 -14.312 -17.031 1 98.38 189 LEU A O 1
ATOM 1506 N N . VAL A 1 190 ? 8.695 -15.609 -15.188 1 97.88 190 VAL A N 1
ATOM 1507 C CA . VAL A 1 190 ? 10.062 -16.094 -15.359 1 97.88 190 VAL A CA 1
ATOM 1508 C C . VAL A 1 190 ? 10.18 -16.875 -16.672 1 97.88 190 VAL A C 1
ATOM 1510 O O . VAL A 1 190 ? 11.156 -16.734 -17.406 1 97.88 190 VAL A O 1
ATOM 1513 N N . LYS A 1 191 ? 9.172 -17.75 -16.953 1 97.88 191 LYS A N 1
ATOM 1514 C CA . LYS A 1 191 ? 9.148 -18.469 -18.219 1 97.88 191 LYS A CA 1
ATOM 1515 C C . LYS A 1 191 ? 9.281 -17.516 -19.406 1 97.88 191 LYS A C 1
ATOM 1517 O O . LYS A 1 191 ? 10.062 -17.766 -20.328 1 97.88 191 LYS A O 1
ATOM 1522 N N . HIS A 1 192 ? 8.547 -16.469 -19.375 1 97.75 192 HIS A N 1
ATOM 1523 C CA . HIS A 1 192 ? 8.562 -15.477 -20.438 1 97.75 192 HIS A CA 1
ATOM 1524 C C . HIS A 1 192 ? 9.906 -14.758 -20.5 1 97.75 192 HIS A C 1
ATOM 1526 O O . HIS A 1 192 ? 10.5 -14.641 -21.578 1 97.75 192 HIS A O 1
ATOM 1532 N N . ILE A 1 193 ? 10.43 -14.312 -19.344 1 97.69 193 ILE A N 1
ATOM 1533 C CA . ILE A 1 193 ? 11.641 -13.508 -19.25 1 97.69 193 ILE A CA 1
ATOM 1534 C C . ILE A 1 193 ? 12.836 -14.305 -19.766 1 97.69 193 ILE A C 1
ATOM 1536 O O . ILE A 1 193 ? 13.672 -13.781 -20.5 1 97.69 193 ILE A O 1
ATOM 1540 N N . LYS A 1 194 ? 12.828 -15.602 -19.453 1 96.81 194 LYS A N 1
ATOM 1541 C CA . LYS A 1 194 ? 13.984 -16.422 -19.781 1 96.81 194 LYS A CA 1
ATOM 1542 C C . LYS A 1 194 ? 13.766 -17.203 -21.078 1 96.81 194 LYS A C 1
ATOM 1544 O O . LYS A 1 194 ? 14.656 -17.906 -21.547 1 96.81 194 LYS A O 1
ATOM 1549 N N . GLY A 1 195 ? 12.562 -17.156 -21.594 1 96.62 195 GLY A N 1
ATOM 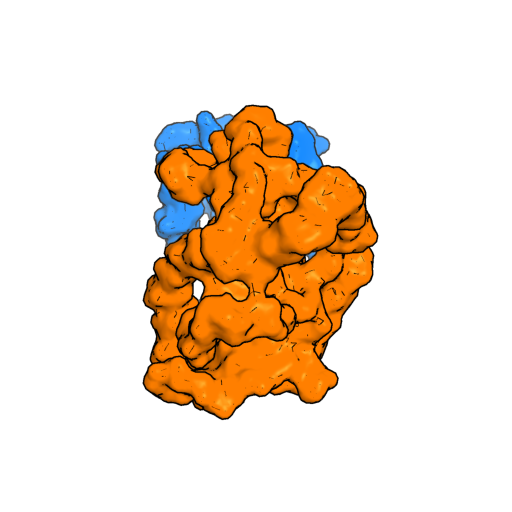1550 C CA . GLY A 1 195 ? 12.25 -17.922 -22.797 1 96.62 195 GLY A CA 1
ATOM 1551 C C . GLY A 1 195 ? 12.312 -19.422 -22.578 1 96.62 195 GLY A C 1
ATOM 1552 O O . GLY A 1 195 ? 12.852 -20.141 -23.422 1 96.62 195 GLY A O 1
ATOM 1553 N N . LEU A 1 196 ? 11.797 -19.875 -21.438 1 96.31 196 LEU A N 1
ATOM 1554 C CA . LEU A 1 196 ? 11.844 -21.281 -21.109 1 96.31 196 LEU A CA 1
ATOM 1555 C C . LEU A 1 196 ? 10.766 -22.062 -21.859 1 96.31 196 LEU A C 1
ATOM 1557 O O . LEU A 1 196 ? 9.664 -21.547 -22.062 1 96.31 196 LEU A O 1
ATOM 1561 N N . SER A 1 197 ? 11.078 -23.281 -22.219 1 96.06 197 SER A N 1
ATOM 1562 C CA . SER A 1 197 ? 10.094 -24.172 -22.828 1 96.06 197 SER A CA 1
ATOM 1563 C C . SER A 1 197 ? 9.094 -24.688 -21.797 1 96.06 197 SER A C 1
ATOM 1565 O O . SER A 1 197 ? 9.289 -24.516 -20.594 1 96.06 197 SER A O 1
ATOM 1567 N N . ASP A 1 198 ? 8.047 -25.328 -22.297 1 93.69 198 ASP A N 1
ATOM 1568 C CA . ASP A 1 198 ? 7.031 -25.906 -21.422 1 93.69 198 ASP A CA 1
ATOM 1569 C C . ASP A 1 198 ? 7.629 -27 -20.516 1 93.69 198 ASP A C 1
ATOM 1571 O O . ASP A 1 198 ? 7.211 -27.156 -19.375 1 93.69 198 ASP A O 1
ATOM 1575 N N . ASP A 1 199 ? 8.617 -27.672 -21.047 1 92.5 199 ASP A N 1
ATOM 1576 C CA . ASP A 1 199 ? 9.266 -28.719 -20.266 1 92.5 199 ASP A CA 1
ATOM 1577 C C . ASP A 1 199 ? 10.219 -28.141 -19.234 1 92.5 199 ASP A C 1
ATOM 1579 O O . ASP A 1 199 ? 10.266 -28.625 -18.094 1 92.5 199 ASP A O 1
ATOM 1583 N N . GLU A 1 200 ? 10.945 -27.109 -19.562 1 94.06 200 GLU A N 1
ATOM 1584 C CA . GLU A 1 200 ? 11.938 -26.5 -18.672 1 94.06 200 GLU A CA 1
ATOM 1585 C C . GLU A 1 200 ? 11.266 -25.828 -17.469 1 94.06 200 GLU A C 1
ATOM 1587 O O . GLU A 1 200 ? 11.828 -25.812 -16.375 1 94.06 200 GLU A O 1
ATOM 1592 N N . ILE A 1 201 ? 10.109 -25.312 -17.703 1 93.69 201 ILE A N 1
ATOM 1593 C CA . ILE A 1 201 ? 9.453 -24.531 -16.672 1 93.69 201 ILE A CA 1
ATOM 1594 C C . ILE A 1 201 ? 8.984 -25.453 -15.539 1 93.69 201 ILE A C 1
ATOM 1596 O O . ILE A 1 201 ? 8.797 -25.016 -14.406 1 93.69 201 ILE A O 1
ATOM 1600 N N . MET A 1 202 ? 8.758 -26.75 -15.789 1 89.31 202 MET A N 1
ATOM 1601 C CA . MET A 1 202 ? 8.289 -27.703 -14.789 1 89.31 202 MET A CA 1
ATOM 1602 C C . MET A 1 202 ? 9.305 -27.828 -13.656 1 89.31 202 MET A C 1
ATOM 1604 O O . MET A 1 202 ? 8.938 -28.188 -12.531 1 89.31 202 MET A O 1
ATOM 1608 N N . ASP A 1 203 ? 10.531 -27.453 -13.953 1 89.06 203 ASP A N 1
ATOM 1609 C CA . ASP A 1 203 ? 11.594 -27.641 -12.969 1 89.06 203 ASP A CA 1
ATOM 1610 C C . ASP A 1 203 ? 11.883 -26.344 -12.219 1 89.06 203 ASP A C 1
ATOM 1612 O O . ASP A 1 203 ? 12.711 -26.328 -11.305 1 89.06 203 ASP A O 1
ATOM 1616 N N . VAL A 1 204 ? 11.266 -25.297 -12.578 1 93.19 204 VAL A N 1
ATOM 1617 C CA . VAL A 1 204 ? 11.5 -24 -11.938 1 93.19 204 VAL A CA 1
ATOM 1618 C C . VAL A 1 204 ? 10.648 -23.891 -10.672 1 93.19 204 VAL A C 1
ATOM 1620 O O . VAL A 1 204 ? 9.445 -24.188 -10.695 1 93.19 204 VAL A O 1
ATOM 1623 N N . GLU A 1 205 ? 11.281 -23.625 -9.594 1 92.38 205 GLU A N 1
ATOM 1624 C CA . GLU A 1 205 ? 10.602 -23.391 -8.32 1 92.38 205 GLU A CA 1
ATOM 1625 C C . GLU A 1 205 ? 10.953 -22.031 -7.746 1 92.38 205 GLU A C 1
ATOM 1627 O O . GLU A 1 205 ? 12.117 -21.625 -7.762 1 92.38 205 GLU A O 1
ATOM 1632 N N . ILE A 1 206 ? 9.984 -21.328 -7.359 1 96.75 206 ILE A N 1
ATOM 1633 C CA . ILE A 1 206 ? 10.156 -20.031 -6.691 1 96.75 206 ILE A CA 1
ATOM 1634 C C . ILE A 1 206 ? 9.867 -20.188 -5.199 1 96.75 206 ILE A C 1
ATOM 1636 O O . ILE A 1 206 ? 8.711 -20.359 -4.801 1 96.75 206 ILE A O 1
ATOM 1640 N N . PRO A 1 207 ? 10.852 -20.141 -4.379 1 97.25 207 PRO A N 1
ATOM 1641 C CA . PRO A 1 207 ? 10.602 -20.297 -2.945 1 97.25 207 PRO A CA 1
ATOM 1642 C C . PRO A 1 207 ? 9.945 -19.062 -2.328 1 97.25 207 PRO A C 1
ATOM 1644 O O . PRO A 1 207 ? 10.031 -17.969 -2.889 1 97.25 207 PRO A O 1
ATOM 1647 N N . ASN A 1 208 ? 9.273 -19.219 -1.205 1 97.88 208 ASN A N 1
ATOM 1648 C CA . ASN A 1 208 ? 8.672 -18.109 -0.477 1 97.88 208 ASN A CA 1
ATOM 1649 C C . ASN A 1 208 ? 9.719 -17.078 -0.064 1 97.88 208 ASN A C 1
ATOM 1651 O O . ASN A 1 208 ? 9.398 -15.891 0.09 1 97.88 208 ASN A O 1
ATOM 1655 N N . PHE A 1 209 ? 10.969 -17.547 0.146 1 97.88 209 PHE A N 1
ATOM 1656 C CA . PHE A 1 209 ? 12.109 -16.766 0.616 1 97.88 209 PHE A CA 1
ATOM 1657 C C . PHE A 1 209 ? 13.422 -17.438 0.234 1 97.88 209 PHE A C 1
ATOM 1659 O O . PHE A 1 209 ? 13.547 -18.672 0.319 1 97.88 209 PHE A O 1
ATOM 1666 N N . PRO A 1 210 ? 14.383 -16.656 -0.334 1 98.31 210 PRO A N 1
ATOM 1667 C CA . PRO A 1 210 ? 14.516 -15.195 -0.408 1 98.31 210 PRO A CA 1
ATOM 1668 C C . PRO A 1 210 ? 14.086 -14.633 -1.758 1 98.31 210 PRO A C 1
ATOM 1670 O O . PRO A 1 210 ? 13.703 -15.391 -2.656 1 98.31 210 PRO A O 1
ATOM 1673 N N . PRO A 1 211 ? 14.125 -13.266 -1.924 1 98.75 211 PRO A N 1
ATOM 1674 C CA . PRO A 1 211 ? 13.719 -12.633 -3.184 1 98.75 211 PRO A CA 1
ATOM 1675 C C . PRO A 1 211 ? 14.633 -13 -4.348 1 98.75 211 PRO A C 1
ATOM 1677 O O . PRO A 1 211 ? 15.844 -13.172 -4.156 1 98.75 211 PRO A O 1
ATOM 1680 N N . LEU A 1 212 ? 14.047 -13.133 -5.48 1 98.81 212 LEU A N 1
ATOM 1681 C CA . LEU A 1 212 ? 14.727 -13.414 -6.742 1 98.81 212 LEU A CA 1
ATOM 1682 C C . LEU A 1 212 ? 15.008 -12.125 -7.508 1 98.81 212 LEU A C 1
ATOM 1684 O O . LEU A 1 212 ? 14.102 -11.305 -7.703 1 98.81 212 LEU A O 1
ATOM 1688 N N . VAL A 1 213 ? 16.281 -11.914 -7.953 1 98.81 213 VAL A N 1
ATOM 1689 C CA . VAL A 1 213 ? 16.672 -10.688 -8.633 1 98.81 213 VAL A CA 1
ATOM 1690 C C . VAL A 1 213 ? 17.047 -11 -10.078 1 98.81 213 VAL A C 1
ATOM 1692 O O . VAL A 1 213 ? 17.766 -11.961 -10.352 1 98.81 213 VAL A O 1
ATOM 1695 N N . PHE A 1 214 ? 16.5 -10.258 -10.984 1 98.75 214 PHE A N 1
ATOM 1696 C CA . PHE A 1 214 ? 16.969 -10.18 -12.367 1 98.75 214 PHE A CA 1
ATOM 1697 C C . PHE A 1 214 ? 17.609 -8.828 -12.656 1 98.75 214 PHE A C 1
ATOM 1699 O O . PHE A 1 214 ? 17.094 -7.789 -12.234 1 98.75 214 PHE A O 1
ATOM 1706 N N . GLU A 1 215 ? 18.688 -8.836 -13.258 1 98.5 215 GLU A N 1
ATOM 1707 C CA . GLU A 1 215 ? 19.281 -7.629 -13.828 1 98.5 215 GLU A CA 1
ATOM 1708 C C . GLU A 1 215 ? 19.188 -7.625 -15.352 1 98.5 215 GLU A C 1
ATOM 1710 O O . GLU A 1 215 ? 19.391 -8.656 -15.992 1 98.5 215 GLU A O 1
ATOM 1715 N N . PHE A 1 216 ? 18.766 -6.516 -15.844 1 98 216 PHE A N 1
ATOM 1716 C CA . PHE A 1 216 ? 18.547 -6.391 -17.281 1 98 216 PHE A CA 1
ATOM 1717 C C . PHE A 1 216 ? 19.453 -5.328 -17.875 1 98 216 PHE A C 1
ATOM 1719 O O . PHE A 1 216 ? 19.75 -4.324 -17.234 1 98 216 PHE A O 1
ATOM 1726 N N . ASP A 1 217 ? 19.859 -5.496 -19.172 1 95.94 217 ASP A N 1
ATOM 1727 C CA . ASP A 1 217 ? 20.516 -4.434 -19.922 1 95.94 217 ASP A CA 1
ATOM 1728 C C . ASP A 1 217 ? 19.5 -3.508 -20.578 1 95.94 217 ASP A C 1
ATOM 1730 O O . ASP A 1 217 ? 18.297 -3.602 -20.312 1 95.94 217 ASP A O 1
ATOM 1734 N N . GLU A 1 218 ? 19.906 -2.639 -21.438 1 91.31 218 GLU A N 1
ATOM 1735 C CA . GLU A 1 218 ? 19.062 -1.603 -22.016 1 91.31 218 GLU A CA 1
ATOM 1736 C C . GLU A 1 218 ? 18.016 -2.205 -22.953 1 91.31 218 GLU A C 1
ATOM 1738 O O . GLU A 1 218 ? 17 -1.572 -23.25 1 91.31 218 GLU A O 1
ATOM 1743 N N . LYS A 1 219 ? 18.328 -3.408 -23.453 1 91.81 219 LYS A N 1
ATOM 1744 C CA . LYS A 1 219 ? 17.391 -4.078 -24.359 1 91.81 219 LYS A CA 1
ATOM 1745 C C . LYS A 1 219 ? 16.531 -5.098 -23.625 1 91.81 219 LYS A C 1
ATOM 1747 O O . LYS A 1 219 ? 15.875 -5.926 -24.25 1 91.81 219 LYS A O 1
ATOM 1752 N N . LEU A 1 220 ? 16.578 -5.18 -22.25 1 93.56 220 LEU A N 1
ATOM 1753 C CA . LEU A 1 220 ? 15.82 -6.059 -21.359 1 93.56 220 LEU A CA 1
ATOM 1754 C C . LEU A 1 220 ? 16.266 -7.508 -21.516 1 93.56 220 LEU A C 1
ATOM 1756 O O . LEU A 1 220 ? 15.477 -8.43 -21.344 1 93.56 220 LEU A O 1
ATOM 1760 N N . ASN A 1 221 ? 17.484 -7.602 -21.984 1 95.75 221 ASN A N 1
ATOM 1761 C CA . ASN A 1 221 ? 18.078 -8.922 -21.875 1 95.75 221 ASN A CA 1
ATOM 1762 C C . ASN A 1 221 ? 18.547 -9.211 -20.453 1 95.75 221 ASN A C 1
ATOM 1764 O O . ASN A 1 221 ? 19.094 -8.328 -19.781 1 95.75 221 ASN A O 1
ATOM 1768 N N . VAL A 1 222 ? 18.375 -10.43 -20.031 1 97.25 222 VAL A N 1
ATOM 1769 C CA . VAL A 1 222 ? 18.797 -10.812 -18.688 1 97.25 222 VAL A CA 1
ATOM 1770 C C . VAL A 1 222 ? 20.328 -10.859 -18.625 1 97.25 222 VAL A C 1
ATOM 1772 O O . VAL A 1 222 ? 20.969 -11.555 -19.422 1 97.25 222 VAL A O 1
ATOM 1775 N N . VAL A 1 223 ? 20.875 -10.141 -17.703 1 97.38 223 VAL A N 1
ATOM 1776 C CA . VAL A 1 223 ? 22.312 -10.07 -17.484 1 97.38 223 VAL A CA 1
ATOM 1777 C C . VAL A 1 223 ? 22.703 -10.953 -16.312 1 97.38 223 VAL A C 1
ATOM 1779 O O . VAL A 1 223 ? 23.75 -11.602 -16.328 1 97.38 223 VAL A O 1
ATOM 1782 N N . SER A 1 224 ? 21.859 -10.922 -15.352 1 97.25 224 SER A N 1
ATOM 1783 C CA . SER A 1 224 ? 22.125 -11.727 -14.164 1 97.25 224 SER A CA 1
ATOM 1784 C C . SER A 1 224 ? 20.812 -12.133 -13.484 1 97.25 224 SER A C 1
ATOM 1786 O O . SER A 1 224 ? 19.781 -11.477 -13.664 1 97.25 224 SER A O 1
ATOM 1788 N N . GLU A 1 225 ? 20.875 -13.266 -12.867 1 97.62 225 GLU A N 1
ATOM 1789 C CA . GLU A 1 225 ? 19.797 -13.844 -12.07 1 97.62 225 GLU A CA 1
ATOM 1790 C C . GLU A 1 225 ? 20.328 -14.461 -10.789 1 97.62 225 GLU A C 1
ATOM 1792 O O . GLU A 1 225 ? 21.234 -15.297 -10.82 1 97.62 225 GLU A O 1
ATOM 1797 N N . TYR A 1 226 ? 19.812 -14.023 -9.633 1 98.19 226 TYR A N 1
ATOM 1798 C CA . TYR A 1 226 ? 20.297 -14.578 -8.375 1 98.19 226 TYR A CA 1
ATOM 1799 C C . TYR A 1 226 ? 19.266 -14.359 -7.262 1 98.19 226 TYR A C 1
ATOM 1801 O O . TYR A 1 226 ? 18.375 -13.516 -7.391 1 98.19 226 TYR A O 1
ATOM 1809 N N . TYR A 1 227 ? 19.344 -15.141 -6.234 1 98.38 227 TYR A N 1
ATOM 1810 C CA . TYR A 1 227 ? 18.562 -14.93 -5.023 1 98.38 227 TYR A CA 1
ATOM 1811 C C . TYR A 1 227 ? 19.328 -14.078 -4.02 1 98.38 227 TYR A C 1
ATOM 1813 O O . TYR A 1 227 ? 20.531 -14.25 -3.838 1 98.38 227 TYR A O 1
ATOM 1821 N N . LEU A 1 228 ? 18.641 -13.117 -3.418 1 98.19 228 LEU A N 1
ATOM 1822 C CA . LEU A 1 228 ? 19.281 -12.273 -2.424 1 98.19 228 LEU A CA 1
ATOM 1823 C C . LEU A 1 228 ? 19.719 -13.094 -1.213 1 98.19 228 LEU A C 1
ATOM 1825 O O . LEU A 1 228 ? 19 -13.984 -0.775 1 98.19 228 LEU A O 1
ATOM 1829 N N . GLY A 1 229 ? 20.828 -12.719 -0.614 1 92.38 229 GLY A N 1
ATOM 1830 C CA . GLY A 1 229 ? 21.344 -13.367 0.583 1 92.38 229 GLY A CA 1
ATOM 1831 C C . GLY A 1 229 ? 22.031 -14.688 0.3 1 92.38 229 GLY A C 1
ATOM 1832 O O . GLY A 1 229 ? 22.5 -15.359 1.221 1 92.38 229 GLY A O 1
ATOM 1833 N N . LYS A 1 230 ? 21.953 -15.195 -0.939 1 83.19 230 LYS A N 1
ATOM 1834 C CA . LYS A 1 230 ? 22.656 -16.438 -1.295 1 83.19 230 LYS A CA 1
ATOM 1835 C C . LYS A 1 230 ? 23.891 -16.141 -2.145 1 83.19 230 LYS A C 1
ATOM 1837 O O . LYS A 1 230 ? 23.953 -15.125 -2.836 1 83.19 230 LYS A O 1
ATOM 1842 N N . MET B 1 1 ? -25.266 8.188 -1.085 1 91.62 1 MET B N 1
ATOM 1843 C CA . MET B 1 1 ? -24.297 9.086 -0.453 1 91.62 1 MET B CA 1
ATOM 1844 C C . MET B 1 1 ? -22.906 8.445 -0.408 1 91.62 1 MET B C 1
ATOM 1846 O O . MET B 1 1 ? -22.781 7.246 -0.176 1 91.62 1 MET B O 1
ATOM 1850 N N . VAL B 1 2 ? -21.922 9.227 -0.792 1 97.38 2 VAL B N 1
ATOM 1851 C CA . VAL B 1 2 ? -20.547 8.734 -0.792 1 97.38 2 VAL B CA 1
ATOM 1852 C C . VAL B 1 2 ? -19.828 9.188 0.48 1 97.38 2 VAL B C 1
ATOM 1854 O O . VAL B 1 2 ? -20.219 10.188 1.093 1 97.38 2 VAL B O 1
ATOM 1857 N N . LYS B 1 3 ? -18.859 8.398 0.889 1 98.69 3 LYS B N 1
ATOM 1858 C CA . LYS B 1 3 ? -18.172 8.672 2.145 1 98.69 3 LYS B CA 1
ATOM 1859 C C . LYS B 1 3 ? -16.688 8.977 1.902 1 98.69 3 LYS B C 1
ATOM 1861 O O . LYS B 1 3 ? -16.047 8.352 1.053 1 98.69 3 LYS B O 1
ATOM 1866 N N . LEU B 1 4 ? -16.234 9.922 2.543 1 98.88 4 LEU B N 1
ATOM 1867 C CA . LEU B 1 4 ? -14.812 10.227 2.695 1 98.88 4 LEU B CA 1
ATOM 1868 C C . LEU B 1 4 ? -14.359 10.023 4.137 1 98.88 4 LEU B C 1
ATOM 1870 O O . LEU B 1 4 ? -14.891 10.664 5.051 1 98.88 4 LEU B O 1
ATOM 1874 N N . VAL B 1 5 ? -13.453 9.094 4.34 1 98.94 5 VAL B N 1
ATOM 1875 C CA . VAL B 1 5 ? -12.953 8.812 5.68 1 98.94 5 VAL B CA 1
ATOM 1876 C C . VAL B 1 5 ? -11.508 9.289 5.805 1 98.94 5 VAL B C 1
ATO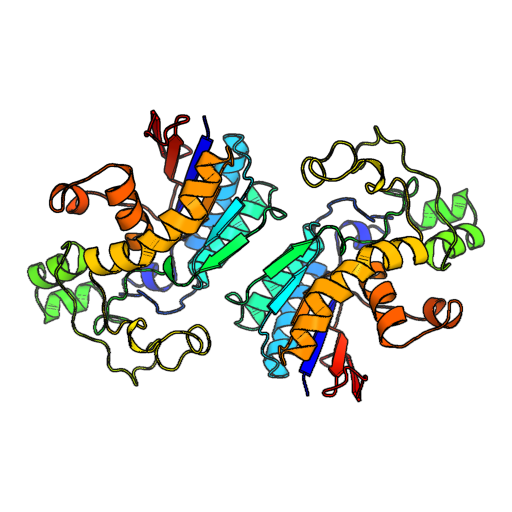M 1878 O O . VAL B 1 5 ? -10.641 8.844 5.055 1 98.94 5 VAL B O 1
ATOM 1881 N N . PHE B 1 6 ? -11.281 10.203 6.719 1 98.94 6 PHE B N 1
ATOM 1882 C CA . PHE B 1 6 ? -9.938 10.641 7.062 1 98.94 6 PHE B CA 1
ATOM 1883 C C . PHE B 1 6 ? -9.422 9.914 8.305 1 98.94 6 PHE B C 1
ATOM 1885 O O . PHE B 1 6 ? -10.133 9.82 9.305 1 98.94 6 PHE B O 1
ATOM 1892 N N . ALA B 1 7 ? -8.273 9.406 8.188 1 98.88 7 ALA B N 1
ATOM 1893 C CA . ALA B 1 7 ? -7.543 8.945 9.367 1 98.88 7 ALA B CA 1
ATOM 1894 C C . ALA B 1 7 ? -6.215 9.68 9.516 1 98.88 7 ALA B C 1
ATOM 1896 O O . ALA B 1 7 ? -5.328 9.547 8.672 1 98.88 7 ALA B O 1
ATOM 1897 N N . ARG B 1 8 ? -6.113 10.516 10.531 1 98.88 8 ARG B N 1
ATOM 1898 C CA . ARG B 1 8 ? -4.773 10.953 10.906 1 98.88 8 ARG B CA 1
ATOM 1899 C C . ARG B 1 8 ? -3.898 9.773 11.312 1 98.88 8 ARG B C 1
ATOM 1901 O O . ARG B 1 8 ? -4.379 8.828 11.938 1 98.88 8 ARG B O 1
ATOM 1908 N N . HIS B 1 9 ? -2.645 9.852 10.898 1 98.94 9 HIS B N 1
ATOM 1909 C CA . HIS B 1 9 ? -1.768 8.766 11.32 1 98.94 9 HIS B CA 1
ATOM 1910 C C . HIS B 1 9 ? -1.833 8.547 12.828 1 98.94 9 HIS B C 1
ATOM 1912 O O . HIS B 1 9 ? -2.023 9.5 13.586 1 98.94 9 HIS B O 1
ATOM 1918 N N . GLY B 1 10 ? -1.659 7.312 13.312 1 98.81 10 GLY B N 1
ATOM 1919 C CA . GLY B 1 10 ? -1.558 7.055 14.742 1 98.81 10 GLY B CA 1
ATOM 1920 C C . GLY B 1 10 ? -0.416 7.805 15.398 1 98.81 10 GLY B C 1
ATOM 1921 O O . GLY B 1 10 ? 0.401 8.43 14.719 1 98.81 10 GLY B O 1
ATOM 1922 N N . GLU B 1 11 ? -0.396 7.691 16.719 1 98.75 11 GLU B N 1
ATOM 1923 C CA . GLU B 1 11 ? 0.691 8.328 17.453 1 98.75 11 GLU B CA 1
ATOM 1924 C C . GLU B 1 11 ? 2.051 7.91 16.891 1 98.75 11 GLU B C 1
ATOM 1926 O O . GLU B 1 11 ? 2.307 6.723 16.688 1 98.75 11 GLU B O 1
ATOM 1931 N N . SER B 1 12 ? 2.832 8.914 16.516 1 98.62 12 SER B N 1
ATOM 1932 C CA . SER B 1 12 ? 4.195 8.648 16.062 1 98.62 12 SER B CA 1
ATOM 1933 C C . SER B 1 12 ? 5.172 8.664 17.234 1 98.62 12 SER B C 1
ATOM 1935 O O . SER B 1 12 ? 4.832 9.125 18.328 1 98.62 12 SER B O 1
ATOM 1937 N N . GLU B 1 13 ? 6.348 8.219 17 1 98.56 13 GLU B N 1
ATOM 1938 C CA . GLU B 1 13 ? 7.41 8.273 18 1 98.56 13 GLU B CA 1
ATOM 1939 C C . GLU B 1 13 ? 7.691 9.719 18.422 1 98.56 13 GLU B C 1
ATOM 1941 O O . GLU B 1 13 ? 7.988 9.984 19.594 1 98.56 13 GLU B O 1
ATOM 1946 N N . TRP B 1 14 ? 7.562 10.664 17.484 1 98.06 14 TRP B N 1
ATOM 1947 C CA . TRP B 1 14 ? 7.875 12.055 17.797 1 98.06 14 TRP B CA 1
ATOM 1948 C C . TRP B 1 14 ? 6.668 12.758 18.406 1 98.06 14 TRP B C 1
ATOM 1950 O O . TRP B 1 14 ? 6.82 13.734 19.141 1 98.06 14 TRP B O 1
ATOM 1960 N N . ASN B 1 15 ? 5.418 12.297 18.062 1 97 15 ASN B N 1
ATOM 1961 C CA . ASN B 1 15 ? 4.293 12.719 18.891 1 97 15 ASN B CA 1
ATOM 1962 C C . ASN B 1 15 ? 4.531 12.414 20.375 1 97 15 ASN B C 1
ATOM 1964 O O . ASN B 1 15 ? 4.371 13.281 21.219 1 97 15 ASN B O 1
ATOM 1968 N N . LYS B 1 16 ? 4.871 11.172 20.641 1 97.25 16 LYS B N 1
ATOM 1969 C CA . LYS B 1 16 ? 5.105 10.68 22 1 97.25 16 LYS B CA 1
ATOM 1970 C C . LYS B 1 16 ? 6.207 11.477 22.688 1 97.25 16 LYS B C 1
ATOM 1972 O O . LYS B 1 16 ? 6.121 11.758 23.891 1 97.25 16 LYS B O 1
ATOM 1977 N N . ALA B 1 17 ? 7.152 11.883 21.953 1 97.81 17 ALA B N 1
ATOM 1978 C CA . ALA B 1 17 ? 8.305 12.594 22.5 1 97.81 17 ALA B CA 1
ATOM 1979 C C . ALA B 1 17 ? 8.062 14.102 22.516 1 97.81 17 ALA B C 1
ATOM 1981 O O . ALA B 1 17 ? 8.938 14.875 22.906 1 97.81 17 ALA B O 1
ATOM 1982 N N . ASN B 1 18 ? 6.926 14.602 22.016 1 97.56 18 ASN B N 1
ATOM 1983 C CA . ASN B 1 18 ? 6.535 16 22 1 97.56 18 ASN B CA 1
ATOM 1984 C C . ASN B 1 18 ? 7.477 16.828 21.125 1 97.56 18 ASN B C 1
ATOM 1986 O O . ASN B 1 18 ? 7.875 17.938 21.516 1 97.56 18 ASN B O 1
ATOM 1990 N N . LEU B 1 19 ? 7.836 16.234 20 1 98.12 19 LEU B N 1
ATOM 1991 C CA . LEU B 1 19 ? 8.711 16.906 19.062 1 98.12 19 LEU B CA 1
ATOM 1992 C C . LEU B 1 19 ? 7.922 17.422 17.844 1 98.12 19 LEU B C 1
ATOM 1994 O O . LEU B 1 19 ? 6.926 16.797 17.453 1 98.12 19 LEU B O 1
ATOM 1998 N N . PHE B 1 20 ? 8.406 18.547 17.328 1 97.94 20 PHE B N 1
ATOM 1999 C CA . PHE B 1 20 ? 7.906 18.969 16.031 1 97.94 20 PHE B CA 1
ATOM 2000 C C . PHE B 1 20 ? 8.375 18.016 14.938 1 97.94 20 PHE B C 1
ATOM 2002 O O . PHE B 1 20 ? 9.57 17.766 14.797 1 97.94 20 PHE B O 1
ATOM 2009 N N . THR B 1 21 ? 7.508 17.5 14.18 1 97.38 21 THR B N 1
ATOM 2010 C CA . THR B 1 21 ? 7.887 16.469 13.211 1 97.38 21 THR B CA 1
ATOM 2011 C C . THR B 1 21 ? 7.848 17.031 11.789 1 97.38 21 THR B C 1
ATOM 2013 O O . THR B 1 21 ? 8.891 17.344 11.211 1 97.38 21 THR B O 1
ATOM 2016 N N . GLY B 1 22 ? 6.566 17.344 11.211 1 97.56 22 GLY B N 1
ATOM 2017 C CA . GLY B 1 22 ? 6.426 17.812 9.844 1 97.56 22 GLY B CA 1
ATOM 2018 C C . GLY B 1 22 ? 6.742 16.75 8.812 1 97.56 22 GLY B C 1
ATOM 2019 O O . GLY B 1 22 ? 6.145 15.672 8.82 1 97.56 22 GLY B O 1
ATOM 2020 N N . TRP B 1 23 ? 7.742 17.031 7.934 1 98.12 23 TRP B N 1
ATOM 2021 C CA . TRP B 1 23 ? 8.07 16.125 6.836 1 98.12 23 TRP B CA 1
ATOM 2022 C C . TRP B 1 23 ? 9.102 15.086 7.273 1 98.12 23 TRP B C 1
ATOM 2024 O O . TRP B 1 23 ? 9.453 14.195 6.5 1 98.12 23 TRP B O 1
ATOM 2034 N N . ALA B 1 24 ? 9.609 15.227 8.609 1 97.69 24 ALA B N 1
ATOM 2035 C CA . ALA B 1 24 ? 10.484 14.164 9.102 1 97.69 24 ALA B CA 1
ATOM 2036 C C . ALA B 1 24 ? 9.781 12.812 9.062 1 97.69 24 ALA B C 1
ATOM 2038 O O . ALA B 1 24 ? 8.602 12.711 9.398 1 97.69 24 ALA B O 1
ATOM 2039 N N . ASP B 1 25 ? 10.516 11.797 8.617 1 97.75 25 ASP B N 1
ATOM 2040 C CA . ASP B 1 25 ? 9.898 10.5 8.367 1 97.75 25 ASP B CA 1
ATOM 2041 C C . ASP B 1 25 ? 10.039 9.578 9.578 1 97.75 25 ASP B C 1
ATOM 2043 O O . ASP B 1 25 ? 10.789 8.602 9.539 1 97.75 25 ASP B O 1
ATOM 2047 N N . VAL B 1 26 ? 9.266 9.867 10.539 1 97.94 26 VAL B N 1
ATOM 2048 C CA . VAL B 1 26 ? 9.32 9.141 11.805 1 97.94 26 VAL B CA 1
ATOM 2049 C C . VAL B 1 26 ? 8.258 8.047 11.82 1 97.94 26 VAL B C 1
ATOM 2051 O O . VAL B 1 26 ? 7.25 8.141 11.117 1 97.94 26 VAL B O 1
ATOM 2054 N N . ASP B 1 27 ? 8.477 7 12.57 1 98.56 27 ASP B N 1
ATOM 2055 C CA . ASP B 1 27 ? 7.613 5.824 12.602 1 98.56 27 ASP B CA 1
ATOM 2056 C C . ASP B 1 27 ? 6.5 5.984 13.641 1 98.56 27 ASP B C 1
ATOM 2058 O O . ASP B 1 27 ? 6.504 6.941 14.414 1 98.56 27 ASP B O 1
ATOM 2062 N N . LEU B 1 28 ? 5.543 5.102 13.555 1 98.81 28 LEU B N 1
ATOM 2063 C CA . LEU B 1 28 ? 4.5 4.996 14.57 1 98.81 28 LEU B CA 1
ATOM 2064 C C . LEU B 1 28 ? 5.062 4.449 15.875 1 98.81 28 LEU B C 1
ATOM 2066 O O . LEU B 1 28 ? 6 3.646 15.867 1 98.81 28 LEU B O 1
ATOM 2070 N N . SER B 1 29 ? 4.516 4.945 17 1 98.69 29 SER B N 1
ATOM 2071 C CA . SER B 1 29 ? 4.73 4.254 18.266 1 98.69 29 SER B CA 1
ATOM 2072 C C . SER B 1 29 ? 3.896 2.982 18.359 1 98.69 29 SER B C 1
ATOM 2074 O O . SER B 1 29 ? 3.088 2.703 17.469 1 98.69 29 SER B O 1
ATOM 2076 N N . GLU B 1 30 ? 4.113 2.215 19.406 1 98.5 30 GLU B N 1
ATOM 2077 C CA . GLU B 1 30 ? 3.275 1.041 19.625 1 98.5 30 GLU B CA 1
ATOM 2078 C C . GLU B 1 30 ? 1.807 1.432 19.766 1 98.5 30 GLU B C 1
ATOM 2080 O O . GLU B 1 30 ? 0.93 0.786 19.188 1 98.5 30 GLU B O 1
ATOM 2085 N N . LYS B 1 31 ? 1.585 2.453 20.516 1 98.69 31 LYS B N 1
ATOM 2086 C CA . LYS B 1 31 ? 0.227 2.969 20.672 1 98.69 31 LYS B CA 1
ATOM 2087 C C . LYS B 1 31 ? -0.349 3.404 19.328 1 98.69 31 LYS B C 1
ATOM 2089 O O . LYS B 1 31 ? -1.515 3.133 19.031 1 98.69 31 LYS B O 1
ATOM 2094 N N . GLY B 1 32 ? 0.465 4.113 18.516 1 98.81 32 GLY B N 1
ATOM 2095 C CA . GLY B 1 32 ? 0.037 4.547 17.188 1 98.81 32 GLY B CA 1
ATOM 2096 C C . GLY B 1 32 ? -0.317 3.391 16.281 1 98.81 32 GLY B C 1
ATOM 2097 O O . GLY B 1 32 ? -1.276 3.475 15.508 1 98.81 32 GLY B O 1
ATOM 2098 N N . THR B 1 33 ? 0.454 2.348 16.359 1 98.81 33 THR B N 1
ATOM 2099 C CA . THR B 1 33 ? 0.181 1.151 15.57 1 98.81 33 THR B CA 1
ATOM 2100 C C . THR B 1 33 ? -1.167 0.548 15.953 1 98.81 33 THR B C 1
ATOM 2102 O O . THR B 1 33 ? -1.965 0.194 15.086 1 98.81 33 THR B O 1
ATOM 2105 N N . GLN B 1 34 ? -1.382 0.477 17.234 1 98.81 34 GLN B N 1
ATOM 2106 C CA . GLN B 1 34 ? -2.656 -0.058 17.703 1 98.81 34 GLN B CA 1
ATOM 2107 C C . GLN B 1 34 ? -3.816 0.844 17.297 1 98.81 34 GLN B C 1
ATOM 2109 O O . GLN B 1 34 ? -4.891 0.357 16.938 1 98.81 34 GLN B O 1
ATOM 2114 N N . GLN B 1 35 ? -3.639 2.145 17.344 1 98.88 35 GLN B N 1
ATOM 2115 C CA . GLN B 1 35 ? -4.66 3.088 16.906 1 98.88 35 GLN B CA 1
ATOM 2116 C C . GLN B 1 35 ? -5.031 2.854 15.438 1 98.88 35 GLN B C 1
ATOM 2118 O O . GLN B 1 35 ? -6.207 2.902 15.078 1 98.88 35 GLN B O 1
ATOM 2123 N N . ALA B 1 36 ? -4.027 2.621 14.625 1 98.88 36 ALA B N 1
ATOM 2124 C CA . ALA B 1 36 ? -4.258 2.363 13.203 1 98.88 36 ALA B CA 1
ATOM 2125 C C . ALA B 1 36 ? -5.082 1.095 13.008 1 98.88 36 ALA B C 1
ATOM 2127 O O . ALA B 1 36 ? -6.004 1.068 12.188 1 98.88 36 ALA B O 1
ATOM 2128 N N . ILE B 1 37 ? -4.746 0.037 13.758 1 98.88 37 ILE B N 1
ATOM 2129 C CA . ILE B 1 37 ? -5.477 -1.224 13.695 1 98.88 37 ILE B CA 1
ATOM 2130 C C . ILE B 1 37 ? -6.914 -1.012 14.164 1 98.88 37 ILE B C 1
ATOM 2132 O O . ILE B 1 37 ? -7.859 -1.466 13.516 1 98.88 37 ILE B O 1
ATOM 2136 N N . ASP B 1 38 ? -7.082 -0.287 15.273 1 98.88 38 ASP B N 1
ATOM 2137 C CA . ASP B 1 38 ? -8.406 -0.014 15.812 1 98.88 38 ASP B CA 1
ATOM 2138 C C . ASP B 1 38 ? -9.242 0.815 14.844 1 98.88 38 ASP B C 1
ATOM 2140 O O . ASP B 1 38 ? -10.461 0.65 14.766 1 98.88 38 ASP B O 1
ATOM 2144 N N . ALA B 1 39 ? -8.617 1.761 14.141 1 98.88 39 ALA B N 1
ATOM 2145 C CA . ALA B 1 39 ? -9.312 2.52 13.109 1 98.88 39 ALA B CA 1
ATOM 2146 C C . ALA B 1 39 ? -9.922 1.589 12.062 1 98.88 39 ALA B C 1
ATOM 2148 O O . ALA B 1 39 ? -11.078 1.766 11.664 1 98.88 39 ALA B O 1
ATOM 2149 N N . GLY B 1 40 ? -9.125 0.593 11.648 1 98.88 40 GLY B N 1
ATOM 2150 C CA . GLY B 1 40 ? -9.633 -0.389 10.703 1 98.88 40 GLY B CA 1
ATOM 2151 C C . GLY B 1 40 ? -10.812 -1.18 11.242 1 98.88 40 GLY B C 1
ATOM 2152 O O . GLY B 1 40 ? -11.773 -1.44 10.523 1 98.88 40 GLY B O 1
ATOM 2153 N N . LYS B 1 41 ? -10.703 -1.551 12.492 1 98.88 41 LYS B N 1
ATOM 2154 C CA . LYS B 1 41 ? -11.797 -2.291 13.117 1 98.88 41 LYS B CA 1
ATOM 2155 C C . LYS B 1 41 ? -13.078 -1.465 13.156 1 98.88 41 LYS B C 1
ATOM 2157 O O . LYS B 1 41 ? -14.164 -1.988 12.906 1 98.88 41 LYS B O 1
ATOM 2162 N N . LEU B 1 42 ? -12.961 -0.172 13.469 1 98.88 42 LEU B N 1
ATOM 2163 C CA . LEU B 1 42 ? -14.117 0.715 13.469 1 98.88 42 LEU B CA 1
ATOM 2164 C C . LEU B 1 42 ? -14.727 0.827 12.078 1 98.88 42 LEU B C 1
ATOM 2166 O O . LEU B 1 42 ? -15.945 0.854 11.922 1 98.88 42 LEU B O 1
ATOM 2170 N N . ILE B 1 43 ? -13.883 0.946 11.07 1 98.88 43 ILE B N 1
ATOM 2171 C CA . ILE B 1 43 ? -14.328 1.024 9.688 1 98.88 43 ILE B CA 1
ATOM 2172 C C . ILE B 1 43 ? -15.125 -0.232 9.328 1 98.88 43 ILE B C 1
ATOM 2174 O O . ILE B 1 43 ? -16.203 -0.147 8.727 1 98.88 43 ILE B O 1
ATOM 2178 N N . LYS B 1 44 ? -14.547 -1.377 9.68 1 98.75 44 LYS B N 1
ATOM 2179 C CA . LYS B 1 44 ? -15.211 -2.652 9.43 1 98.75 44 LYS B CA 1
ATOM 2180 C C . LYS B 1 44 ? -16.562 -2.713 10.141 1 98.75 44 LYS B C 1
ATOM 2182 O O . LYS B 1 44 ? -17.562 -3.111 9.539 1 98.75 44 LYS B O 1
ATOM 2187 N N . GLU B 1 45 ? -16.594 -2.318 11.398 1 98.5 45 GLU B N 1
ATOM 2188 C CA . GLU B 1 45 ? -17.812 -2.326 12.195 1 98.5 45 GLU B CA 1
ATOM 2189 C C . GLU B 1 45 ? -18.875 -1.41 11.586 1 98.5 45 GLU B C 1
ATOM 2191 O O . GLU B 1 45 ? -20.062 -1.732 11.594 1 98.5 45 GLU B O 1
ATOM 2196 N N . ALA B 1 46 ? -18.438 -0.31 11.023 1 98.44 46 ALA B N 1
ATOM 2197 C CA . ALA B 1 46 ? -19.344 0.664 10.43 1 98.44 46 ALA B CA 1
ATOM 2198 C C . ALA B 1 46 ? -19.812 0.206 9.055 1 98.44 46 ALA B C 1
ATOM 2200 O O . ALA B 1 46 ? -20.703 0.818 8.453 1 98.44 46 ALA B O 1
ATOM 2201 N N . GLY B 1 47 ? -19.188 -0.789 8.531 1 98.25 47 GLY B N 1
ATOM 2202 C CA . GLY B 1 47 ? -19.594 -1.344 7.246 1 98.25 47 GLY B CA 1
ATOM 2203 C C . GLY B 1 47 ? -19.203 -0.463 6.07 1 98.25 47 GLY B C 1
ATOM 2204 O O . GLY B 1 47 ? -19.859 -0.493 5.023 1 98.25 47 GLY B O 1
ATOM 2205 N N . ILE B 1 48 ? -18.188 0.335 6.27 1 98.62 48 ILE B N 1
ATOM 2206 C CA . ILE B 1 48 ? -17.766 1.221 5.191 1 98.62 48 ILE B CA 1
ATOM 2207 C C . ILE B 1 48 ? -16.812 0.477 4.258 1 98.62 48 ILE B C 1
ATOM 2209 O O . ILE B 1 48 ? -15.805 -0.082 4.703 1 98.62 48 ILE B O 1
ATOM 2213 N N . LYS B 1 49 ? -17.109 0.452 2.99 1 98.56 49 LYS B N 1
ATOM 2214 C CA . LYS B 1 49 ? -16.297 -0.182 1.957 1 98.56 49 LYS B CA 1
ATOM 2215 C C . LYS B 1 49 ? -15.656 0.86 1.042 1 98.56 49 LYS B C 1
ATOM 2217 O O . LYS B 1 49 ? -16.359 1.716 0.49 1 98.56 49 LYS B O 1
ATOM 2222 N N . PHE B 1 50 ? -14.398 0.744 0.856 1 98.81 50 PHE B N 1
ATOM 2223 C CA . PHE B 1 50 ? -13.68 1.757 0.088 1 98.81 50 PHE B CA 1
ATOM 2224 C C . PHE B 1 50 ? -13.445 1.286 -1.343 1 98.81 50 PHE B C 1
ATOM 2226 O O . PHE B 1 50 ? -13.273 0.091 -1.588 1 98.81 50 PHE B O 1
ATOM 2233 N N . ASP B 1 51 ? -13.445 2.225 -2.23 1 98.56 51 ASP B N 1
ATOM 2234 C CA . ASP B 1 51 ? -13.102 1.987 -3.627 1 98.56 51 ASP B CA 1
ATOM 2235 C C . ASP B 1 51 ? -11.688 2.484 -3.936 1 98.56 51 ASP B C 1
ATOM 2237 O O . ASP B 1 51 ? -11.055 2.018 -4.883 1 98.56 51 ASP B O 1
ATOM 2241 N N . GLN B 1 52 ? -11.234 3.406 -3.16 1 98.75 52 GLN B N 1
ATOM 2242 C CA . GLN B 1 52 ? -9.961 4.078 -3.371 1 98.75 52 GLN B CA 1
ATOM 2243 C C . GLN B 1 52 ? -9.398 4.609 -2.057 1 98.75 52 GLN B C 1
ATOM 2245 O O . GLN B 1 52 ? -10.141 5.082 -1.197 1 98.75 52 GLN B O 1
ATOM 2250 N N . ALA B 1 53 ? -8.078 4.48 -1.896 1 98.94 53 ALA B N 1
ATOM 2251 C CA . ALA B 1 53 ? -7.414 5.066 -0.736 1 98.94 53 ALA B CA 1
ATOM 2252 C C . ALA B 1 53 ? -6.242 5.949 -1.163 1 98.94 53 ALA B C 1
ATOM 2254 O O . ALA B 1 53 ? -5.641 5.727 -2.215 1 98.94 53 ALA B O 1
ATOM 2255 N N . TYR B 1 54 ? -6.008 6.961 -0.401 1 98.94 54 TYR B N 1
ATOM 2256 C CA . TYR B 1 54 ? -4.883 7.867 -0.585 1 98.94 54 TYR B CA 1
ATOM 2257 C C . TYR B 1 54 ? -4.105 8.039 0.714 1 98.94 54 TYR B C 1
ATOM 2259 O O . TYR B 1 54 ? -4.676 7.953 1.804 1 98.94 54 TYR B O 1
ATOM 2267 N N . THR B 1 55 ? -2.846 8.25 0.582 1 98.94 55 THR B N 1
ATOM 2268 C CA . THR B 1 55 ? -2.016 8.531 1.747 1 98.94 55 THR B CA 1
ATOM 2269 C C . THR B 1 55 ? -0.815 9.391 1.358 1 98.94 55 THR B C 1
ATOM 2271 O O . THR B 1 55 ? -0.638 9.727 0.185 1 98.94 55 THR B O 1
ATOM 2274 N N . SER B 1 56 ? -0.061 9.922 2.32 1 98.88 56 SER B N 1
ATOM 2275 C CA . SER B 1 56 ? 1.147 10.695 2.057 1 98.88 56 SER B CA 1
ATOM 2276 C C . SER B 1 56 ? 2.332 9.781 1.75 1 98.88 56 SER B C 1
ATOM 2278 O O . SER B 1 56 ? 2.17 8.562 1.623 1 98.88 56 SER B O 1
ATOM 2280 N N . VAL B 1 57 ? 3.502 10.344 1.584 1 98.75 57 VAL B N 1
ATOM 2281 C CA . VAL B 1 57 ? 4.688 9.539 1.314 1 98.75 57 VAL B CA 1
ATOM 2282 C C . VAL B 1 57 ? 5.48 9.344 2.604 1 98.75 57 VAL B C 1
ATOM 2284 O O . VAL B 1 57 ? 6.629 8.883 2.568 1 98.75 57 VAL B O 1
ATOM 2287 N N . LEU B 1 58 ? 4.898 9.727 3.764 1 98.75 58 LEU B N 1
ATOM 2288 C CA . LEU B 1 58 ? 5.57 9.555 5.047 1 98.75 58 LEU B CA 1
ATOM 2289 C C . LEU B 1 58 ? 5.145 8.25 5.715 1 98.75 58 LEU B C 1
ATOM 2291 O O . LEU B 1 58 ? 3.963 7.902 5.699 1 98.75 58 LEU B O 1
ATOM 2295 N N . LYS B 1 59 ? 6.07 7.5 6.285 1 98.44 59 LYS B N 1
ATOM 2296 C CA . LYS B 1 59 ? 5.871 6.113 6.688 1 98.44 59 LYS B CA 1
ATOM 2297 C C . LYS B 1 59 ? 4.773 5.996 7.742 1 98.44 59 LYS B C 1
ATOM 2299 O O . LYS B 1 59 ? 4.02 5.02 7.754 1 98.44 59 LYS B O 1
ATOM 2304 N N . ARG B 1 60 ? 4.629 6.988 8.648 1 98.81 60 ARG B N 1
ATOM 2305 C CA . ARG B 1 60 ? 3.617 6.875 9.695 1 98.81 60 ARG B CA 1
ATOM 2306 C C . ARG B 1 60 ? 2.213 6.871 9.102 1 98.81 60 ARG B C 1
ATOM 2308 O O . ARG B 1 60 ? 1.339 6.137 9.57 1 98.81 60 ARG B O 1
ATOM 2315 N N . ALA B 1 61 ? 1.987 7.688 8.086 1 98.94 61 ALA B N 1
ATOM 2316 C CA . ALA B 1 61 ? 0.684 7.73 7.426 1 98.94 61 ALA B CA 1
ATOM 2317 C C . ALA B 1 61 ? 0.469 6.496 6.555 1 98.94 61 ALA B C 1
ATOM 2319 O O . ALA B 1 61 ? -0.631 5.938 6.516 1 98.94 61 ALA B O 1
ATOM 2320 N N . ILE B 1 62 ? 1.512 6.031 5.84 1 98.94 62 ILE B N 1
ATOM 2321 C CA . ILE B 1 62 ? 1.415 4.852 4.988 1 98.94 62 ILE B CA 1
ATOM 2322 C C . ILE B 1 62 ? 1.095 3.627 5.844 1 98.94 62 ILE B C 1
ATOM 2324 O O . ILE B 1 62 ? 0.189 2.855 5.516 1 98.94 62 ILE B O 1
ATOM 2328 N N . LYS B 1 63 ? 1.808 3.508 6.922 1 98.88 63 LYS B N 1
ATOM 2329 C CA . LYS B 1 63 ? 1.575 2.371 7.809 1 98.88 63 LYS B CA 1
ATOM 2330 C C . LYS B 1 63 ? 0.169 2.414 8.398 1 98.88 63 LYS B C 1
ATOM 2332 O O . LYS B 1 63 ? -0.491 1.381 8.523 1 98.88 63 LYS B O 1
ATOM 2337 N N . THR B 1 64 ? -0.24 3.602 8.781 1 98.94 64 THR B N 1
ATOM 2338 C CA . THR B 1 64 ? -1.603 3.748 9.289 1 98.94 64 THR B CA 1
ATOM 2339 C C . THR B 1 64 ? -2.617 3.305 8.234 1 98.94 64 THR B C 1
ATOM 2341 O O . THR B 1 64 ? -3.561 2.574 8.547 1 98.94 64 THR B O 1
ATOM 2344 N N . THR B 1 65 ? -2.418 3.746 7.027 1 98.94 65 THR B N 1
ATOM 2345 C CA . THR B 1 65 ? -3.307 3.387 5.93 1 98.94 65 THR B CA 1
ATOM 2346 C C . THR B 1 65 ? -3.314 1.876 5.711 1 98.94 65 THR B C 1
ATOM 2348 O O . THR B 1 65 ? -4.379 1.26 5.633 1 98.94 65 THR B O 1
ATOM 2351 N N . ASN B 1 66 ? -2.127 1.258 5.652 1 98.88 66 ASN B N 1
ATOM 2352 C CA . ASN B 1 66 ? -2.016 -0.181 5.43 1 98.88 66 ASN B CA 1
ATOM 2353 C C . ASN B 1 66 ? -2.693 -0.973 6.547 1 98.88 66 ASN B C 1
ATOM 2355 O O . ASN B 1 66 ? -3.449 -1.909 6.277 1 98.88 66 ASN B O 1
ATOM 2359 N N . LEU B 1 67 ? -2.463 -0.582 7.758 1 98.88 67 LEU B N 1
ATOM 2360 C CA . LEU B 1 67 ? -3.004 -1.293 8.914 1 98.88 67 LEU B CA 1
ATOM 2361 C C . LEU B 1 67 ? -4.52 -1.137 8.984 1 98.88 67 LEU B C 1
ATOM 2363 O O . LEU B 1 67 ? -5.23 -2.092 9.305 1 98.88 67 LEU B O 1
ATOM 2367 N N . ALA B 1 68 ? -4.992 0.051 8.711 1 98.94 68 ALA B N 1
ATOM 2368 C CA . ALA B 1 68 ? -6.434 0.282 8.734 1 98.94 68 ALA B CA 1
ATOM 2369 C C . ALA B 1 68 ? -7.137 -0.545 7.66 1 98.94 68 ALA B C 1
ATOM 2371 O O . ALA B 1 68 ? -8.164 -1.171 7.93 1 98.94 68 ALA B O 1
ATOM 2372 N N . LEU B 1 69 ? -6.582 -0.536 6.465 1 98.94 69 LEU B N 1
ATOM 2373 C CA . LEU B 1 69 ? -7.172 -1.315 5.383 1 98.94 69 LEU B CA 1
ATOM 2374 C C . LEU B 1 69 ? -7.129 -2.807 5.703 1 98.94 69 LEU B C 1
ATOM 2376 O O . LEU B 1 69 ? -8.086 -3.533 5.426 1 98.94 69 LEU B O 1
ATOM 2380 N N . GLU B 1 70 ? -6.023 -3.232 6.254 1 98.75 70 GLU B N 1
ATOM 2381 C CA . GLU B 1 70 ? -5.906 -4.641 6.625 1 98.75 70 GLU B CA 1
ATOM 2382 C C . GLU B 1 70 ? -6.953 -5.027 7.664 1 98.75 70 GLU B C 1
ATOM 2384 O O . GLU B 1 70 ? -7.672 -6.012 7.488 1 98.75 70 GLU B O 1
ATOM 2389 N N . ALA B 1 71 ? -7.059 -4.215 8.711 1 98.69 71 ALA B N 1
ATOM 2390 C CA . ALA B 1 71 ? -7.961 -4.527 9.812 1 98.69 71 ALA B CA 1
ATOM 2391 C C . ALA B 1 71 ? -9.422 -4.418 9.375 1 98.69 71 ALA B C 1
ATOM 2393 O O . ALA B 1 71 ? -10.312 -4.973 10.023 1 98.69 71 ALA B O 1
ATOM 2394 N N . SER B 1 72 ? -9.688 -3.703 8.297 1 98.75 72 SER B N 1
ATOM 2395 C CA . SER B 1 72 ? -11.047 -3.605 7.777 1 98.75 72 SER B CA 1
ATOM 2396 C C . SER B 1 72 ? -11.289 -4.625 6.668 1 98.75 72 SER B C 1
ATOM 2398 O O . SER B 1 72 ? -12.336 -4.609 6.02 1 98.75 72 SER B O 1
ATOM 2400 N N . ASP B 1 73 ? -10.289 -5.527 6.375 1 98.19 73 ASP B N 1
ATOM 2401 C CA . ASP B 1 73 ? -10.344 -6.578 5.363 1 98.19 73 ASP B CA 1
ATOM 2402 C C . ASP B 1 73 ? -10.484 -5.988 3.963 1 98.19 73 ASP B C 1
ATOM 2404 O O . ASP B 1 73 ? -11.25 -6.5 3.145 1 98.19 73 ASP B O 1
ATOM 2408 N N . GLN B 1 74 ? -9.75 -4.879 3.713 1 98.69 74 GLN B N 1
ATOM 2409 C CA . GLN B 1 74 ? -9.836 -4.188 2.432 1 98.69 74 GLN B CA 1
ATOM 2410 C C . GLN B 1 74 ? -8.445 -3.844 1.898 1 98.69 74 GLN B C 1
ATOM 2412 O O . GLN B 1 74 ? -8.258 -2.803 1.267 1 98.69 74 GLN B O 1
ATOM 2417 N N . LEU B 1 75 ? -7.484 -4.723 2.166 1 98.69 75 LEU B N 1
ATOM 2418 C CA . LEU B 1 75 ? -6.094 -4.488 1.793 1 98.69 75 LEU B CA 1
ATOM 2419 C C . LEU B 1 75 ? -5.949 -4.367 0.279 1 98.69 75 LEU B C 1
ATOM 2421 O O . LEU B 1 75 ? -5.008 -3.738 -0.211 1 98.69 75 LEU B O 1
ATOM 2425 N N . TRP B 1 76 ? -6.84 -4.93 -0.501 1 98.62 76 TRP B N 1
ATOM 2426 C CA . TRP B 1 76 ? -6.734 -4.973 -1.956 1 98.62 76 TRP B CA 1
ATOM 2427 C C . TRP B 1 76 ? -7.078 -3.617 -2.566 1 98.62 76 TRP B C 1
ATOM 2429 O O . TRP B 1 76 ? -6.793 -3.369 -3.74 1 98.62 76 TRP B O 1
ATOM 2439 N N . VAL B 1 77 ? -7.691 -2.707 -1.803 1 98.75 77 VAL B N 1
ATOM 2440 C CA . VAL B 1 77 ? -8.086 -1.391 -2.295 1 98.75 77 VAL B CA 1
ATOM 2441 C C . VAL B 1 77 ? -6.867 -0.655 -2.844 1 98.75 77 VAL B C 1
ATOM 2443 O O . VAL B 1 77 ? -5.805 -0.644 -2.215 1 98.75 77 VAL B O 1
ATOM 2446 N N . PRO B 1 78 ? -6.992 -0.093 -4.059 1 98.69 78 PRO B N 1
ATOM 2447 C CA . PRO B 1 78 ? -5.859 0.673 -4.586 1 98.69 78 PRO B CA 1
ATOM 2448 C C . PRO B 1 78 ? -5.473 1.849 -3.688 1 98.69 78 PRO B C 1
ATOM 2450 O O . PRO B 1 78 ? -6.348 2.525 -3.143 1 98.69 78 PRO B O 1
ATOM 2453 N N . VAL B 1 79 ? -4.16 2.025 -3.475 1 98.81 79 VAL B N 1
ATOM 2454 C CA . VAL B 1 79 ? -3.643 3.115 -2.654 1 98.81 79 VAL B CA 1
ATOM 2455 C C . VAL B 1 79 ? -2.707 3.99 -3.486 1 98.81 79 VAL B C 1
ATOM 2457 O O . VAL B 1 79 ? -1.75 3.492 -4.086 1 98.81 79 VAL B O 1
ATOM 2460 N N . GLU B 1 80 ? -3.014 5.215 -3.592 1 98.88 80 GLU B N 1
ATOM 2461 C CA . GLU B 1 80 ? -2.125 6.188 -4.223 1 98.88 80 GLU B CA 1
ATOM 2462 C C . GLU B 1 80 ? -1.458 7.082 -3.184 1 98.88 80 GLU B C 1
ATOM 2464 O O . GLU B 1 80 ? -2.127 7.621 -2.301 1 98.88 80 GLU B O 1
ATOM 2469 N N . LYS B 1 81 ? -0.134 7.137 -3.24 1 98.81 81 LYS B N 1
ATOM 2470 C CA . LYS B 1 81 ? 0.646 7.973 -2.33 1 98.81 81 LYS B CA 1
ATOM 2471 C C . LYS B 1 81 ? 1.038 9.289 -2.99 1 98.81 81 LYS B C 1
ATOM 2473 O O . LYS B 1 81 ? 1.382 9.32 -4.176 1 98.81 81 LYS B O 1
ATOM 2478 N N . SER B 1 82 ? 0.983 10.367 -2.201 1 98.75 82 SER B N 1
ATOM 2479 C CA . SER B 1 82 ? 1.366 11.656 -2.76 1 98.75 82 SER B CA 1
ATOM 2480 C C . SER B 1 82 ? 1.987 12.555 -1.695 1 98.75 82 SER B C 1
ATOM 2482 O O . SER B 1 82 ? 1.488 12.633 -0.571 1 98.75 82 SER B O 1
ATOM 2484 N N . TRP B 1 83 ? 3.006 13.273 -2.105 1 98.5 83 TRP B N 1
ATOM 2485 C CA . TRP B 1 83 ? 3.658 14.25 -1.235 1 98.5 83 TRP B CA 1
ATOM 2486 C C . TRP B 1 83 ? 2.721 15.414 -0.922 1 98.5 83 TRP B C 1
ATOM 2488 O O . TRP B 1 83 ? 2.912 16.125 0.066 1 98.5 83 TRP B O 1
ATOM 2498 N N . ARG B 1 84 ? 1.672 15.562 -1.704 1 98.69 84 ARG B N 1
ATOM 2499 C CA . ARG B 1 84 ? 0.725 16.656 -1.508 1 98.69 84 ARG B CA 1
ATOM 2500 C C . ARG B 1 84 ? -0.095 16.453 -0.238 1 98.69 84 ARG B C 1
ATOM 2502 O O . ARG B 1 84 ? -0.701 17.391 0.277 1 98.69 84 ARG B O 1
ATOM 2509 N N . LEU B 1 85 ? -0.074 15.203 0.319 1 98.88 85 LEU B N 1
ATOM 2510 C CA . LEU B 1 85 ? -0.819 14.883 1.532 1 98.88 85 LEU B CA 1
ATOM 2511 C C . LEU B 1 85 ? 0.111 14.812 2.738 1 98.88 85 LEU B C 1
ATOM 2513 O O . LEU B 1 85 ? -0.311 14.43 3.832 1 98.88 85 LEU B O 1
ATOM 2517 N N . ASN B 1 86 ? 1.404 15.195 2.568 1 98.88 86 ASN B N 1
ATOM 2518 C CA . ASN B 1 86 ? 2.332 15.234 3.693 1 98.88 86 ASN B CA 1
ATOM 2519 C C . ASN B 1 86 ? 1.858 16.203 4.773 1 98.88 86 ASN B C 1
ATOM 2521 O O . ASN B 1 86 ? 0.982 17.031 4.527 1 98.88 86 ASN B O 1
ATOM 2525 N N . GLU B 1 87 ? 2.438 16.062 5.898 1 98.69 87 GLU B N 1
ATOM 2526 C CA . GLU B 1 87 ? 2.199 16.984 7.004 1 98.69 87 GLU B CA 1
ATOM 2527 C C . GLU B 1 87 ? 2.732 18.375 6.68 1 98.69 87 GLU B C 1
ATOM 2529 O O . GLU B 1 87 ? 3.578 18.547 5.797 1 98.69 87 GLU B O 1
ATOM 2534 N N . ARG B 1 88 ? 2.123 19.328 7.359 1 98.31 88 ARG B N 1
ATOM 2535 C CA . ARG B 1 88 ? 2.727 20.656 7.328 1 98.31 88 ARG B CA 1
ATOM 2536 C C . ARG B 1 88 ? 4.211 20.594 7.672 1 98.31 88 ARG B C 1
ATOM 2538 O O . ARG B 1 88 ? 4.609 19.891 8.602 1 98.31 88 ARG B O 1
ATOM 2545 N N . HIS B 1 89 ? 5.051 21.297 6.898 1 98.31 89 HIS B N 1
ATOM 2546 C CA . HIS B 1 89 ? 6.484 21.359 7.152 1 98.31 89 HIS B CA 1
ATOM 2547 C C . HIS B 1 89 ? 6.805 22.375 8.25 1 98.31 89 HIS B C 1
ATOM 2549 O O . HIS B 1 89 ? 6.637 23.578 8.047 1 98.31 89 HIS B O 1
ATOM 2555 N N . TYR B 1 90 ? 7.363 22.016 9.375 1 97.56 90 TYR B N 1
ATOM 2556 C CA . TYR B 1 90 ? 7.535 22.875 10.531 1 97.56 90 TYR B CA 1
ATOM 2557 C C . TYR B 1 90 ? 8.859 23.625 10.461 1 97.56 90 TYR B C 1
ATOM 2559 O O . TYR B 1 90 ? 9.266 24.281 11.422 1 97.56 90 TYR B O 1
ATOM 2567 N N . GLY B 1 91 ? 9.57 23.422 9.312 1 97.5 91 GLY B N 1
ATOM 2568 C CA . GLY B 1 91 ? 10.789 24.188 9.07 1 97.5 91 GLY B CA 1
ATOM 2569 C C . GLY B 1 91 ? 11.852 23.969 10.141 1 97.5 91 GLY B C 1
ATOM 2570 O O . GLY B 1 91 ? 12.164 22.828 10.492 1 97.5 91 GLY B O 1
ATOM 2571 N N . GLY B 1 92 ? 12.383 25.094 10.578 1 96.62 92 GLY B N 1
ATOM 2572 C CA . GLY B 1 92 ? 13.484 25.062 11.523 1 96.62 92 GLY B CA 1
ATOM 2573 C C . GLY B 1 92 ? 13.086 24.531 12.891 1 96.62 92 GLY B C 1
ATOM 2574 O O . GLY B 1 92 ? 13.945 24.25 13.727 1 96.62 92 GLY B O 1
ATOM 2575 N N . LEU B 1 93 ? 11.789 24.312 13.141 1 97.38 93 LEU B N 1
ATOM 2576 C CA . LEU B 1 93 ? 11.32 23.781 14.422 1 97.38 93 LEU B CA 1
ATOM 2577 C C . LEU B 1 93 ? 11.414 22.266 14.445 1 97.38 93 LEU B C 1
ATOM 2579 O O . LEU B 1 93 ? 11.32 21.641 15.516 1 97.38 93 LEU B O 1
ATOM 2583 N N . THR B 1 94 ? 11.586 21.656 13.289 1 97.69 94 THR B N 1
ATOM 2584 C CA . THR B 1 94 ? 11.594 20.203 13.18 1 97.69 94 THR B CA 1
ATOM 2585 C C . THR B 1 94 ? 12.641 19.594 14.117 1 97.69 94 THR B C 1
ATOM 2587 O O . THR B 1 94 ? 13.797 20.016 14.125 1 97.69 94 THR B O 1
ATOM 2590 N N . GLY B 1 95 ? 12.172 18.641 14.898 1 97.31 95 GLY B N 1
ATOM 2591 C CA . GLY B 1 95 ? 13.07 17.938 15.797 1 97.31 95 GLY B CA 1
ATOM 2592 C C . GLY B 1 95 ? 13.188 18.578 17.156 1 97.31 95 GLY B C 1
ATOM 2593 O O . GLY B 1 95 ? 13.711 17.984 18.094 1 97.31 95 GLY B O 1
ATOM 2594 N N . LYS B 1 96 ? 12.711 19.812 17.266 1 96.5 96 LYS B N 1
ATOM 2595 C CA . LYS B 1 96 ? 12.742 20.484 18.562 1 96.5 96 LYS B CA 1
ATOM 2596 C C . LYS B 1 96 ? 11.578 20.031 19.438 1 96.5 96 LYS B C 1
ATOM 2598 O O . LYS B 1 96 ? 10.508 19.703 18.938 1 96.5 96 LYS B O 1
ATOM 2603 N N . ASN B 1 97 ? 11.859 20.031 20.719 1 97.69 97 ASN B N 1
ATOM 2604 C CA . ASN B 1 97 ? 10.797 19.766 21.672 1 97.69 97 ASN B CA 1
ATOM 2605 C C . ASN B 1 97 ? 9.836 20.953 21.797 1 97.69 97 ASN B C 1
ATOM 2607 O O . ASN B 1 97 ? 10.273 22.094 21.938 1 97.69 97 ASN B O 1
ATOM 2611 N N . LYS B 1 98 ? 8.562 20.688 21.812 1 95 98 LYS B N 1
ATOM 2612 C CA . LYS B 1 98 ? 7.562 21.75 21.781 1 95 98 LYS B CA 1
ATOM 2613 C C . LYS B 1 98 ? 7.613 22.594 23.062 1 95 98 LYS B C 1
ATOM 2615 O O . LYS B 1 98 ? 7.5 23.812 23.016 1 95 98 LYS B O 1
ATOM 2620 N N . ALA B 1 99 ? 7.828 21.953 24.156 1 95.38 99 ALA B N 1
ATOM 2621 C CA . ALA B 1 99 ? 7.926 22.672 25.438 1 95.38 99 ALA B CA 1
ATOM 2622 C C . ALA B 1 99 ? 9.195 23.516 25.5 1 95.38 99 ALA B C 1
ATOM 2624 O O . ALA B 1 99 ? 9.164 24.656 25.953 1 95.38 99 ALA B O 1
ATOM 2625 N N . GLU B 1 100 ? 10.25 22.922 25.047 1 95.19 100 GLU B N 1
ATOM 2626 C CA . GLU B 1 100 ? 11.508 23.656 25.031 1 95.19 100 GLU B CA 1
ATOM 2627 C C . GLU B 1 100 ? 11.445 24.828 24.062 1 95.19 100 GLU B C 1
ATOM 2629 O O . GLU B 1 100 ? 11.984 25.906 24.359 1 95.19 100 GLU B O 1
ATOM 2634 N N . ALA B 1 101 ? 10.859 24.594 22.938 1 95.06 101 ALA B N 1
ATOM 2635 C CA . ALA B 1 101 ? 10.68 25.688 21.984 1 95.06 101 ALA B CA 1
ATOM 2636 C C . ALA B 1 101 ? 9.852 26.812 22.609 1 95.06 101 ALA B C 1
ATOM 2638 O O . ALA B 1 101 ? 10.164 28 22.406 1 95.06 101 ALA B O 1
ATOM 2639 N N . ALA B 1 102 ? 8.836 26.422 23.328 1 94.69 102 ALA B N 1
ATOM 2640 C CA . ALA B 1 102 ? 8.008 27.422 24 1 94.69 102 ALA B CA 1
ATOM 2641 C C . ALA B 1 102 ? 8.82 28.203 25.031 1 94.69 102 ALA B C 1
ATOM 2643 O O . ALA B 1 102 ? 8.625 29.422 25.188 1 94.69 102 ALA B O 1
ATOM 2644 N N . GLU B 1 103 ? 9.695 27.547 25.703 1 95.88 103 GLU B N 1
ATOM 2645 C CA . GLU B 1 103 ? 10.562 28.203 26.672 1 95.88 103 GLU B CA 1
ATOM 2646 C C . GLU B 1 103 ? 11.523 29.172 25.969 1 95.88 103 GLU B C 1
ATOM 2648 O O . GLU B 1 103 ? 11.797 30.266 26.469 1 95.88 103 GLU B O 1
ATOM 2653 N N . GLN B 1 104 ? 11.93 28.75 24.859 1 94.94 104 GLN B N 1
ATOM 2654 C CA . GLN B 1 104 ? 12.953 29.5 24.141 1 94.94 104 GLN B CA 1
ATOM 2655 C C . GLN B 1 104 ? 12.328 30.672 23.391 1 94.94 104 GLN B C 1
ATOM 2657 O O . GLN B 1 104 ? 12.875 31.781 23.391 1 94.94 104 GLN B O 1
ATOM 2662 N N . PHE B 1 105 ? 11.211 30.484 22.719 1 95.62 105 PHE B N 1
ATOM 2663 C CA . PHE B 1 105 ? 10.672 31.469 21.781 1 95.62 105 PHE B CA 1
ATOM 2664 C C . PHE B 1 105 ? 9.414 32.125 22.359 1 95.62 105 PHE B C 1
ATOM 2666 O O . PHE B 1 105 ? 8.93 33.125 21.828 1 95.62 105 PHE B O 1
ATOM 2673 N N . GLY B 1 106 ? 8.93 31.594 23.438 1 95.94 106 GLY B N 1
ATOM 2674 C CA . GLY B 1 106 ? 7.688 32.062 24.016 1 95.94 106 GLY B CA 1
ATOM 2675 C C . GLY B 1 106 ? 6.484 31.234 23.625 1 95.94 106 GLY B C 1
ATOM 2676 O O . GLY B 1 106 ? 6.359 30.828 22.453 1 95.94 106 GLY B O 1
ATOM 2677 N N . ASP B 1 107 ? 5.633 31.016 24.516 1 95.25 107 ASP B N 1
ATOM 2678 C CA . ASP B 1 107 ? 4.43 30.219 24.312 1 95.25 107 ASP B CA 1
ATOM 2679 C C . ASP B 1 107 ? 3.568 30.797 23.188 1 95.25 107 ASP B C 1
ATOM 2681 O O . ASP B 1 107 ? 3.08 30.062 22.328 1 95.25 107 ASP B O 1
ATOM 2685 N N . GLU B 1 108 ? 3.406 32.031 23.25 1 94.75 108 GLU B N 1
ATOM 2686 C CA . GLU B 1 108 ? 2.557 32.688 22.266 1 94.75 108 GLU B CA 1
ATOM 2687 C C . GLU B 1 108 ? 3.094 32.5 20.844 1 94.75 108 GLU B C 1
ATOM 2689 O O . GLU B 1 108 ? 2.336 32.188 19.922 1 94.75 108 GLU B O 1
ATOM 2694 N N . GLN B 1 109 ? 4.375 32.656 20.703 1 95.44 109 GLN B N 1
ATOM 2695 C CA . GLN B 1 109 ? 5 32.531 19.391 1 95.44 109 GLN B CA 1
ATOM 2696 C C . GLN B 1 109 ? 4.871 31.109 18.859 1 95.44 109 GLN B C 1
ATOM 2698 O O . GLN B 1 109 ? 4.527 30.906 17.688 1 95.44 109 GLN B O 1
ATOM 2703 N N . VAL B 1 110 ? 5.117 30.188 19.703 1 94.69 110 VAL B N 1
ATOM 2704 C CA . VAL B 1 110 ? 5.012 28.781 19.312 1 94.69 110 VAL B CA 1
ATOM 2705 C C . VAL B 1 110 ? 3.562 28.453 18.953 1 94.69 110 VAL B C 1
ATOM 2707 O O . VAL B 1 110 ? 3.305 27.734 17.984 1 94.69 110 VAL B O 1
ATOM 2710 N N . HIS B 1 111 ? 2.717 29 19.688 1 92.56 111 HIS B N 1
ATOM 2711 C CA . HIS B 1 111 ? 1.299 28.812 19.422 1 92.56 111 HIS B CA 1
ATOM 2712 C C . HIS B 1 111 ? 0.916 29.359 18.062 1 92.56 111 HIS B C 1
ATOM 2714 O O . HIS B 1 111 ? 0.191 28.719 17.297 1 92.56 111 HIS B O 1
ATOM 2720 N N . ILE B 1 112 ? 1.415 30.469 17.75 1 92.44 112 ILE B N 1
ATOM 2721 C CA . ILE B 1 112 ? 1.131 31.109 16.469 1 92.44 112 ILE B CA 1
ATOM 2722 C C . ILE B 1 112 ? 1.695 30.266 15.328 1 92.44 112 ILE B C 1
ATOM 2724 O O . ILE B 1 112 ? 1.022 30.047 14.32 1 92.44 112 ILE B O 1
ATOM 2728 N N . TRP B 1 113 ? 2.883 29.734 15.469 1 93.62 113 TRP B N 1
ATOM 2729 C CA . TRP B 1 113 ? 3.502 28.906 14.438 1 93.62 113 TRP B CA 1
ATOM 2730 C C . TRP B 1 113 ? 2.709 27.625 14.227 1 93.62 113 TRP B C 1
ATOM 2732 O O . TRP B 1 113 ? 2.619 27.125 13.109 1 93.62 113 TRP B O 1
ATOM 2742 N N . ARG B 1 114 ? 2.049 27.156 15.242 1 91.81 114 ARG B N 1
ATOM 2743 C CA . ARG B 1 114 ? 1.395 25.859 15.203 1 91.81 114 ARG B CA 1
ATOM 2744 C C . ARG B 1 114 ? -0.047 25.984 14.719 1 91.81 114 ARG B C 1
ATOM 2746 O O . ARG B 1 114 ? -0.583 25.062 14.102 1 91.81 114 ARG B O 1
ATOM 2753 N N . ARG B 1 115 ? -0.646 27.141 15.008 1 90.19 115 ARG B N 1
ATOM 2754 C CA . ARG B 1 115 ? -2.098 27.156 14.867 1 90.19 115 ARG B CA 1
ATOM 2755 C C . ARG B 1 115 ? -2.537 28.234 13.867 1 90.19 115 ARG B C 1
ATOM 2757 O O . ARG B 1 115 ? -3.645 28.172 13.336 1 90.19 115 ARG B O 1
ATOM 2764 N N . SER B 1 116 ? -1.611 29.172 13.734 1 89.62 116 SER B N 1
ATOM 2765 C CA . SER B 1 116 ? -1.98 30.266 12.828 1 89.62 116 SER B CA 1
ATOM 2766 C C . SER B 1 116 ? -2.139 29.75 11.398 1 89.62 116 SER B C 1
ATOM 2768 O O . SER B 1 116 ? -1.465 28.797 11 1 89.62 116 SER B O 1
ATOM 2770 N N . TYR B 1 117 ? -3.01 30.469 10.656 1 93.69 117 TYR B N 1
ATOM 2771 C CA . TYR B 1 117 ? -3.301 30.078 9.273 1 93.69 117 TYR B CA 1
ATOM 2772 C C . TYR B 1 117 ? -2.158 30.484 8.352 1 93.69 117 TYR B C 1
ATOM 2774 O O . TYR B 1 117 ? -1.812 29.734 7.43 1 93.69 117 TYR B O 1
ATOM 2782 N N . ASP B 1 118 ? -1.521 31.547 8.609 1 94.44 118 ASP B N 1
ATOM 2783 C CA . ASP B 1 118 ? -0.679 32.094 7.551 1 94.44 118 ASP B CA 1
ATOM 2784 C C . ASP B 1 118 ? 0.683 32.531 8.094 1 94.44 118 ASP B C 1
ATOM 2786 O O . ASP B 1 118 ? 1.421 33.25 7.438 1 94.44 118 ASP B O 1
ATOM 2790 N N . VAL B 1 119 ? 1.039 32.156 9.328 1 95.31 119 VAL B N 1
ATOM 2791 C CA . VAL B 1 119 ? 2.346 32.469 9.883 1 95.31 119 VAL B CA 1
ATOM 2792 C C . VAL B 1 119 ? 3.311 31.312 9.68 1 95.31 119 VAL B C 1
ATOM 2794 O O . VAL B 1 119 ? 3.002 30.172 10.039 1 95.31 119 VAL B O 1
ATOM 2797 N N . LEU B 1 120 ? 4.418 31.641 9.141 1 97.25 120 LEU B N 1
ATOM 2798 C CA . LEU B 1 120 ? 5.422 30.625 8.859 1 97.25 120 LEU B CA 1
ATOM 2799 C C . LEU B 1 120 ? 6.348 30.422 10.055 1 97.25 120 LEU B C 1
ATOM 2801 O O . LEU B 1 120 ? 6.742 31.391 10.711 1 97.25 120 LEU B O 1
ATOM 2805 N N . PRO B 1 121 ? 6.707 29.188 10.375 1 97.69 121 PRO B N 1
ATOM 2806 C CA . PRO B 1 121 ? 7.852 28.969 11.266 1 97.69 121 PRO B CA 1
ATOM 2807 C C . PRO B 1 121 ? 9.188 29.281 10.594 1 97.69 121 PRO B C 1
ATOM 2809 O O . PRO B 1 121 ? 9.227 29.609 9.406 1 97.69 121 PRO B O 1
ATOM 2812 N N . PRO B 1 122 ? 10.281 29.328 11.414 1 97.12 122 PRO B N 1
ATOM 2813 C CA . PRO B 1 122 ? 11.586 29.547 10.773 1 97.12 122 PRO B CA 1
ATOM 2814 C C . PRO B 1 122 ? 11.898 28.5 9.695 1 97.12 122 PRO B C 1
ATOM 2816 O O . PRO B 1 122 ? 11.547 27.328 9.844 1 97.12 122 PRO B O 1
ATOM 2819 N N . ASN B 1 123 ? 12.539 28.969 8.633 1 97.81 123 ASN B N 1
ATOM 2820 C CA . ASN B 1 123 ? 12.93 28.047 7.562 1 97.81 123 ASN B CA 1
ATOM 2821 C C . ASN B 1 123 ? 13.945 27.016 8.039 1 97.81 123 ASN B C 1
ATOM 2823 O O . ASN B 1 123 ? 14.852 27.344 8.812 1 97.81 123 ASN B O 1
ATOM 2827 N N . MET B 1 124 ? 13.797 25.828 7.551 1 97.25 124 MET B N 1
ATOM 2828 C CA . MET B 1 124 ? 14.836 24.812 7.711 1 97.25 124 MET B CA 1
ATOM 2829 C C . MET B 1 124 ? 15.977 25.047 6.727 1 97.25 124 MET B C 1
ATOM 2831 O O . MET B 1 124 ? 15.742 25.359 5.562 1 97.25 124 MET B O 1
ATOM 2835 N N . ASP B 1 125 ? 17.188 24.875 7.211 1 95.94 125 ASP B N 1
ATOM 2836 C CA . ASP B 1 125 ? 18.328 24.906 6.293 1 95.94 125 ASP B CA 1
ATOM 2837 C C . ASP B 1 125 ? 18.219 23.781 5.258 1 95.94 125 ASP B C 1
ATOM 2839 O O . ASP B 1 125 ? 17.875 22.656 5.594 1 95.94 125 ASP B O 1
ATOM 2843 N N . ARG B 1 126 ? 18.594 24.078 4.035 1 93.69 126 ARG B N 1
ATOM 2844 C CA . ARG B 1 126 ? 18.422 23.109 2.955 1 93.69 126 ARG B CA 1
ATOM 2845 C C . ARG B 1 126 ? 19.391 21.938 3.117 1 93.69 126 ARG B C 1
ATOM 2847 O O . ARG B 1 126 ? 19.188 20.891 2.506 1 93.69 126 ARG B O 1
ATOM 2854 N N . ASP B 1 127 ? 20.438 22.062 3.908 1 93.62 127 ASP B N 1
ATOM 2855 C CA . ASP B 1 127 ? 21.391 20.984 4.137 1 93.62 127 ASP B CA 1
ATOM 2856 C C . ASP B 1 127 ? 21.109 20.281 5.469 1 93.62 127 ASP B C 1
ATOM 2858 O O . ASP B 1 127 ? 21.906 19.469 5.922 1 93.62 127 ASP B O 1
ATOM 2862 N N . ASP B 1 128 ? 20 20.688 6.102 1 95.06 128 ASP B N 1
ATOM 2863 C CA . ASP B 1 128 ? 19.578 20.016 7.332 1 95.06 128 ASP B CA 1
ATOM 2864 C C . ASP B 1 128 ? 19.391 18.516 7.102 1 95.06 128 ASP B C 1
ATOM 2866 O O . ASP B 1 128 ? 19.047 18.094 5.996 1 95.06 128 ASP B O 1
ATOM 2870 N N . GLU B 1 129 ? 19.594 17.703 8.141 1 94.81 129 GLU B N 1
ATOM 2871 C CA . GLU B 1 129 ? 19.469 16.25 8.047 1 94.81 129 GLU B CA 1
ATOM 2872 C C . GLU B 1 129 ? 18.047 15.836 7.688 1 94.81 129 GLU B C 1
ATOM 2874 O O . GLU B 1 129 ? 17.828 14.766 7.109 1 94.81 129 GLU B O 1
ATOM 2879 N N . HIS B 1 130 ? 17.047 16.672 7.938 1 95.06 130 HIS B N 1
ATOM 2880 C CA . HIS B 1 130 ? 15.648 16.359 7.668 1 95.06 130 HIS B CA 1
ATOM 2881 C C . HIS B 1 130 ? 15.141 17.094 6.434 1 95.06 130 HIS B C 1
ATOM 2883 O O . HIS B 1 130 ? 13.938 17.094 6.156 1 95.06 130 HIS B O 1
ATOM 2889 N N . SER B 1 131 ? 16.078 17.75 5.723 1 96 131 SER B N 1
ATOM 2890 C CA . SER B 1 131 ? 15.672 18.531 4.562 1 96 131 SER B CA 1
ATOM 2891 C C . SER B 1 131 ? 15.125 17.641 3.451 1 96 131 SER B C 1
ATOM 2893 O O . SER B 1 131 ? 15.711 16.609 3.137 1 96 131 SER B O 1
ATOM 2895 N N . ALA B 1 132 ? 14.023 18.031 2.822 1 96.69 132 ALA B N 1
ATOM 2896 C CA . ALA B 1 132 ? 13.414 17.328 1.697 1 96.69 132 ALA B CA 1
ATOM 2897 C C . ALA B 1 132 ? 14.203 17.562 0.41 1 96.69 132 ALA B C 1
ATOM 2899 O O . ALA B 1 132 ? 14.008 16.859 -0.582 1 96.69 132 ALA B O 1
ATOM 2900 N N . HIS B 1 133 ? 15.086 18.547 0.39 1 96.06 133 HIS B N 1
ATOM 2901 C CA . HIS B 1 133 ? 15.805 18.938 -0.82 1 96.06 133 HIS B CA 1
ATOM 2902 C C . HIS B 1 133 ? 16.812 17.875 -1.231 1 96.06 133 HIS B C 1
ATOM 2904 O O . HIS B 1 133 ? 17.234 17.828 -2.391 1 96.06 133 HIS B O 1
ATOM 2910 N N . THR B 1 134 ? 17.219 17.031 -0.33 1 92.12 134 THR B N 1
ATOM 2911 C CA . THR B 1 134 ? 18.219 16 -0.644 1 92.12 134 THR B CA 1
ATOM 2912 C C . THR B 1 134 ? 17.594 14.609 -0.55 1 92.12 134 THR B C 1
ATOM 2914 O O . THR B 1 134 ? 18.297 13.602 -0.628 1 92.12 134 THR B O 1
ATOM 2917 N N . ASP B 1 135 ? 16.312 14.531 -0.348 1 95.75 135 ASP B N 1
ATOM 2918 C CA . ASP B 1 135 ? 15.594 13.273 -0.176 1 95.75 135 ASP B CA 1
ATOM 2919 C C . ASP B 1 135 ? 15.125 12.719 -1.52 1 95.75 135 ASP B C 1
ATOM 2921 O O . ASP B 1 135 ? 14.461 13.422 -2.291 1 95.75 135 ASP B O 1
ATOM 2925 N N . ARG B 1 136 ? 15.445 11.469 -1.854 1 94.69 136 ARG B N 1
ATOM 2926 C CA . ARG B 1 136 ? 15.133 10.852 -3.141 1 94.69 136 ARG B CA 1
ATOM 2927 C C . ARG B 1 136 ? 13.633 10.82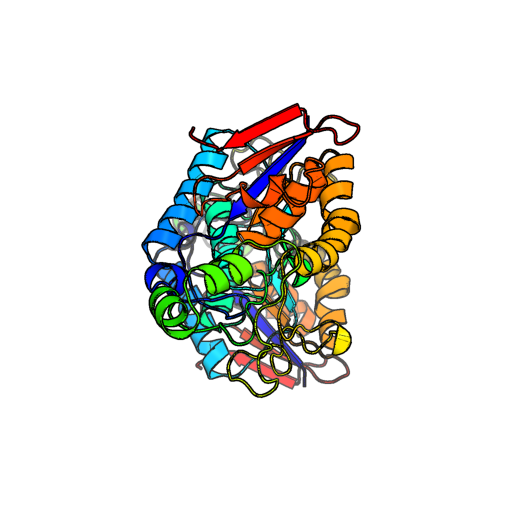 -3.383 1 94.69 136 ARG B C 1
ATOM 2929 O O . ARG B 1 136 ? 13.18 10.828 -4.531 1 94.69 136 ARG B O 1
ATOM 2936 N N . ARG B 1 137 ? 12.789 10.969 -2.361 1 97 137 ARG B N 1
ATOM 2937 C CA . ARG B 1 137 ? 11.336 10.969 -2.484 1 97 137 ARG B CA 1
ATOM 2938 C C . ARG B 1 137 ? 10.859 12.164 -3.303 1 97 137 ARG B C 1
ATOM 2940 O O . ARG B 1 137 ? 9.812 12.094 -3.959 1 97 137 ARG B O 1
ATOM 2947 N N . TYR B 1 138 ? 11.664 13.109 -3.205 1 97.56 138 TYR B N 1
ATOM 2948 C CA . TYR B 1 138 ? 11.195 14.359 -3.781 1 97.56 138 TYR B CA 1
ATOM 2949 C C . TYR B 1 138 ? 12.102 14.805 -4.926 1 97.56 138 TYR B C 1
ATOM 2951 O O . TYR B 1 138 ? 12.039 15.961 -5.363 1 97.56 138 TYR B O 1
ATOM 2959 N N . ALA B 1 139 ? 12.961 13.953 -5.398 1 94.5 139 ALA B N 1
ATOM 2960 C CA . ALA B 1 139 ? 14.008 14.289 -6.359 1 94.5 139 ALA B CA 1
ATOM 2961 C C . ALA B 1 139 ? 13.414 14.672 -7.711 1 94.5 139 ALA B C 1
ATOM 2963 O O . ALA B 1 139 ? 14.031 15.398 -8.484 1 94.5 139 ALA B O 1
ATOM 2964 N N . SER B 1 140 ? 12.164 14.195 -7.965 1 93.88 140 SER B N 1
ATOM 2965 C CA . SER B 1 140 ? 11.562 14.461 -9.266 1 93.88 140 SER B CA 1
ATOM 2966 C C . SER B 1 140 ? 10.758 15.758 -9.25 1 93.88 140 SER B C 1
ATOM 2968 O O . SER B 1 140 ? 10.25 16.188 -10.281 1 93.88 140 SER B O 1
ATOM 2970 N N . LEU B 1 141 ? 10.672 16.391 -8.102 1 95.88 141 LEU B N 1
ATOM 2971 C CA . LEU B 1 141 ? 9.891 17.625 -7.973 1 95.88 141 LEU B CA 1
ATOM 2972 C C . LEU B 1 141 ? 10.734 18.844 -8.336 1 95.88 141 LEU B C 1
ATOM 2974 O O . LEU B 1 141 ? 11.953 18.844 -8.148 1 95.88 141 LEU B O 1
ATOM 2978 N N . ASP B 1 142 ? 10.047 19.875 -8.82 1 96.12 142 ASP B N 1
ATOM 2979 C CA . ASP B 1 142 ? 10.703 21.172 -8.945 1 96.12 142 ASP B CA 1
ATOM 2980 C C . ASP B 1 142 ? 11.156 21.688 -7.578 1 96.12 142 ASP B C 1
ATOM 2982 O O . ASP B 1 142 ? 10.398 21.641 -6.609 1 96.12 142 ASP B O 1
ATOM 2986 N N . ASP B 1 143 ? 12.352 22.125 -7.5 1 93 143 ASP B N 1
ATOM 2987 C CA . ASP B 1 143 ? 12.922 22.578 -6.238 1 93 143 ASP B CA 1
ATOM 2988 C C . ASP B 1 143 ? 12.039 23.641 -5.586 1 93 143 ASP B C 1
ATOM 2990 O O . ASP B 1 143 ? 11.977 23.734 -4.359 1 93 143 ASP B O 1
ATOM 2994 N N . SER B 1 144 ? 11.328 24.359 -6.398 1 93.69 144 SER B N 1
ATOM 2995 C CA . SER B 1 144 ? 10.523 25.484 -5.906 1 93.69 144 SER B CA 1
ATOM 2996 C C . SER B 1 144 ? 9.328 24.984 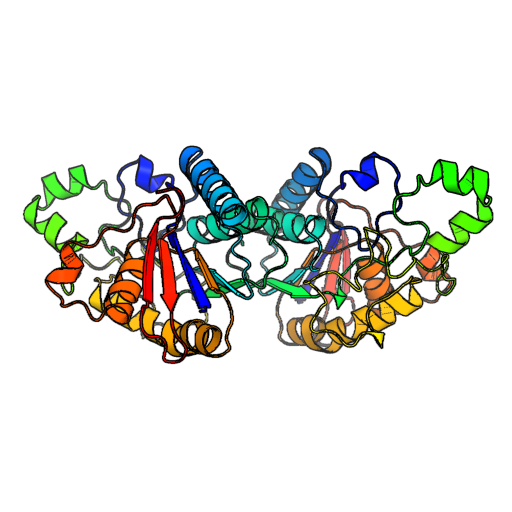-5.098 1 93.69 144 SER B C 1
ATOM 2998 O O . SER B 1 144 ? 8.742 25.734 -4.324 1 93.69 144 SER B O 1
ATOM 3000 N N . VAL B 1 145 ? 8.992 23.719 -5.25 1 95.06 145 VAL B N 1
ATOM 3001 C CA . VAL B 1 145 ? 7.809 23.234 -4.547 1 95.06 145 VAL B CA 1
ATOM 3002 C C . VAL B 1 145 ? 8.227 22.469 -3.289 1 95.06 145 VAL B C 1
ATOM 3004 O O . VAL B 1 145 ? 7.379 22.094 -2.48 1 95.06 145 VAL B O 1
ATOM 3007 N N . ILE B 1 146 ? 9.531 22.203 -3.133 1 96.62 146 ILE B N 1
ATOM 3008 C CA . ILE B 1 146 ? 10.031 21.562 -1.92 1 96.62 146 ILE B CA 1
ATOM 3009 C C . ILE B 1 146 ? 10.117 22.594 -0.796 1 96.62 146 ILE B C 1
ATOM 3011 O O . ILE B 1 146 ? 10.875 23.562 -0.885 1 96.62 146 ILE B O 1
ATOM 3015 N N . PRO B 1 147 ? 9.414 22.391 0.222 1 97.38 147 PRO B N 1
ATOM 3016 C CA . PRO B 1 147 ? 9.297 23.469 1.216 1 97.38 147 PRO B CA 1
ATOM 3017 C C . PRO B 1 147 ? 10.477 23.5 2.184 1 97.38 147 PRO B C 1
ATOM 3019 O O . PRO B 1 147 ? 11.062 22.469 2.496 1 97.38 147 PRO B O 1
ATOM 3022 N N . ASP B 1 148 ? 10.766 24.703 2.627 1 97.69 148 ASP B N 1
ATOM 3023 C CA . ASP B 1 148 ? 11.648 24.922 3.766 1 97.69 148 ASP B CA 1
ATOM 3024 C C . ASP B 1 148 ? 10.859 25.094 5.059 1 97.69 148 ASP B C 1
ATOM 3026 O O . ASP B 1 148 ? 11.391 24.891 6.152 1 97.69 148 ASP B O 1
ATOM 3030 N N . ALA B 1 149 ? 9.68 25.453 4.961 1 97.88 149 ALA B N 1
ATOM 3031 C CA . ALA B 1 149 ? 8.688 25.625 6.012 1 97.88 149 ALA B CA 1
ATOM 3032 C C . ALA B 1 149 ? 7.297 25.859 5.422 1 97.88 149 ALA B C 1
ATOM 3034 O O . ALA B 1 149 ? 7.164 26.328 4.289 1 97.88 149 ALA B O 1
ATOM 3035 N N . GLU B 1 150 ? 6.305 25.5 6.168 1 98.25 150 GLU B N 1
ATOM 3036 C CA . GLU B 1 150 ? 4.93 25.734 5.742 1 98.25 150 GLU B CA 1
ATOM 3037 C C . GLU B 1 150 ? 4.078 26.25 6.898 1 98.25 150 GLU B C 1
ATOM 3039 O O . GLU B 1 150 ? 4.414 26.031 8.07 1 98.25 150 GLU B O 1
ATOM 3044 N N . ASN B 1 151 ? 3.121 27.078 6.594 1 97.5 151 ASN B N 1
ATOM 3045 C CA . ASN B 1 151 ? 1.951 27.312 7.434 1 97.5 151 ASN B CA 1
ATOM 3046 C C . ASN B 1 151 ? 0.713 26.609 6.879 1 97.5 151 ASN B C 1
ATOM 3048 O O . ASN B 1 151 ? 0.802 25.859 5.898 1 97.5 151 ASN B O 1
ATOM 3052 N N . LEU B 1 152 ? -0.41 26.719 7.531 1 97.56 152 LEU B N 1
ATOM 3053 C CA . LEU B 1 152 ? -1.592 25.984 7.102 1 97.56 152 LEU B CA 1
ATOM 3054 C C . LEU B 1 152 ? -2.043 26.438 5.719 1 97.56 152 LEU B C 1
ATOM 3056 O O . LEU B 1 152 ? -2.527 25.641 4.922 1 97.56 152 LEU B O 1
ATOM 3060 N N . LYS B 1 153 ? -1.897 27.734 5.398 1 97.75 153 LYS B N 1
ATOM 3061 C CA . LYS B 1 153 ? -2.268 28.266 4.094 1 97.75 153 LYS B CA 1
ATOM 3062 C C . LYS B 1 153 ? -1.472 27.594 2.979 1 97.75 153 LYS B C 1
ATOM 3064 O O . LYS B 1 153 ? -2.045 27.141 1.985 1 97.75 153 LYS B O 1
ATOM 3069 N N . VAL B 1 154 ? -0.175 27.516 3.139 1 97.94 154 VAL B N 1
ATOM 3070 C CA . VAL B 1 154 ? 0.702 26.891 2.152 1 97.94 154 VAL B CA 1
ATOM 3071 C C . VAL B 1 154 ? 0.389 25.406 2.049 1 97.94 154 VAL B C 1
ATOM 3073 O O . VAL B 1 154 ? 0.39 24.828 0.953 1 97.94 154 VAL B O 1
ATOM 3076 N N . THR B 1 155 ? 0.127 24.797 3.203 1 98.31 155 THR B N 1
ATOM 3077 C CA . THR B 1 155 ? -0.255 23.391 3.229 1 98.31 155 THR B CA 1
ATOM 3078 C C . THR B 1 155 ? -1.534 23.156 2.428 1 98.31 155 THR B C 1
ATOM 3080 O O . THR B 1 155 ? -1.627 22.203 1.654 1 98.31 155 THR B O 1
ATOM 3083 N N . LEU B 1 156 ? -2.52 24 2.613 1 98.31 156 LEU B N 1
ATOM 3084 C CA . LEU B 1 156 ? -3.77 23.906 1.867 1 98.31 156 LEU B CA 1
ATOM 3085 C C . LEU B 1 156 ? -3.523 24.062 0.371 1 98.31 156 LEU B C 1
ATOM 3087 O O . LEU B 1 156 ? -4.023 23.281 -0.436 1 98.31 156 LEU B O 1
ATOM 3091 N N . GLU B 1 157 ? -2.756 25.062 0.022 1 98.12 157 GLU B N 1
ATOM 3092 C CA . GLU B 1 157 ? -2.441 25.297 -1.383 1 98.12 157 GLU B CA 1
ATOM 3093 C C . GLU B 1 157 ? -1.767 24.094 -2.018 1 98.12 157 GLU B C 1
ATOM 3095 O O . GLU B 1 157 ? -2.018 23.781 -3.182 1 98.12 157 GLU B O 1
ATOM 3100 N N . ARG B 1 158 ? -0.927 23.453 -1.272 1 98.19 158 ARG B N 1
ATOM 3101 C CA . ARG B 1 158 ? -0.225 22.266 -1.749 1 98.19 158 ARG B CA 1
ATOM 3102 C C . ARG B 1 158 ? -1.178 21.078 -1.878 1 98.19 158 ARG B C 1
ATOM 3104 O O . ARG B 1 158 ? -1.075 20.297 -2.822 1 98.19 158 ARG B O 1
ATOM 3111 N N . ALA B 1 159 ? -2.16 20.891 -0.95 1 98.44 159 ALA B N 1
ATOM 3112 C CA . ALA B 1 159 ? -3.045 19.734 -0.882 1 98.44 159 ALA B CA 1
ATOM 3113 C C . ALA B 1 159 ? -4.227 19.875 -1.837 1 98.44 159 ALA B C 1
ATOM 3115 O O . ALA B 1 159 ? -4.809 18.891 -2.279 1 98.44 159 ALA B O 1
ATOM 3116 N N . LEU B 1 160 ? -4.559 21.125 -2.191 1 98.56 160 LEU B N 1
ATOM 3117 C CA . LEU B 1 160 ? -5.793 21.438 -2.906 1 98.56 160 LEU B CA 1
ATOM 3118 C C . LEU B 1 160 ? -5.797 20.781 -4.285 1 98.56 160 LEU B C 1
ATOM 3120 O O . LEU B 1 160 ? -6.801 20.188 -4.691 1 98.56 160 LEU B O 1
ATOM 3124 N N . PRO B 1 161 ? -4.68 20.875 -5.055 1 98.62 161 PRO B N 1
ATOM 3125 C CA . PRO B 1 161 ? -4.695 20.203 -6.363 1 98.62 161 PRO B CA 1
ATOM 3126 C C . PRO B 1 161 ? -4.992 18.719 -6.266 1 98.62 161 PRO B C 1
ATOM 3128 O O . PRO B 1 161 ? -5.652 18.156 -7.148 1 98.62 161 PRO B O 1
ATOM 3131 N N . PHE B 1 162 ? -4.496 18.109 -5.262 1 98.75 162 PHE B N 1
ATOM 3132 C CA . PHE B 1 162 ? -4.758 16.688 -5.086 1 98.75 162 PHE B CA 1
ATOM 3133 C C . PHE B 1 162 ? -6.227 16.453 -4.766 1 98.75 162 PHE B C 1
ATOM 3135 O O . PHE B 1 162 ? -6.82 15.477 -5.238 1 98.75 162 PHE B O 1
ATOM 3142 N N . TRP B 1 163 ? -6.812 17.266 -3.939 1 98.69 163 TRP B N 1
ATOM 3143 C CA . TRP B 1 163 ? -8.258 17.219 -3.719 1 98.69 163 TRP B CA 1
ATOM 3144 C C . TRP B 1 163 ? -9.008 17.359 -5.039 1 98.69 163 TRP B C 1
ATOM 3146 O O . TRP B 1 163 ? -9.883 16.531 -5.344 1 98.69 163 TRP B O 1
ATOM 3156 N N . GLU B 1 164 ? -8.617 18.297 -5.844 1 98.44 164 GLU B N 1
ATOM 3157 C CA . GLU B 1 164 ? -9.336 18.656 -7.059 1 98.44 164 GLU B CA 1
ATOM 3158 C C . GLU B 1 164 ? -9.172 17.594 -8.141 1 98.44 164 GLU B C 1
ATOM 3160 O O . GLU B 1 164 ? -10.109 17.328 -8.898 1 98.44 164 GLU B O 1
ATOM 3165 N N . ASP B 1 165 ? -8.016 16.969 -8.148 1 98.62 165 ASP B N 1
ATOM 3166 C CA . ASP B 1 165 ? -7.695 16.094 -9.273 1 98.62 165 ASP B CA 1
ATOM 3167 C C . ASP B 1 165 ? -7.969 14.633 -8.922 1 98.62 165 ASP B C 1
ATOM 3169 O O . ASP B 1 165 ? -8.125 13.797 -9.812 1 98.62 165 ASP B O 1
ATOM 3173 N N . LYS B 1 166 ? -7.953 14.328 -7.629 1 98.69 166 LYS B N 1
ATOM 3174 C CA . LYS B 1 166 ? -8.008 12.914 -7.262 1 98.69 166 LYS B CA 1
ATOM 3175 C C . LYS B 1 166 ? -9.172 12.633 -6.316 1 98.69 166 LYS B C 1
ATOM 3177 O O . LYS B 1 166 ? -10.102 11.906 -6.668 1 98.69 166 LYS B O 1
ATOM 3182 N N . ILE B 1 167 ? -9.258 13.312 -5.188 1 98.69 167 ILE B N 1
ATOM 3183 C CA . ILE B 1 167 ? -10.203 12.945 -4.133 1 98.69 167 ILE B CA 1
ATOM 3184 C C . ILE B 1 167 ? -11.617 13.336 -4.551 1 98.69 167 ILE B C 1
ATOM 3186 O O . ILE B 1 167 ? -12.516 12.492 -4.598 1 98.69 167 ILE B O 1
ATOM 3190 N N . ALA B 1 168 ? -11.82 14.594 -4.938 1 98.38 168 ALA B N 1
ATOM 3191 C CA . ALA B 1 168 ? -13.148 15.086 -5.281 1 98.38 168 ALA B CA 1
ATOM 3192 C C . ALA B 1 168 ? -13.711 14.352 -6.492 1 98.38 168 ALA B C 1
ATOM 3194 O O . ALA B 1 168 ? -14.859 13.906 -6.473 1 98.38 168 ALA B O 1
ATOM 3195 N N . PRO B 1 169 ? -12.938 14.195 -7.562 1 98.25 169 PRO B N 1
ATOM 3196 C CA . PRO B 1 169 ? -13.469 13.445 -8.703 1 98.25 169 PRO B CA 1
ATOM 3197 C C . PRO B 1 169 ? -13.859 12.016 -8.336 1 98.25 169 PRO B C 1
ATOM 3199 O O . PRO B 1 169 ? -14.852 11.492 -8.844 1 98.25 169 PRO B O 1
ATOM 3202 N N . ALA B 1 170 ? -13.07 11.328 -7.488 1 98.38 170 ALA B N 1
ATOM 3203 C CA . ALA B 1 170 ? -13.422 9.984 -7.051 1 98.38 170 ALA B CA 1
ATOM 3204 C C . ALA B 1 170 ? -14.766 9.977 -6.324 1 98.38 170 ALA B C 1
ATOM 3206 O O . ALA B 1 170 ? -15.602 9.109 -6.566 1 98.38 170 ALA B O 1
ATOM 3207 N N . LEU B 1 171 ? -14.953 10.945 -5.473 1 98.38 171 LEU B N 1
ATOM 3208 C CA . LEU B 1 171 ? -16.219 11.062 -4.762 1 98.38 171 LEU B CA 1
ATOM 3209 C C . LEU B 1 171 ? -17.375 11.328 -5.727 1 98.38 171 LEU B C 1
ATOM 3211 O O . LEU B 1 171 ? -18.438 10.719 -5.617 1 98.38 171 LEU B O 1
ATOM 3215 N N . LYS B 1 172 ? -17.172 12.164 -6.688 1 97.19 172 LYS B N 1
ATOM 3216 C CA . LYS B 1 172 ? -18.203 12.484 -7.68 1 97.19 172 LYS B CA 1
ATOM 3217 C C . LYS B 1 172 ? -18.562 11.266 -8.516 1 97.19 172 LYS B C 1
ATOM 3219 O O . LYS B 1 172 ? -19.703 11.133 -8.969 1 97.19 172 LYS B O 1
ATOM 3224 N N . ASP B 1 173 ? -17.594 10.398 -8.695 1 96.62 173 ASP B N 1
ATOM 3225 C CA . ASP B 1 173 ? -17.797 9.164 -9.445 1 96.62 173 ASP B CA 1
ATOM 3226 C C . ASP B 1 173 ? -18.531 8.125 -8.602 1 96.62 173 ASP B C 1
ATOM 3228 O O . ASP B 1 173 ? -18.703 6.98 -9.023 1 96.62 173 ASP B O 1
ATOM 3232 N N . GLY B 1 174 ? -18.891 8.492 -7.387 1 96.94 174 GLY B N 1
ATOM 3233 C CA . GLY B 1 174 ? -19.656 7.613 -6.527 1 96.94 174 GLY B CA 1
ATOM 3234 C C . GLY B 1 174 ? -18.797 6.691 -5.684 1 96.94 174 GLY B C 1
ATOM 3235 O O . GLY B 1 174 ? -19.297 5.723 -5.109 1 96.94 174 GLY B O 1
ATOM 3236 N N . LYS B 1 175 ? -17.5 6.93 -5.602 1 97.88 175 LYS B N 1
ATOM 3237 C CA . LYS B 1 175 ? -16.578 6.07 -4.871 1 97.88 175 LYS B CA 1
ATOM 3238 C C . LYS B 1 175 ? -16.469 6.488 -3.408 1 97.88 175 LYS B C 1
ATOM 3240 O O . LYS B 1 175 ? -16.453 7.68 -3.098 1 97.88 175 LYS B O 1
ATOM 3245 N N . ASN B 1 176 ? -16.484 5.5 -2.516 1 98.75 176 ASN B N 1
ATOM 3246 C CA . ASN B 1 176 ? -16.047 5.75 -1.145 1 98.75 176 ASN B CA 1
ATOM 3247 C C . ASN B 1 176 ? -14.523 5.816 -1.041 1 98.75 176 ASN B C 1
ATOM 3249 O O . ASN B 1 176 ? -13.82 4.961 -1.58 1 98.75 176 ASN B O 1
ATOM 3253 N N . VAL B 1 177 ? -14.031 6.871 -0.338 1 98.88 177 VAL B N 1
ATOM 3254 C CA . VAL B 1 177 ? -12.594 7.152 -0.364 1 98.88 177 VAL B CA 1
ATOM 3255 C C . VAL B 1 177 ? -12.039 7.145 1.059 1 98.88 177 VAL B C 1
ATOM 3257 O O . VAL B 1 177 ? -12.672 7.668 1.98 1 98.88 177 VAL B O 1
ATOM 3260 N N . PHE B 1 178 ? -10.898 6.492 1.244 1 98.94 178 PHE B N 1
ATOM 3261 C CA . PHE B 1 178 ? -10.125 6.555 2.48 1 98.94 178 PHE B CA 1
ATOM 3262 C C . PHE B 1 178 ? -8.875 7.406 2.297 1 98.94 178 PHE B C 1
ATOM 3264 O O . PHE B 1 178 ? -8.156 7.254 1.31 1 98.94 178 PHE B O 1
ATOM 3271 N N . VAL B 1 179 ? -8.602 8.297 3.24 1 98.94 179 VAL B N 1
ATOM 3272 C CA . VAL B 1 179 ? -7.383 9.109 3.217 1 98.94 179 VAL B CA 1
ATOM 3273 C C . VAL B 1 179 ? -6.652 8.977 4.551 1 98.94 179 VAL B C 1
ATOM 3275 O O . VAL B 1 179 ? -7.109 9.5 5.57 1 98.94 179 VAL B O 1
ATOM 3278 N N . GLY B 1 180 ? -5.543 8.203 4.586 1 98.94 180 GLY B N 1
ATOM 3279 C CA . GLY B 1 180 ? -4.621 8.227 5.711 1 98.94 180 GLY B CA 1
ATOM 3280 C C . GLY B 1 180 ? -3.568 9.312 5.598 1 98.94 180 GLY B C 1
ATOM 3281 O O . GLY B 1 180 ? -2.709 9.258 4.715 1 98.94 180 GLY B O 1
ATOM 3282 N N . ALA B 1 181 ? -3.592 10.258 6.477 1 98.81 181 ALA B N 1
ATOM 3283 C CA . ALA B 1 181 ? -2.707 11.414 6.336 1 98.81 181 ALA B CA 1
ATOM 3284 C C . ALA B 1 181 ? -2.338 11.992 7.695 1 98.81 181 ALA B C 1
ATOM 3286 O O . ALA B 1 181 ? -1.995 11.25 8.617 1 98.81 181 ALA B O 1
ATOM 3287 N N . HIS B 1 182 ? -2.246 13.352 7.734 1 98.81 182 HIS B N 1
ATOM 3288 C CA . HIS B 1 182 ? -1.702 14.016 8.906 1 98.81 182 HIS B CA 1
ATOM 3289 C C . HIS B 1 182 ? -2.656 15.094 9.43 1 98.81 182 HIS B C 1
ATOM 3291 O O . HIS B 1 182 ? -3.629 15.438 8.75 1 98.81 182 HIS B O 1
ATOM 3297 N N . GLY B 1 183 ? -2.396 15.539 10.625 1 97.94 183 GLY B N 1
ATOM 3298 C CA . GLY B 1 183 ? -3.273 16.5 11.273 1 97.94 183 GLY B CA 1
ATOM 3299 C C . GLY B 1 183 ? -3.516 17.734 10.438 1 97.94 183 GLY B C 1
ATOM 3300 O O . GLY B 1 183 ? -4.664 18.094 10.156 1 97.94 183 GLY B O 1
ATOM 3301 N N . ASN B 1 184 ? -2.445 18.344 9.969 1 97.75 184 ASN B N 1
ATOM 3302 C CA . ASN B 1 184 ? -2.604 19.641 9.328 1 97.75 184 ASN B CA 1
ATOM 3303 C C . ASN B 1 184 ? -3.033 19.5 7.867 1 97.75 184 ASN B C 1
ATOM 3305 O O . ASN B 1 184 ? -3.766 20.344 7.344 1 97.75 184 ASN B O 1
ATOM 3309 N N . SER B 1 185 ? -2.586 18.438 7.16 1 98.31 185 SER B N 1
ATOM 3310 C CA . SER B 1 185 ? -3.08 18.266 5.801 1 98.31 185 SER B CA 1
ATOM 3311 C C . SER B 1 185 ? -4.578 17.969 5.789 1 98.31 185 SER B C 1
ATOM 3313 O O . SER B 1 185 ? -5.309 18.469 4.934 1 98.31 185 SER B O 1
ATOM 3315 N N . ILE B 1 186 ? -5.051 17.172 6.766 1 98.62 186 ILE B N 1
ATOM 3316 C CA . ILE B 1 186 ? -6.477 16.891 6.879 1 98.62 186 ILE B CA 1
ATOM 3317 C C . ILE B 1 186 ? -7.23 18.156 7.262 1 98.62 186 ILE B C 1
ATOM 3319 O O . ILE B 1 186 ? -8.266 18.484 6.672 1 98.62 186 ILE B O 1
ATOM 3323 N N . ARG B 1 187 ? -6.68 18.938 8.242 1 97.56 187 ARG B N 1
ATOM 3324 C CA . ARG B 1 187 ? -7.285 20.203 8.641 1 97.56 187 ARG B CA 1
ATOM 3325 C C . ARG B 1 187 ? -7.434 21.141 7.441 1 97.56 187 ARG B C 1
ATOM 3327 O O . ARG B 1 187 ? -8.469 21.797 7.285 1 97.56 187 ARG B O 1
ATOM 3334 N N . ALA B 1 188 ? -6.375 21.188 6.676 1 97.62 188 ALA B N 1
ATOM 3335 C CA . ALA B 1 188 ? -6.402 22.047 5.488 1 97.62 188 ALA B CA 1
ATOM 3336 C C . ALA B 1 188 ? -7.535 21.641 4.547 1 97.62 188 ALA B C 1
ATOM 3338 O O . ALA B 1 188 ? -8.297 22.484 4.078 1 97.62 188 ALA B O 1
ATOM 3339 N N . LEU B 1 189 ? -7.695 20.359 4.32 1 98.38 189 LEU B N 1
ATOM 3340 C CA . LEU B 1 189 ? -8.742 19.875 3.436 1 98.38 189 LEU B CA 1
ATOM 3341 C C . LEU B 1 189 ? -10.117 20.078 4.059 1 98.38 189 LEU B C 1
ATOM 3343 O O . LEU B 1 189 ? -11.086 20.391 3.359 1 98.38 189 LEU B O 1
ATOM 3347 N N . VAL B 1 190 ? -10.18 19.891 5.359 1 97.81 190 VAL B N 1
ATOM 3348 C CA . VAL B 1 190 ? -11.43 20.109 6.07 1 97.81 190 VAL B CA 1
ATOM 3349 C C . VAL B 1 190 ? -11.852 21.578 5.934 1 97.81 190 VAL B C 1
ATOM 3351 O O . VAL B 1 190 ? -13.031 21.875 5.73 1 97.81 190 VAL B O 1
ATOM 3354 N N . LYS B 1 191 ? -10.875 22.531 6.074 1 97.81 191 LYS B N 1
ATOM 3355 C CA . LYS B 1 191 ? -11.164 23.938 5.855 1 97.81 191 LYS B CA 1
ATOM 3356 C C . LYS B 1 191 ? -11.836 24.172 4.504 1 97.81 191 LYS B C 1
ATOM 3358 O O . LYS B 1 191 ? -12.836 24.891 4.414 1 97.81 191 LYS B O 1
ATOM 3363 N N . HIS B 1 192 ? -11.305 23.578 3.496 1 97.75 192 HIS B N 1
ATOM 3364 C CA . HIS B 1 192 ? -11.836 23.703 2.143 1 97.75 192 HIS B CA 1
ATOM 3365 C C . HIS B 1 192 ? -13.219 23.078 2.025 1 97.75 192 HIS B C 1
ATOM 3367 O O . HIS B 1 192 ? -14.148 23.703 1.51 1 97.75 192 HIS B O 1
ATOM 3373 N N . ILE B 1 193 ? -13.375 21.844 2.549 1 97.62 193 ILE B N 1
ATOM 3374 C CA . ILE B 1 193 ? -14.594 21.047 2.422 1 97.62 193 ILE B CA 1
ATOM 3375 C C . ILE B 1 193 ? -15.75 21.766 3.111 1 97.62 193 ILE B C 1
ATOM 3377 O O . ILE B 1 193 ? -16.859 21.828 2.572 1 97.62 193 ILE B O 1
ATOM 3381 N N . LYS B 1 194 ? -15.445 22.391 4.23 1 96.75 194 LYS B N 1
ATOM 3382 C CA . LYS B 1 194 ? -16.5 22.984 5.039 1 96.75 194 LYS B CA 1
ATOM 3383 C C . LYS B 1 194 ? -16.609 24.484 4.785 1 96.75 194 LYS B C 1
ATOM 3385 O O . LYS B 1 194 ? -17.5 25.156 5.332 1 96.75 194 LYS B O 1
ATOM 3390 N N . GLY B 1 195 ? -15.672 25.031 4.051 1 96.5 195 GLY B N 1
ATOM 3391 C CA . GLY B 1 195 ? -15.664 26.469 3.809 1 96.5 195 GLY B CA 1
ATOM 3392 C C . GLY B 1 195 ? -15.422 27.281 5.062 1 96.5 195 GLY B C 1
ATOM 3393 O O . GLY B 1 195 ? -16.078 28.297 5.293 1 96.5 195 GLY B O 1
ATOM 3394 N N . LEU B 1 196 ? -14.484 26.812 5.887 1 96.12 196 LEU B N 1
ATOM 3395 C CA . LEU B 1 196 ? -14.203 27.5 7.145 1 96.12 196 LEU B CA 1
ATOM 3396 C C . LEU B 1 196 ? -13.328 28.719 6.914 1 96.12 196 LEU B C 1
ATOM 3398 O O . LEU B 1 196 ? -12.445 28.703 6.055 1 96.12 196 LEU B O 1
ATOM 3402 N N . SER B 1 197 ? -13.547 29.734 7.723 1 95.88 197 SER B N 1
ATOM 3403 C CA . SER B 1 197 ? -12.703 30.922 7.691 1 95.88 197 SER B CA 1
ATOM 3404 C C . SER B 1 197 ? -11.352 30.672 8.344 1 95.88 197 SER B C 1
ATOM 3406 O O . SER B 1 197 ? -11.156 29.625 8.977 1 95.88 197 SER B O 1
ATOM 3408 N N . ASP B 1 198 ? -10.445 31.609 8.172 1 93.31 198 ASP B N 1
ATOM 3409 C CA . ASP B 1 198 ? -9.117 31.516 8.766 1 93.31 198 ASP B CA 1
ATOM 3410 C C . ASP B 1 198 ? -9.203 31.453 10.289 1 93.31 198 ASP B C 1
ATOM 3412 O O . ASP B 1 198 ? -8.406 30.781 10.938 1 93.31 198 ASP B O 1
ATOM 3416 N N . ASP B 1 199 ? -10.188 32.125 10.812 1 92.19 199 ASP B N 1
ATOM 3417 C CA . ASP B 1 199 ? -10.359 32.156 12.266 1 92.19 199 ASP B CA 1
ATOM 3418 C C . ASP B 1 199 ? -10.984 30.859 12.766 1 92.19 199 ASP B C 1
ATOM 3420 O O . ASP B 1 199 ? -10.57 30.312 13.797 1 92.19 199 ASP B O 1
ATOM 3424 N N . GLU B 1 200 ? -11.938 30.297 12.047 1 93.81 200 GLU B N 1
ATOM 3425 C CA . GLU B 1 200 ? -12.648 29.094 12.453 1 93.81 200 GLU B CA 1
ATOM 3426 C C . GLU B 1 200 ? -11.734 27.875 12.438 1 93.81 200 GLU B C 1
ATOM 3428 O O . GLU B 1 200 ? -11.891 26.969 13.25 1 93.81 200 GLU B O 1
ATOM 3433 N N . ILE B 1 201 ? -10.812 27.891 11.539 1 93.38 201 ILE B N 1
ATOM 3434 C CA . ILE B 1 201 ? -9.977 26.719 11.344 1 93.38 201 ILE B CA 1
ATOM 3435 C C . ILE B 1 201 ? -9.016 26.562 12.516 1 93.38 201 ILE B C 1
ATOM 3437 O O . ILE B 1 201 ? -8.531 25.469 12.789 1 93.38 201 ILE B O 1
ATOM 3441 N N . MET B 1 202 ? -8.688 27.625 13.25 1 89.06 202 MET B N 1
ATOM 3442 C CA . MET B 1 202 ? -7.762 27.594 14.375 1 89.06 202 MET B CA 1
ATOM 3443 C C . MET B 1 202 ? -8.289 26.688 15.484 1 89.06 202 MET B C 1
ATOM 3445 O O . MET B 1 202 ? -7.512 26.141 16.266 1 89.06 202 MET B O 1
ATOM 3449 N N . ASP B 1 203 ? -9.594 26.469 15.453 1 88.88 203 ASP B N 1
ATOM 3450 C CA . ASP B 1 203 ? -10.211 25.688 16.531 1 88.88 203 ASP B CA 1
ATOM 3451 C C . ASP B 1 203 ? -10.43 24.234 16.109 1 88.88 203 ASP B C 1
ATOM 3453 O O . ASP B 1 203 ? -10.883 23.422 16.906 1 88.88 203 ASP B O 1
ATOM 3457 N N . VAL B 1 204 ? -10.148 23.906 14.914 1 93 204 VAL B N 1
ATOM 3458 C CA . VAL B 1 204 ? -10.352 22.562 14.406 1 93 204 VAL B CA 1
ATOM 3459 C C . VAL B 1 204 ? -9.156 21.688 14.781 1 93 204 VAL B C 1
ATOM 3461 O O . VAL B 1 204 ? -8.008 22.078 14.57 1 93 204 VAL B O 1
ATOM 3464 N N . GLU B 1 205 ? -9.414 20.609 15.414 1 92.38 205 GLU B N 1
ATOM 3465 C CA . GLU B 1 205 ? -8.398 19.625 15.758 1 92.38 205 GLU B CA 1
ATOM 3466 C C . GLU B 1 205 ? -8.75 18.25 15.211 1 92.38 205 GLU B C 1
ATOM 3468 O O . GLU B 1 205 ? -9.898 17.812 15.297 1 92.38 205 GLU B O 1
ATOM 3473 N N . ILE B 1 206 ? -7.84 17.656 14.586 1 96.69 206 ILE B N 1
ATOM 3474 C CA . ILE B 1 206 ? -7.984 16.281 14.086 1 96.69 206 ILE B CA 1
ATOM 3475 C C . ILE B 1 206 ? -7.191 15.328 14.969 1 96.69 206 ILE B C 1
ATOM 3477 O O . ILE B 1 206 ? -5.961 15.32 14.938 1 96.69 206 ILE B O 1
ATOM 3481 N N . PRO B 1 207 ? -7.84 14.547 15.758 1 97.25 207 PRO B N 1
ATOM 3482 C CA . PRO B 1 207 ? -7.102 13.625 16.625 1 97.25 207 PRO B CA 1
ATOM 3483 C C . PRO B 1 207 ? -6.477 12.461 15.852 1 97.25 207 PRO B C 1
ATOM 3485 O O . PRO B 1 207 ? -6.922 12.141 14.742 1 97.25 207 PRO B O 1
ATOM 3488 N N . ASN B 1 208 ? -5.453 11.836 16.391 1 97.88 208 ASN B N 1
ATOM 3489 C CA . ASN B 1 208 ? -4.824 10.664 15.789 1 97.88 208 ASN B CA 1
ATOM 3490 C C . ASN B 1 208 ? -5.82 9.516 15.617 1 97.88 208 ASN B C 1
ATOM 3492 O O . ASN B 1 208 ? -5.668 8.688 14.727 1 97.88 208 ASN B O 1
ATOM 3496 N N . PHE B 1 209 ? -6.836 9.477 16.5 1 97.81 209 PHE B N 1
ATOM 3497 C CA . PHE B 1 209 ? -7.863 8.445 16.578 1 97.81 209 PHE B CA 1
ATOM 3498 C C . PHE B 1 209 ? -9.102 8.969 17.297 1 97.81 209 PHE B C 1
ATOM 3500 O O . PHE B 1 209 ? -8.992 9.688 18.297 1 97.81 209 PHE B O 1
ATOM 3507 N N . PRO B 1 210 ? -10.297 8.727 16.719 1 98.31 210 PRO B N 1
ATOM 3508 C CA . PRO B 1 210 ? -10.68 7.805 15.648 1 98.31 210 PRO B CA 1
ATOM 3509 C C . PRO B 1 210 ? -10.82 8.5 14.289 1 98.31 210 PRO B C 1
ATOM 3511 O O . PRO B 1 210 ? -10.648 9.719 14.195 1 98.31 210 PRO B O 1
ATOM 3514 N N . PRO B 1 211 ? -11.133 7.715 13.195 1 98.75 211 PRO B N 1
ATOM 3515 C CA . PRO B 1 211 ? -11.273 8.297 11.859 1 98.75 211 PRO B CA 1
ATOM 3516 C C . PRO B 1 211 ? -12.461 9.25 11.758 1 98.75 211 PRO B C 1
ATOM 3518 O O . PRO B 1 211 ? -13.492 9.031 12.398 1 98.75 211 PRO B O 1
ATOM 3521 N N . LEU B 1 212 ? -12.273 10.273 10.984 1 98.81 212 LEU B N 1
ATOM 3522 C CA . LEU B 1 212 ? -13.281 11.281 10.688 1 98.81 212 LEU B CA 1
ATOM 3523 C C . LEU B 1 212 ? -14 10.953 9.375 1 98.81 212 LEU B C 1
ATOM 3525 O O . LEU B 1 212 ? -13.359 10.703 8.359 1 98.81 212 LEU B O 1
ATOM 3529 N N . VAL B 1 213 ? -15.367 10.945 9.398 1 98.81 213 VAL B N 1
ATOM 3530 C CA . VAL B 1 213 ? -16.156 10.578 8.227 1 98.81 213 VAL B CA 1
ATOM 3531 C C . VAL B 1 213 ? -16.938 11.789 7.734 1 98.81 213 VAL B C 1
ATOM 3533 O O . VAL B 1 213 ? -17.547 12.508 8.531 1 98.81 213 VAL B O 1
ATOM 3536 N N . PHE B 1 214 ? -16.844 12.062 6.477 1 98.75 214 PHE B N 1
ATOM 3537 C CA . PHE B 1 214 ? -17.75 12.961 5.77 1 98.75 214 PHE B CA 1
ATOM 3538 C C . PHE B 1 214 ? -18.656 12.18 4.82 1 98.75 214 PHE B C 1
ATOM 3540 O O . PHE B 1 214 ? -18.203 11.273 4.125 1 98.75 214 PHE B O 1
ATOM 3547 N N . GLU B 1 215 ? -19.875 12.469 4.832 1 98.44 215 GLU B N 1
ATOM 3548 C CA . GLU B 1 215 ? -20.797 11.992 3.811 1 98.44 215 GLU B CA 1
ATOM 3549 C C . GLU B 1 215 ? -21.219 13.133 2.883 1 98.44 215 GLU B C 1
ATOM 3551 O O . GLU B 1 215 ? -21.484 14.242 3.338 1 98.44 215 GLU B O 1
ATOM 3556 N N . PHE B 1 216 ? -21.172 12.836 1.634 1 98 216 PHE B N 1
ATOM 3557 C CA . PHE B 1 216 ? -21.453 13.852 0.627 1 98 216 PHE B CA 1
ATOM 3558 C C . PHE B 1 216 ? -22.672 13.453 -0.205 1 98 216 PHE B C 1
ATOM 3560 O O . PHE B 1 216 ? -22.891 12.266 -0.467 1 98 216 PHE B O 1
ATOM 3567 N N . ASP B 1 217 ? -23.453 14.461 -0.697 1 95.88 217 ASP B N 1
ATOM 3568 C CA . ASP B 1 217 ? -24.484 14.211 -1.697 1 95.88 217 ASP B CA 1
ATOM 3569 C C . ASP B 1 217 ? -23.906 14.25 -3.109 1 95.88 217 ASP B C 1
ATOM 3571 O O . ASP B 1 217 ? -22.688 14.297 -3.281 1 95.88 217 ASP B O 1
ATOM 3575 N N . GLU B 1 218 ? -24.703 14.234 -4.109 1 91.25 218 GLU B N 1
ATOM 3576 C CA . GLU B 1 218 ? -24.266 14.117 -5.5 1 91.25 218 GLU B CA 1
ATOM 3577 C C . GLU B 1 218 ? -23.516 15.367 -5.953 1 91.25 218 GLU B C 1
ATOM 3579 O O . GLU B 1 218 ? -22.781 15.328 -6.934 1 91.25 218 GLU B O 1
ATOM 3584 N N . LYS B 1 219 ? -23.781 16.469 -5.246 1 91.75 219 LYS B N 1
ATOM 3585 C CA . LYS B 1 219 ? -23.141 17.734 -5.598 1 91.75 219 LYS B CA 1
ATOM 3586 C C . LYS B 1 219 ? -21.922 17.984 -4.699 1 91.75 219 LYS B C 1
ATOM 3588 O O . LYS B 1 219 ? -21.391 19.094 -4.676 1 91.75 219 LYS B O 1
ATOM 3593 N N . LEU B 1 220 ? -21.5 17.031 -3.828 1 93.56 220 LEU B N 1
ATOM 3594 C CA . LEU B 1 220 ? -20.359 17.062 -2.912 1 93.56 220 LEU B CA 1
ATOM 3595 C C . LEU B 1 220 ? -20.609 18.062 -1.787 1 93.56 220 LEU B C 1
ATOM 3597 O O . LEU B 1 220 ? -19.656 18.656 -1.267 1 93.56 220 LEU B O 1
ATOM 3601 N N . ASN B 1 221 ? -21.859 18.281 -1.581 1 95.62 221 ASN B N 1
ATOM 3602 C CA . ASN B 1 221 ? -22.172 18.984 -0.336 1 95.62 221 ASN B CA 1
ATOM 3603 C C . ASN B 1 221 ? -22.094 18.047 0.864 1 95.62 221 ASN B C 1
ATOM 3605 O O . ASN B 1 221 ? -22.5 16.891 0.785 1 95.62 221 ASN B O 1
ATOM 3609 N N . VAL B 1 222 ? -21.594 18.547 1.944 1 97.19 222 VAL B N 1
ATOM 3610 C CA . VAL B 1 222 ? -21.484 17.734 3.154 1 97.19 222 VAL B CA 1
ATOM 3611 C C . VAL B 1 222 ? -22.875 17.484 3.738 1 97.19 222 VAL B C 1
ATOM 3613 O O . VAL B 1 222 ? -23.625 18.438 4.004 1 97.19 222 VAL B O 1
ATOM 3616 N N . VAL B 1 223 ? -23.172 16.266 3.938 1 97.31 223 VAL B N 1
ATOM 3617 C CA . VAL B 1 223 ? -24.453 15.844 4.496 1 97.31 223 VAL B CA 1
ATOM 3618 C C . VAL B 1 223 ? -24.281 15.477 5.973 1 97.31 223 VAL B C 1
ATOM 3620 O O . VAL B 1 223 ? -25.172 15.758 6.793 1 97.31 223 VAL B O 1
ATOM 3623 N N . SER B 1 224 ? -23.203 14.875 6.215 1 97.19 224 SER B N 1
ATOM 3624 C CA . SER B 1 224 ? -22.906 14.484 7.59 1 97.19 224 SER B CA 1
ATOM 3625 C C . SER B 1 224 ? -21.406 14.453 7.852 1 97.19 224 SER B C 1
ATOM 3627 O O . SER B 1 224 ? -20.609 14.32 6.918 1 97.19 224 SER B O 1
ATOM 3629 N N . GLU B 1 225 ? -21.078 14.727 9.07 1 97.62 225 GLU B N 1
ATOM 3630 C CA . GLU B 1 225 ? -19.719 14.688 9.602 1 97.62 225 GLU B CA 1
ATOM 3631 C C . GLU B 1 225 ? -19.688 14.062 10.992 1 97.62 225 GLU B C 1
ATOM 3633 O O . GLU B 1 225 ? -20.406 14.492 11.891 1 97.62 225 GLU B O 1
ATOM 3638 N N . TYR B 1 226 ? -18.875 13.016 11.164 1 98.19 226 TYR B N 1
ATOM 3639 C CA . TYR B 1 226 ? -18.812 12.375 12.469 1 98.19 226 TYR B CA 1
ATOM 3640 C C . TYR B 1 226 ? -17.516 11.57 12.609 1 98.19 226 TYR B C 1
ATOM 3642 O O . TYR B 1 226 ?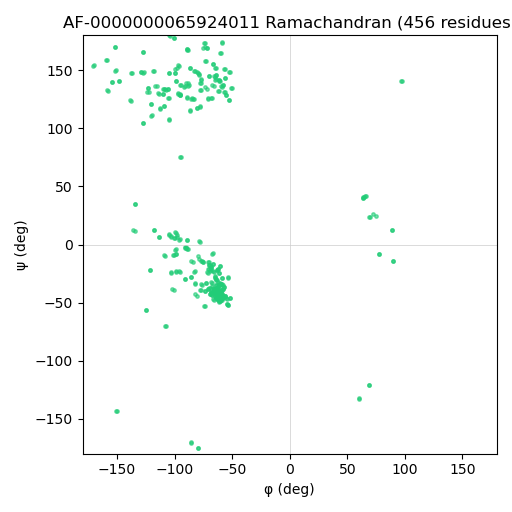 -16.859 11.258 11.617 1 98.19 226 TYR B O 1
ATOM 3650 N N . TYR B 1 227 ? -17.125 11.312 13.812 1 98.38 227 TYR B N 1
ATOM 3651 C CA . TYR B 1 227 ? -16.031 10.398 14.102 1 98.38 227 TYR B CA 1
ATOM 3652 C C . TYR B 1 227 ? -16.531 8.977 14.312 1 98.38 227 TYR B C 1
ATOM 3654 O O . TYR B 1 227 ? -17.562 8.773 14.953 1 98.38 227 TYR B O 1
ATOM 3662 N N . LEU B 1 228 ? -15.836 8.016 13.727 1 98.19 228 LEU B N 1
ATOM 3663 C CA . LEU B 1 228 ? -16.234 6.625 13.906 1 98.19 228 LEU B CA 1
ATOM 3664 C C . LEU B 1 228 ? -16.109 6.203 15.359 1 98.19 228 LEU B C 1
ATOM 3666 O O . LEU B 1 228 ? -15.141 6.586 16.031 1 98.19 228 LEU B O 1
ATOM 3670 N N . GLY B 1 229 ? 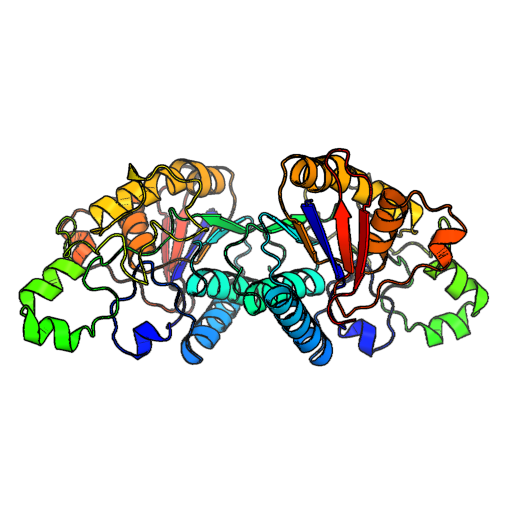-16.984 5.344 15.812 1 92.31 229 GLY B N 1
ATOM 3671 C CA . GLY B 1 229 ? -16.953 4.805 17.156 1 92.31 229 GLY B CA 1
ATOM 3672 C C . GLY B 1 229 ? -17.484 5.777 18.203 1 92.31 229 GLY B C 1
ATOM 3673 O O . GLY B 1 229 ? -17.484 5.473 19.391 1 92.31 229 GLY B O 1
ATOM 3674 N N . LYS B 1 230 ? -17.75 7.039 17.812 1 83.38 230 LYS B N 1
ATOM 3675 C CA . LYS B 1 230 ? -18.328 8.008 18.75 1 83.38 230 LYS B CA 1
ATOM 3676 C C . LYS B 1 230 ? -19.797 8.25 18.453 1 83.38 230 LYS B C 1
ATOM 3678 O O . LYS B 1 230 ? -20.25 8.078 17.328 1 83.38 230 LYS B O 1
#

Foldseek 3Di:
DAKEKEAEFFAFPCNVVQAAAFLNQTARDPRRLVQLLVQLLLCLVVVPAFQAEEEEPRHRLVSSVCNSCVSSVNNVRYYYYYNLQTGFFLAPRGGPHLVVVCVVVNVVVSLCCAQAAFDKHYFHDCPDPRHPNPPPVCVPDDPVLRGRGGGLNNSLVSNVVCCVPPVVVCVLVVGHYYYRGHFSNVLSVVCVLVVNDSVRSSPDTDDNDDMWMFDADNVSRTPDIDTGPD/DAKEKEAEFFAFPCNVVQAAAFLNQTARDPRRLVQLLVQLLLCLVVVPAFQAEEEEPRHRLVSSVCNSCVSSVNNVRYYYYYNLQTGFFLAPRGGPHLVVVCVVVNPVVSLCCAQAQFDKHYFHDCPDPRHPNPPPVCVPDDPVLRGRGDGLNNSLVSNVVCCVPPVVVCVLVVGHYYYRGHFSNVLSVVCVLVVNDSVRSSPDTDDNDDMWMFDADNVSRTPDIDTGPD

Sequence (460 aa):
MVKLVFARHGESEWNKANLFTGWADVDLSEKGTQQAIDAGKLIKEAGIKFDQAYTSVLKRAIKTTNLALEASDQLWVPVEKSWRLNERHYGGLTGKNKAEAAEQFGDEQVHIWRRSYDVLPPNMDRDDEHSAHTDRRYASLDDSVIPDAENLKVTLERALPFWEDKIAPALKDGKNVFVGAHGNSIRALVKHIKGLSDDEIMDVEIPNFPPLVFEFDEKLNVVSEYYLGKMVKLVFARHGESEWNKANLFTGWADVDLSEKGTQQAIDAGKLIKEAGIKFDQAYTSVLKRAIKTTNLALEASDQLWVPVEKSWRLNERHYGGLTGKNKAEAAEQFGDEQVHIWRRSYDVLPPNMDRDDEHSAHTDRRYASLDDSVIPDAENLKVTLERALPFWEDKIAPALKDGKNVFVGAHGNSIRALVKHIKGLSDDEIMDVEIPNFPPLVFEFDEKLNVVSEYYLGK

InterPro domains:
  IPR005952 Phosphoglycerate mutase 1 [MF_01039] (1-228)
  IPR005952 Phosphoglycerate mutase 1 [PTHR11931] (3-228)
  IPR005952 Phosphoglycerate mutase 1 [TIGR01258] (3-229)
  IPR013078 Histidine phosphatase superfamily, clade-1 [PF00300] (4-136)
  IPR013078 Histidine phosphatase superfamily, clade-1 [SM00855] (3-189)
  IPR013078 Histidine phosphatase superfamily, clade-1 [cd07067] (3-228)
  IPR029033 Histidine phosphatase superfamily [G3DSA:3.40.50.1240] (2-230)
  IPR029033 Histidine phosphatase superfamily [SSF53254] (1-229)

Secondary structure (DSSP, 8-state):
-EEEEEEEPPPBHHHHTTB--TT--PPBPHHHHHHHHHHHHHHHHHT---SEEEE-SSHHHHHHHHHHHHHTT-TTS-EEE-GGGSPPP-GGGTTSBHHHHHHHH-HHHHHHHHH-SSPPPPPPPTTSTT-GGG-GGGTTS-GGGS-S---HHHHHHHHHHHIIIIIHHHHHTT--EEEEE-HHHHHHHHHHHHT--HHHHTT----SSS-EEEEE-TT--EEEEEETT-/-EEEEEEEPPPBHHHHTTB--TT--PPBPHHHHHHHHHHHHHHHHHT---SEEEE-SSHHHHHHHHHHHHHTT-TTS-EEE-GGGSPPP-GGGTTSBHHHHHHHH-HHHHHHHHH-SSPPPPPPPTTSTT-GGG-GGGTTS-GGGS-S---HHHHHHHHHHHIIIIIHHHHHTT--EEEEE-HHHHHHHHHHHHT--HHHHTT----SSS-EEEEE-TT--EEEEEETT-

Radius of gyration: 23.73 Å; Cα contacts (8 Å, |Δi|>4): 1021; chains: 2; bounding box: 47×73×51 Å

pLDDT: mean 97.15, std 2.3, range [83.19, 98.94]

Organism: Streptococcus pneumoniae (strain CGSP14) (NCBI:txid516950)

Nearest PDB structures (foldseek):
  5um0-assembly1_D  TM=9.848E-01  e=8.369E-38  Neisseria gonorrhoeae NCCP11945
  3gp5-assembly1_A  TM=9.827E-01  e=4.465E-36  Burkholderia pseudomallei
  1e58-assembly1_A  TM=9.826E-01  e=4.465E-36  Escherichia coli K-12
  3kkk-assembly1_A  TM=9.698E-01  e=5.111E-35  Plasmodium falciparum 3D7
  1xq9-assembly1_A  TM=9.655E-01  e=1.035E-34  Plasmodium falciparum